Protein AF-0000000072971331 (afdb_homodimer)

Radius of gyration: 30.12 Å; Cα contacts (8 Å, |Δi|>4): 526; chains: 2; bounding box: 37×101×68 Å

Secondary structure (DSSP, 8-state):
--HHHHHHHHHHHHHHHHHHHHHHHHHHHHHHHHHHHHHHHHHHHHGGGGT---HHHHHHHHHHHHHHHHHHHHHHHHHHHHSPTT-HHHHGGGTHHHHHHHHHHHHHHHHHHHSSPPPHHHHHHHHT-TT-SS----HHHHHHHHHHHHHHHHHHHHHHHHTT--HHHHHHHHHHHHHHHHHHTS----HHHHHHHHHHHHHHHHHHHHHHHHHHTT-S--------/--HHHHHHHHHHHHHHHHHHHHHHHHHHHHHHHHHHHHHHHHHHHHGGGGT---HHHHHHHHHHHHHHHHHHHHHHHHHHHHSPTT-HHHHGGGTHHHHHHHHHHHHHHHHHHHSSPPPHHHHHHHHT-TT-SS----HHHHHHHHHHHHHHHHHHHHHHHHTT--HHHHHHHHHHHHHHHHHHTS----HHHHHHHHHHHHHHHHHHHHHHHHHHTT-S--------

pLDDT: mean 92.9, std 12.1, range [28.27, 98.94]

Solvent-accessible surface area (backbone atoms only — not comparable to full-atom values): 24102 Å² total; per-residue (Å²): 140,56,78,67,55,56,39,46,63,62,38,50,62,48,32,54,52,46,51,49,53,50,50,47,52,51,50,50,50,53,45,42,55,60,30,46,50,43,50,52,50,35,55,59,46,54,52,49,55,61,74,48,65,54,64,66,60,48,51,50,28,44,53,53,34,56,56,38,33,54,56,34,20,52,32,42,51,54,47,36,73,62,50,54,78,60,38,45,57,70,53,38,80,76,45,44,66,62,48,15,52,49,37,19,52,53,38,47,43,40,31,76,72,70,66,47,85,66,51,68,69,59,47,19,52,59,49,42,30,53,92,47,92,34,43,66,69,51,67,68,38,46,53,51,4,52,54,51,35,44,51,52,46,32,53,35,30,55,37,26,48,77,57,67,35,50,61,52,28,53,55,46,41,53,52,46,50,48,50,52,55,34,55,67,69,40,76,70,77,51,65,70,60,40,55,52,54,62,49,46,57,55,31,53,49,54,28,51,50,51,46,47,55,33,51,76,69,66,52,46,70,73,71,78,78,72,78,128,141,55,76,67,55,56,40,46,62,63,34,51,61,49,32,55,54,47,50,49,54,50,50,48,52,52,50,50,49,53,44,43,55,59,29,46,49,43,50,52,49,34,55,59,45,54,51,49,56,61,74,50,65,54,63,66,60,47,50,50,29,43,53,54,35,55,56,38,33,54,57,34,22,52,34,42,50,55,46,36,73,63,48,54,79,60,39,44,54,70,52,38,80,76,44,44,66,62,50,15,50,48,37,17,50,52,39,47,44,41,30,74,74,70,66,48,84,68,52,71,69,59,48,19,50,59,49,43,31,54,93,47,92,35,43,66,71,52,66,67,36,47,53,52,4,52,53,52,35,45,50,52,46,33,54,36,29,54,36,26,48,77,58,69,33,50,61,52,28,51,54,46,40,54,52,46,51,47,50,50,55,35,54,67,69,41,78,69,77,51,64,69,59,38,55,51,52,60,49,46,56,56,30,54,48,53,28,49,50,52,46,48,55,33,51,75,68,67,52,48,70,72,69,78,78,72,76,129

Sequence (456 aa):
MSSDNILENIFTPFQECINNEQDVREEIRNIMKDIEKPLREIVTTLQIIHRTHNGEEISAACFAARELFESVRAGYEKLDGVVPAGQYYRYNDHWRFATQRLCFLAALIIFLEKGFLVDKETTAQILGLHEKSRLHLDLEDYLMGLLNLATELSRFAVNSVTYGDYNRPLQISKFVAELNAGFRLLNLKNDSLRKRFDALKYDVKKIEEVVYDLSLRGLVPNRGEVVEMSSDNILENIFTPFQECINNEQDVREEIRNIMKDIEKPLREIVTTLQIIHRTHNGEEISAACFAARELFESVRAGYEKLDGVVPAGQYYRYNDHWRFATQRLCFLAALIIFLEKGFLVDKETTAQILGLHEKSRLHLDLEDYLMGLLNLATELSRFAVNSVTYGDYNRPLQISKFVAELNAGFRLLNLKNDSLRKRFDALKYDVKKIEEVVYDLSLRGLVPNRGEVVE

Nearest PDB structures (foldseek):
  3qb5-assembly1_A-2  TM=9.659E-01  e=1.608E-17  Homo sapiens
  4wyv-assembly1_A  TM=9.538E-01  e=4.362E-17  Homo sapiens
  3qb5-assembly1_B  TM=9.679E-01  e=1.356E-16  Homo sapiens
  3pja-assembly1_E  TM=9.447E-01  e=9.117E-16  Homo sapiens
  3pja-assembly1_L  TM=8.789E-01  e=1.418E-08  Homo sapiens

Foldseek 3Di:
DDPVVVVCVVCVVVVVVVVLVVVLLVVLLVLLVQLVVLLVVLVVLQCCLLVAPDLVSNLVSLVVNLVSLVSLLVSVLVNLVRADAPCCVVRVVSCLQVLLSQLLSVQLSCCSVPVAGDDQQVSCVSSNQPPGRHGHDDPLSNLSSVLVNLQVLLSSLQSCVVNLNLVSLVSSLVRLVVNLVVVVVDDDPDPVSVVSNVCSVVSNVSSVVSNVVCVVVVSRPPPDPPPD/DDPVVVVCVVCVVVVVVVVLVVVLLVVLLVLLVQLVVLLVVLVVLQCCLLVAPDLVSNLVSLVVNLVSLVSLLVSVLVNLVRADAPCCVVRVVSCLQVLLSQLLSVQLSCCSVPVAGDDQQVSCVSSNQPPGRHGHDDPLSNLSSVLVNLQVLLSSLQSCVVNLNLVSLVSSLVRLVVNLVVVVVDDDPDPVSVVSNVCSVVSNVSSVVSNVVCVVVVSRPPPDPPPD

Organism: Tribolium castaneum (NCBI:txid7070)

Structure (mmCIF, N/CA/C/O backbone):
data_AF-0000000072971331-model_v1
#
loop_
_entity.id
_entity.type
_entity.pdbx_description
1 polymer Translin
#
loop_
_atom_site.group_PDB
_atom_site.id
_atom_site.type_symbol
_atom_site.label_atom_id
_atom_site.label_alt_id
_atom_site.label_comp_id
_atom_site.label_asym_id
_atom_site.label_entity_id
_atom_site.label_seq_id
_atom_site.pdbx_PDB_ins_code
_atom_site.Cartn_x
_atom_site.Cartn_y
_atom_site.Cartn_z
_atom_site.occupancy
_atom_site.B_iso_or_equiv
_atom_site.auth_seq_id
_atom_site.auth_comp_id
_atom_site.auth_asym_id
_atom_site.auth_atom_id
_atom_site.pdbx_PDB_model_num
ATOM 1 N N . MET A 1 1 ? -17.609 -38.031 -11.289 1 38.56 1 MET A N 1
ATOM 2 C CA . MET A 1 1 ? -17.719 -37 -10.266 1 38.56 1 MET A CA 1
ATOM 3 C C . MET A 1 1 ? -16.922 -35.75 -10.648 1 38.56 1 MET A C 1
ATOM 5 O O . MET A 1 1 ? -15.688 -35.781 -10.633 1 38.56 1 MET A O 1
ATOM 9 N N . SER A 1 2 ? -17.266 -34.688 -11.539 1 47.62 2 SER A N 1
ATOM 10 C CA . SER A 1 2 ? -16.938 -33.906 -12.734 1 47.62 2 SER A CA 1
ATOM 11 C C . SER A 1 2 ? -16.016 -32.75 -12.391 1 47.62 2 SER A C 1
ATOM 13 O O . SER A 1 2 ? -16.031 -32.25 -11.266 1 47.62 2 SER A O 1
ATOM 15 N N . SER A 1 3 ? -14.797 -32.719 -13.07 1 54.72 3 SER A N 1
ATOM 16 C CA . SER A 1 3 ? -13.828 -31.625 -13 1 54.72 3 SER A CA 1
ATOM 17 C C . SER A 1 3 ? -14.5 -30.312 -12.617 1 54.72 3 SER A C 1
ATOM 19 O O . SER A 1 3 ? -13.93 -29.5 -11.875 1 54.72 3 SER A O 1
ATOM 21 N N . ASP A 1 4 ? -15.742 -30.188 -13.016 1 57.81 4 ASP A N 1
ATOM 22 C CA . ASP A 1 4 ? -16.531 -28.984 -12.789 1 57.81 4 ASP A CA 1
ATOM 23 C C . ASP A 1 4 ? -16.812 -28.781 -11.297 1 57.81 4 ASP A C 1
ATOM 25 O O . ASP A 1 4 ? -16.734 -27.656 -10.789 1 57.81 4 ASP A O 1
ATOM 29 N N . ASN A 1 5 ? -16.906 -29.938 -10.57 1 64.12 5 ASN A N 1
ATOM 30 C CA . ASN A 1 5 ? -17.312 -29.844 -9.172 1 64.12 5 ASN A CA 1
ATOM 31 C C . ASN A 1 5 ? -16.156 -29.453 -8.266 1 64.12 5 ASN A C 1
ATOM 33 O O . ASN A 1 5 ? -16.328 -28.688 -7.32 1 64.12 5 ASN A O 1
ATOM 37 N N . ILE A 1 6 ? -14.961 -29.859 -8.664 1 65.12 6 ILE A N 1
ATOM 38 C CA . ILE A 1 6 ? -13.812 -29.594 -7.801 1 65.12 6 ILE A CA 1
ATOM 39 C C . ILE A 1 6 ? -13.445 -28.109 -7.867 1 65.12 6 ILE A C 1
ATOM 41 O O . ILE A 1 6 ? -13.227 -27.469 -6.832 1 65.12 6 ILE A O 1
ATOM 45 N N . LEU A 1 7 ? -13.586 -27.594 -9.062 1 76 7 LEU A N 1
ATOM 46 C CA . LEU A 1 7 ? -13.203 -26.203 -9.242 1 76 7 LEU A CA 1
ATOM 47 C C . LEU A 1 7 ? -14.219 -25.266 -8.586 1 76 7 LEU A C 1
ATOM 49 O O . LEU A 1 7 ? -13.836 -24.266 -7.977 1 76 7 LEU A O 1
ATOM 53 N N . GLU A 1 8 ? -15.43 -25.828 -8.664 1 75.81 8 GLU A N 1
ATOM 54 C CA . GLU A 1 8 ? -16.453 -25.031 -7.996 1 75.81 8 GLU A CA 1
ATOM 55 C C . GLU A 1 8 ? -16.203 -24.984 -6.492 1 75.81 8 GLU A C 1
ATOM 57 O O . GLU A 1 8 ? -16.391 -23.938 -5.863 1 75.81 8 GLU A O 1
ATOM 62 N N . ASN A 1 9 ? -15.734 -26.094 -6.055 1 81.56 9 ASN A N 1
ATOM 63 C CA . ASN A 1 9 ? -15.5 -26.172 -4.617 1 81.56 9 ASN A CA 1
ATOM 64 C C . ASN A 1 9 ? -14.289 -25.344 -4.195 1 81.56 9 ASN A C 1
ATOM 66 O O . ASN A 1 9 ? -14.281 -24.781 -3.102 1 81.56 9 ASN A O 1
ATOM 70 N N . ILE A 1 10 ? -13.375 -25.156 -5.07 1 85.38 10 ILE A N 1
ATOM 71 C CA . ILE A 1 10 ? -12.156 -24.406 -4.773 1 85.38 10 ILE A CA 1
ATOM 72 C C . ILE A 1 10 ? -12.438 -22.906 -4.887 1 85.38 10 ILE A C 1
ATOM 74 O O . ILE A 1 10 ? -12.016 -22.125 -4.031 1 85.38 10 ILE A O 1
ATOM 78 N N . PHE A 1 11 ? -13.273 -22.547 -5.824 1 91.19 11 PHE A N 1
ATOM 79 C CA . PHE A 1 11 ? -13.391 -21.125 -6.145 1 91.19 11 PHE A CA 1
ATOM 80 C C . PHE A 1 11 ? -14.594 -20.5 -5.445 1 91.19 11 PHE A C 1
ATOM 82 O O . PHE A 1 11 ? -14.625 -19.297 -5.199 1 91.19 11 PHE A O 1
ATOM 89 N N . THR A 1 12 ? -15.539 -21.328 -5.094 1 88.38 12 THR A N 1
ATOM 90 C CA . THR A 1 12 ? -16.766 -20.797 -4.488 1 88.38 12 THR A CA 1
ATOM 91 C C . THR A 1 12 ? -16.438 -20.062 -3.191 1 88.38 12 THR A C 1
ATOM 93 O O . THR A 1 12 ? -16.891 -18.938 -2.992 1 88.38 12 THR A O 1
ATOM 96 N N . PRO A 1 13 ? -15.617 -20.625 -2.363 1 90.31 13 PRO A N 1
ATOM 97 C CA . PRO A 1 13 ? -15.258 -19.922 -1.137 1 90.31 13 PRO A CA 1
ATOM 98 C C . PRO A 1 13 ? -14.516 -18.609 -1.41 1 90.31 13 PRO A C 1
ATOM 100 O O . PRO A 1 13 ? -14.602 -17.672 -0.621 1 90.31 13 PRO A O 1
ATOM 103 N N . PHE A 1 14 ? -13.805 -18.562 -2.471 1 93.31 14 PHE A N 1
ATOM 104 C CA . PHE A 1 14 ? -13.047 -17.359 -2.809 1 93.31 14 PHE A CA 1
ATOM 105 C C . PHE A 1 14 ? -13.984 -16.219 -3.16 1 93.31 14 PHE A C 1
ATOM 107 O O . PHE A 1 14 ? -13.703 -15.055 -2.842 1 93.31 14 PHE A O 1
ATOM 114 N N . GLN A 1 15 ? -15.102 -16.594 -3.836 1 91.88 15 GLN A N 1
ATOM 115 C CA . GLN A 1 15 ? -16.062 -15.57 -4.211 1 91.88 15 GLN A CA 1
ATOM 116 C C . GLN A 1 15 ? -16.625 -14.859 -2.98 1 91.88 15 GLN A C 1
ATOM 118 O O . GLN A 1 15 ? -16.766 -13.633 -2.973 1 91.88 15 GLN A O 1
ATOM 123 N N . GLU A 1 16 ? -16.922 -15.664 -2.027 1 91.56 16 GLU A N 1
ATOM 124 C CA . GLU A 1 16 ? -17.438 -15.086 -0.791 1 91.56 16 GLU A CA 1
ATOM 125 C C . GLU A 1 16 ? -16.406 -14.156 -0.142 1 91.56 16 GLU A C 1
ATOM 127 O O . GLU A 1 16 ? -16.766 -13.078 0.334 1 91.56 16 GLU A O 1
ATOM 132 N N . CYS A 1 17 ? -15.203 -14.633 -0.133 1 92.75 17 CYS A N 1
ATOM 133 C CA . CYS A 1 17 ? -14.125 -13.836 0.433 1 92.75 17 CYS A CA 1
ATOM 134 C C . CYS A 1 17 ? -13.969 -12.516 -0.321 1 92.75 17 CYS A C 1
ATOM 136 O O . CYS A 1 17 ? -13.875 -11.453 0.292 1 92.75 17 CYS A O 1
ATOM 138 N N . ILE A 1 18 ? -14 -12.586 -1.573 1 93.25 18 ILE A N 1
ATOM 139 C CA . ILE A 1 18 ? -13.82 -11.43 -2.443 1 93.25 18 ILE A CA 1
ATOM 140 C C . ILE A 1 18 ? -14.992 -10.469 -2.273 1 93.25 18 ILE A C 1
ATOM 142 O O . ILE A 1 18 ? -14.789 -9.25 -2.164 1 93.25 18 ILE A O 1
ATOM 146 N N . ASN A 1 19 ? -16.172 -11.008 -2.258 1 93.06 19 ASN A N 1
ATOM 147 C CA . ASN A 1 19 ? -17.359 -10.18 -2.07 1 93.06 19 ASN A CA 1
ATOM 148 C C . ASN A 1 19 ? -17.328 -9.461 -0.725 1 93.06 19 ASN A C 1
ATOM 150 O O . ASN A 1 19 ? -17.688 -8.281 -0.64 1 93.06 19 ASN A O 1
ATOM 154 N N . ASN A 1 20 ? -16.938 -10.172 0.262 1 94 20 ASN A N 1
ATOM 155 C CA . ASN A 1 20 ? -16.844 -9.57 1.59 1 94 20 ASN A CA 1
ATOM 156 C C . ASN A 1 20 ? -15.852 -8.414 1.62 1 94 20 ASN A C 1
ATOM 158 O O . ASN A 1 20 ? -16.125 -7.363 2.201 1 94 20 ASN A O 1
ATOM 162 N N . GLU A 1 21 ? -14.719 -8.648 1.11 1 93.69 21 GLU A N 1
ATOM 163 C CA . GLU A 1 21 ? -13.719 -7.59 1.034 1 93.69 21 GLU A CA 1
ATOM 164 C C . GLU A 1 21 ? -14.258 -6.367 0.296 1 93.69 21 GLU A C 1
ATOM 166 O O . GLU A 1 21 ? -14.023 -5.23 0.71 1 93.69 21 GLU A O 1
ATOM 171 N N . GLN A 1 22 ? -14.977 -6.582 -0.77 1 93.56 22 GLN A N 1
ATOM 172 C CA . GLN A 1 22 ? -15.57 -5.5 -1.541 1 93.56 22 GLN A CA 1
ATOM 173 C C . GLN A 1 22 ? -16.609 -4.738 -0.712 1 93.56 22 GLN A C 1
ATOM 175 O O . GLN A 1 22 ? -16.703 -3.512 -0.801 1 93.56 22 GLN A O 1
ATOM 180 N N . ASP A 1 23 ? -17.328 -5.465 -0.02 1 96.44 23 ASP A N 1
ATOM 181 C CA . ASP A 1 23 ? -18.328 -4.832 0.837 1 96.44 23 ASP A CA 1
ATOM 182 C C . ASP A 1 23 ? -17.672 -3.932 1.877 1 96.44 23 ASP A C 1
ATOM 184 O O . ASP A 1 23 ? -18.141 -2.822 2.133 1 96.44 23 ASP A O 1
ATOM 188 N N . VAL A 1 24 ? -16.594 -4.434 2.449 1 97.44 24 VAL A N 1
ATOM 189 C CA . VAL A 1 24 ? -15.859 -3.65 3.434 1 97.44 24 VAL A CA 1
ATOM 190 C C . VAL A 1 24 ? -15.32 -2.379 2.785 1 97.44 24 VAL A C 1
ATOM 192 O O . VAL A 1 24 ? -15.469 -1.284 3.332 1 97.44 24 VAL A O 1
ATOM 195 N N . ARG A 1 25 ? -14.742 -2.484 1.64 1 97.19 25 ARG A N 1
ATOM 196 C CA . ARG A 1 25 ? -14.195 -1.333 0.928 1 97.19 25 ARG A CA 1
ATOM 197 C C . ARG A 1 25 ? -15.281 -0.311 0.623 1 97.19 25 ARG A C 1
ATOM 199 O O . ARG A 1 25 ? -15.062 0.895 0.752 1 97.19 25 ARG A O 1
ATOM 206 N N . GLU A 1 26 ? -16.422 -0.812 0.197 1 97.06 26 GLU A N 1
ATOM 207 C CA . GLU A 1 26 ? -17.547 0.074 -0.116 1 97.06 26 GLU A CA 1
ATOM 208 C C . GLU A 1 26 ? -18.031 0.813 1.128 1 97.06 26 GLU A C 1
ATOM 210 O O . GLU A 1 26 ? -18.312 2.012 1.073 1 97.06 26 GLU A O 1
ATOM 215 N N . GLU A 1 27 ? -18.078 0.076 2.125 1 98.44 27 GLU A N 1
ATOM 216 C CA . GLU A 1 27 ? -18.484 0.7 3.383 1 98.44 27 GLU A CA 1
ATOM 217 C C . GLU A 1 27 ? -17.484 1.757 3.822 1 98.44 27 GLU A C 1
ATOM 219 O O . GLU A 1 27 ? -17.859 2.848 4.25 1 98.44 27 GLU A O 1
ATOM 224 N N . ILE A 1 28 ? -16.219 1.458 3.736 1 98.69 28 ILE A N 1
ATOM 225 C CA . ILE A 1 28 ? -15.156 2.395 4.078 1 98.69 28 ILE A CA 1
ATOM 226 C C . ILE A 1 28 ? -15.266 3.648 3.215 1 98.69 28 ILE A C 1
ATOM 228 O O . ILE A 1 28 ? -15.195 4.77 3.721 1 98.69 28 ILE A O 1
ATOM 232 N N . ARG A 1 29 ? -15.492 3.451 1.98 1 98.12 29 ARG A N 1
ATOM 233 C CA . ARG A 1 29 ? -15.625 4.574 1.055 1 98.12 29 ARG A CA 1
ATOM 234 C C . ARG A 1 29 ? -16.766 5.488 1.461 1 98.12 29 ARG A C 1
ATOM 236 O O . ARG A 1 29 ? -16.641 6.715 1.431 1 98.12 29 ARG A O 1
ATOM 243 N N . ASN A 1 30 ? -17.844 4.879 1.777 1 98.44 30 ASN A N 1
ATOM 244 C CA . ASN A 1 30 ? -19.016 5.66 2.186 1 98.44 30 ASN A CA 1
ATOM 245 C C . ASN A 1 30 ? -18.734 6.461 3.453 1 98.44 30 ASN A C 1
ATOM 247 O O . ASN A 1 30 ? -19.109 7.633 3.545 1 98.44 30 ASN A O 1
ATOM 251 N N . ILE A 1 31 ? -18.078 5.836 4.363 1 98.81 31 ILE A N 1
ATOM 252 C CA . ILE A 1 31 ? -17.719 6.523 5.602 1 98.81 31 ILE A CA 1
ATOM 253 C C . ILE A 1 31 ? -16.781 7.684 5.297 1 98.81 31 ILE A C 1
ATOM 255 O O . ILE A 1 31 ? -16.938 8.781 5.836 1 98.81 31 ILE A O 1
ATOM 259 N N . MET A 1 32 ? -15.875 7.406 4.41 1 98.75 32 MET A N 1
ATOM 260 C CA . MET A 1 32 ? -14.898 8.438 4.074 1 98.75 32 MET A CA 1
ATOM 261 C C . MET A 1 32 ? -15.57 9.602 3.348 1 98.75 32 MET A C 1
ATOM 263 O O . MET A 1 32 ? -15.164 10.758 3.514 1 98.75 32 MET A O 1
ATOM 267 N N . LYS A 1 33 ? -16.547 9.344 2.576 1 98.12 33 LYS A N 1
ATOM 268 C CA . LYS A 1 33 ? -17.328 10.414 1.963 1 98.12 33 LYS A CA 1
ATOM 269 C C . LYS A 1 33 ? -17.922 11.336 3.023 1 98.12 33 LYS A C 1
ATOM 271 O O . LYS A 1 33 ? -17.906 12.562 2.873 1 98.12 33 LYS A O 1
ATOM 276 N N . ASP A 1 34 ? -18.375 10.719 4.02 1 98.25 34 ASP A N 1
ATOM 277 C CA . ASP A 1 34 ? -18.984 11.477 5.109 1 98.25 34 ASP A CA 1
ATOM 278 C C . ASP A 1 34 ? -17.938 12.273 5.883 1 98.25 34 ASP A C 1
ATOM 280 O O . ASP A 1 34 ? -18.219 13.367 6.375 1 98.25 34 ASP A O 1
ATOM 284 N N . ILE A 1 35 ? -16.75 11.75 6.047 1 98.69 35 ILE A N 1
ATOM 285 C CA . ILE A 1 35 ? -15.672 12.422 6.758 1 98.69 35 ILE A CA 1
ATOM 286 C C . ILE A 1 35 ? -15.148 13.586 5.918 1 98.69 35 ILE A C 1
ATOM 288 O O . ILE A 1 35 ? -14.773 14.625 6.457 1 98.69 35 ILE A O 1
ATOM 292 N N . GLU A 1 36 ? -15.227 13.43 4.648 1 98.56 36 GLU A N 1
ATOM 293 C CA . GLU A 1 36 ? -14.656 14.438 3.758 1 98.56 36 GLU A CA 1
ATOM 294 C C . GLU A 1 36 ? -15.539 15.68 3.699 1 98.56 36 GLU A C 1
ATOM 296 O O . GLU A 1 36 ? -15.078 16.766 3.334 1 98.56 36 GLU A O 1
ATOM 301 N N . LYS A 1 37 ? -16.781 15.555 4.066 1 98.44 37 LYS A N 1
ATOM 302 C CA . LYS A 1 37 ? -17.672 16.719 4.113 1 98.44 37 LYS A CA 1
ATOM 303 C C . LYS A 1 37 ? -17.188 17.734 5.141 1 98.44 37 LYS A C 1
ATOM 305 O O . LYS A 1 37 ? -16.844 18.859 4.793 1 98.44 37 LYS A O 1
ATOM 310 N N . PRO A 1 38 ? -17.109 17.281 6.441 1 98.69 38 PRO A N 1
ATOM 311 C CA . PRO A 1 38 ? -16.578 18.25 7.402 1 98.69 38 PRO A CA 1
ATOM 312 C C . PRO A 1 38 ? -15.148 18.672 7.078 1 98.69 38 PRO A C 1
ATOM 314 O O . PRO A 1 38 ? -14.758 19.812 7.352 1 98.69 38 PRO A O 1
ATOM 317 N N . LEU A 1 39 ? -14.32 17.797 6.527 1 98.81 39 LEU A N 1
ATOM 318 C CA . LEU A 1 39 ? -12.969 18.156 6.121 1 98.81 39 LEU A CA 1
ATOM 319 C C . LEU A 1 39 ? -12.984 19.344 5.172 1 98.81 39 LEU A C 1
ATOM 321 O O . LEU A 1 39 ? -12.273 20.328 5.398 1 98.81 39 LEU A O 1
ATOM 325 N N . ARG A 1 40 ? -13.82 19.297 4.133 1 98.44 40 ARG A N 1
ATOM 326 C CA . ARG A 1 40 ? -13.93 20.375 3.16 1 98.44 40 ARG A CA 1
ATOM 327 C C . ARG A 1 40 ? -14.422 21.672 3.82 1 98.44 40 ARG A C 1
ATOM 329 O O . ARG A 1 40 ? -13.938 22.75 3.506 1 98.44 40 ARG A O 1
ATOM 336 N N . GLU A 1 41 ? -15.312 21.5 4.664 1 98.69 41 GLU A N 1
ATOM 337 C CA . GLU A 1 41 ? -15.844 22.656 5.367 1 98.69 41 GLU A CA 1
ATOM 338 C C . GLU A 1 41 ? -14.781 23.312 6.238 1 98.69 41 GLU A C 1
ATOM 340 O O . GLU A 1 41 ? -14.719 24.547 6.336 1 98.69 41 GLU A O 1
ATOM 345 N N . ILE A 1 42 ? -13.984 22.484 6.918 1 98.81 42 ILE A N 1
ATOM 346 C CA . ILE A 1 42 ? -12.898 23.016 7.742 1 98.81 42 ILE A CA 1
ATOM 347 C C . ILE A 1 42 ? -11.93 23.812 6.867 1 98.81 42 ILE A C 1
ATOM 349 O O . ILE A 1 42 ? -11.531 24.922 7.219 1 98.81 42 ILE A O 1
ATOM 353 N N . VAL A 1 43 ? -11.586 23.234 5.742 1 98.5 43 VAL A N 1
ATOM 354 C CA . VAL A 1 43 ? -10.688 23.906 4.812 1 98.5 43 VAL A CA 1
ATOM 355 C C . VAL A 1 43 ? -11.258 25.281 4.43 1 98.5 43 VAL A C 1
ATOM 357 O O . VAL A 1 43 ? -10.562 26.297 4.504 1 98.5 43 VAL A O 1
ATOM 360 N N . THR A 1 44 ? -12.508 25.297 4.066 1 97.88 44 THR A N 1
ATOM 361 C CA . THR A 1 44 ? -13.18 26.516 3.615 1 97.88 44 THR A CA 1
ATOM 362 C C . THR A 1 44 ? -13.219 27.547 4.734 1 97.88 44 THR A C 1
ATOM 364 O O . THR A 1 44 ? -12.938 28.719 4.508 1 97.88 44 THR A O 1
A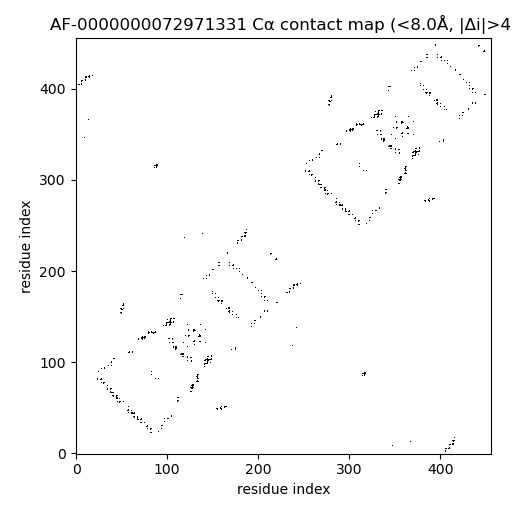TOM 367 N N . THR A 1 45 ? -13.531 27.094 5.91 1 98 45 THR A N 1
ATOM 368 C CA . THR A 1 45 ? -13.656 27.969 7.074 1 98 45 THR A CA 1
ATOM 369 C C . THR A 1 45 ? -12.32 28.641 7.391 1 98 45 THR A C 1
ATOM 371 O O . THR A 1 45 ? -12.273 29.828 7.68 1 98 45 THR A O 1
ATOM 374 N N . LEU A 1 46 ? -11.234 27.891 7.27 1 98.12 46 LEU A N 1
ATOM 375 C CA . LEU A 1 46 ? -9.922 28.406 7.68 1 98.12 46 LEU A CA 1
ATOM 376 C C . LEU A 1 46 ? -9.297 29.25 6.582 1 98.12 46 LEU A C 1
ATOM 378 O O . LEU A 1 46 ? -8.32 29.969 6.824 1 98.12 46 LEU A O 1
ATOM 382 N N . GLN A 1 47 ? -9.914 29.312 5.422 1 96.25 47 GLN A N 1
ATOM 383 C CA . GLN A 1 47 ? -9.383 30.109 4.328 1 96.25 47 GLN A CA 1
ATOM 384 C C . GLN A 1 47 ? -9.453 31.594 4.652 1 96.25 47 GLN A C 1
ATOM 386 O O . GLN A 1 47 ? -8.797 32.406 4.004 1 96.25 47 GLN A O 1
ATOM 391 N N . ILE A 1 48 ? -10.188 31.891 5.676 1 95.5 48 ILE A N 1
ATOM 392 C CA . ILE A 1 48 ? -10.398 33.281 6.078 1 95.5 48 ILE A CA 1
ATOM 393 C C . ILE A 1 48 ? -9.062 33.906 6.438 1 95.5 48 ILE A C 1
ATOM 395 O O . ILE A 1 48 ? -8.914 35.125 6.359 1 95.5 48 ILE A O 1
ATOM 399 N N . ILE A 1 49 ? -8.047 33.094 6.828 1 94.19 49 ILE A N 1
ATOM 400 C CA . ILE A 1 49 ? -6.766 33.625 7.277 1 94.19 49 ILE A CA 1
ATOM 401 C C . ILE A 1 49 ? -6.078 34.344 6.125 1 94.19 49 ILE A C 1
ATOM 403 O O . ILE A 1 49 ? -5.168 35.156 6.344 1 94.19 49 ILE A O 1
ATOM 407 N N . HIS A 1 50 ? -6.52 34.125 4.891 1 95.62 50 HIS A N 1
ATOM 408 C CA . HIS A 1 50 ? -5.898 34.719 3.719 1 95.62 50 HIS A CA 1
ATOM 409 C C . HIS A 1 50 ? -6.648 36 3.277 1 95.62 50 HIS A C 1
ATOM 411 O O . HIS A 1 50 ? -6.266 36.625 2.303 1 95.62 50 HIS A O 1
ATOM 417 N N . ARG A 1 51 ? -7.676 36.344 4 1 91.06 51 ARG A N 1
ATOM 418 C CA . ARG A 1 51 ? -8.523 37.438 3.527 1 91.06 51 ARG A CA 1
ATOM 419 C C . ARG A 1 51 ? -8.719 38.469 4.613 1 91.06 51 ARG A C 1
ATOM 421 O O . ARG A 1 51 ? -9.539 39.375 4.461 1 91.06 51 ARG A O 1
ATOM 428 N N . THR A 1 52 ? -8.148 38.25 5.738 1 87.06 52 THR A N 1
ATOM 429 C CA . THR A 1 52 ? -8.328 39.25 6.809 1 87.06 52 THR A CA 1
ATOM 430 C C . THR A 1 52 ? -7.191 39.156 7.82 1 87.06 52 THR A C 1
ATOM 432 O O . THR A 1 52 ? -6.508 38.125 7.898 1 87.06 52 THR A O 1
ATOM 435 N N . HIS A 1 53 ? -6.984 40.219 8.508 1 84.75 53 HIS A N 1
ATOM 436 C CA . HIS A 1 53 ? -6.051 40.219 9.625 1 84.75 53 HIS A CA 1
ATOM 437 C C . HIS A 1 53 ? -6.785 40.375 10.953 1 84.75 53 HIS A C 1
ATOM 439 O O . HIS A 1 53 ? -6.152 40.469 12.008 1 84.75 53 HIS A O 1
ATOM 445 N N . ASN A 1 54 ? -8.023 40.344 10.883 1 89.12 54 ASN A N 1
ATOM 446 C CA . ASN A 1 54 ? -8.844 40.5 12.086 1 89.12 54 ASN A CA 1
ATOM 447 C C . ASN A 1 54 ? -8.727 39.281 13 1 89.12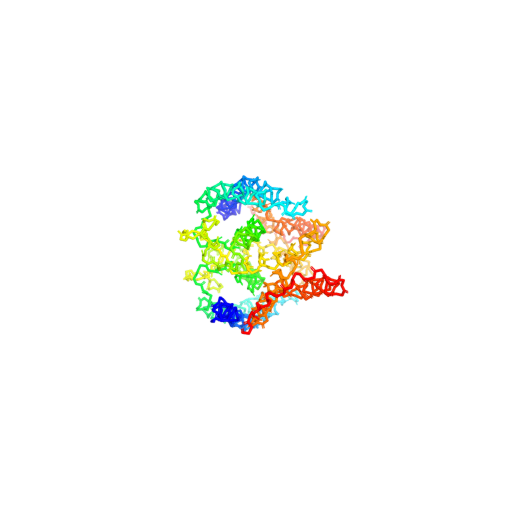 54 ASN A C 1
ATOM 449 O O . ASN A 1 54 ? -9.195 38.219 12.656 1 89.12 54 ASN A O 1
ATOM 453 N N . GLY A 1 55 ? -8.188 39.406 14.203 1 89.62 55 GLY A N 1
ATOM 454 C CA . GLY A 1 55 ? -7.953 38.344 15.148 1 89.62 55 GLY A CA 1
ATOM 455 C C . GLY A 1 55 ? -9.234 37.656 15.609 1 89.62 55 GLY A C 1
ATOM 456 O O . GLY A 1 55 ? -9.273 36.469 15.805 1 89.62 55 GLY A O 1
ATOM 457 N N . GLU A 1 56 ? -10.188 38.469 15.742 1 93.81 56 GLU A N 1
ATOM 458 C CA . GLU A 1 56 ? -11.469 37.938 16.203 1 93.81 56 GLU A CA 1
ATOM 459 C C . GLU A 1 56 ? -12.094 37.031 15.148 1 93.81 56 GLU A C 1
ATOM 461 O O . GLU A 1 56 ? -12.648 35.969 15.484 1 93.81 56 GLU A O 1
ATOM 466 N N . GLU A 1 57 ? -12 37.406 13.891 1 94.81 57 GLU A N 1
ATOM 467 C CA . GLU A 1 57 ? -12.539 36.594 12.812 1 94.81 57 GLU A CA 1
ATOM 468 C C . GLU A 1 57 ? -11.781 35.281 12.688 1 94.81 57 GLU A C 1
ATOM 470 O O . GLU A 1 57 ? -12.383 34.219 12.477 1 94.81 57 GLU A O 1
ATOM 475 N N . ILE A 1 58 ? -10.516 35.344 12.844 1 95.31 58 ILE A N 1
ATOM 476 C CA . ILE A 1 58 ? -9.68 34.156 12.766 1 95.31 58 ILE A CA 1
ATOM 477 C C . ILE A 1 58 ? -10 33.219 13.93 1 95.31 58 ILE A C 1
ATOM 479 O O . ILE A 1 58 ? -10.133 32.031 13.75 1 95.31 58 ILE A O 1
ATOM 483 N N . SER A 1 59 ? -10.164 33.781 15.086 1 96.56 59 SER A N 1
ATOM 484 C CA . SER A 1 59 ? -10.5 33 16.266 1 96.56 59 SER A CA 1
ATOM 485 C C . SER A 1 59 ? -11.859 32.312 16.109 1 96.56 59 SER A C 1
ATOM 487 O O . SER A 1 59 ? -12.023 31.156 16.484 1 96.56 59 SER A O 1
ATOM 489 N N . ALA A 1 60 ? -12.758 33.062 15.555 1 97.06 60 ALA A N 1
ATOM 490 C CA . ALA A 1 60 ? -14.078 32.5 15.312 1 97.06 60 ALA A CA 1
ATOM 491 C C . ALA A 1 60 ? -14.023 31.344 14.312 1 97.06 60 ALA A C 1
ATOM 493 O O . ALA A 1 60 ? -14.719 30.344 14.461 1 97.06 60 ALA A O 1
ATOM 494 N N . ALA A 1 61 ? -13.25 31.531 13.289 1 97.69 61 ALA A N 1
ATOM 495 C CA . ALA A 1 61 ? -13.07 30.484 12.289 1 97.69 61 ALA A CA 1
ATOM 496 C C . ALA A 1 61 ? -12.445 29.234 12.898 1 97.69 61 ALA A C 1
ATOM 498 O O . ALA A 1 61 ? -12.875 28.109 12.617 1 97.69 61 ALA A O 1
ATOM 499 N N . CYS A 1 62 ? -11.461 29.422 13.758 1 98.12 62 CYS A N 1
ATOM 500 C CA . CYS A 1 62 ? -10.828 28.312 14.438 1 98.12 62 CYS A CA 1
ATOM 501 C C . CYS A 1 62 ? -11.828 27.578 15.32 1 98.12 62 CYS A C 1
ATOM 503 O O . CYS A 1 62 ? -11.852 26.344 15.344 1 98.12 62 CYS A O 1
ATOM 505 N N . PHE A 1 63 ? -12.609 28.344 16 1 97.81 63 PHE A N 1
ATOM 506 C CA . PHE A 1 63 ? -13.625 27.75 16.875 1 97.81 63 PHE A CA 1
ATOM 507 C C . PHE A 1 63 ? -14.609 26.922 16.062 1 97.81 63 PHE A C 1
ATOM 509 O O . PHE A 1 63 ? -14.93 25.797 16.422 1 97.81 63 PHE A O 1
ATOM 516 N N . ALA A 1 64 ? -15.062 27.484 14.961 1 98.06 64 ALA A N 1
ATOM 517 C CA . ALA A 1 64 ? -15.992 26.781 14.086 1 98.06 64 ALA A CA 1
ATOM 518 C C . ALA A 1 64 ? -15.359 25.516 13.523 1 98.06 64 ALA A C 1
ATOM 520 O O . ALA A 1 64 ? -16.016 24.469 13.453 1 98.06 64 ALA A O 1
ATOM 521 N N . ALA A 1 65 ? -14.141 25.594 13.094 1 98.31 65 ALA A N 1
ATOM 522 C CA . ALA A 1 65 ? -13.414 24.453 12.555 1 98.31 65 ALA A CA 1
ATOM 523 C C . ALA A 1 65 ? -13.273 23.344 13.602 1 98.31 65 ALA A C 1
ATOM 525 O O . ALA A 1 65 ? -13.453 22.156 13.297 1 98.31 65 ALA A O 1
ATOM 526 N N . ARG A 1 66 ? -12.992 23.688 14.836 1 97.75 66 ARG A N 1
ATOM 527 C CA . ARG A 1 66 ? -12.844 22.719 15.922 1 97.75 66 ARG A CA 1
ATOM 528 C C . ARG A 1 66 ? -14.133 21.953 16.156 1 97.75 66 ARG A C 1
ATOM 530 O O . ARG A 1 66 ? -14.109 20.75 16.438 1 97.75 66 ARG A O 1
ATOM 537 N N . GLU A 1 67 ? -15.195 22.719 16.016 1 98.12 67 GLU A N 1
ATOM 538 C CA . GLU A 1 67 ? -16.484 22.062 16.172 1 98.12 67 GLU A CA 1
ATOM 539 C C . GLU A 1 67 ? -16.719 21 15.094 1 98.12 67 GLU A C 1
ATOM 541 O O . GLU A 1 67 ? -17.312 19.953 15.367 1 98.12 67 GLU A O 1
ATOM 546 N N . LEU A 1 68 ? -16.25 21.297 13.938 1 98.5 68 LEU A N 1
ATOM 547 C CA . LEU A 1 68 ? -16.438 20.375 12.82 1 98.5 68 LEU A CA 1
ATOM 548 C C . LEU A 1 68 ? -15.625 19.109 13.016 1 98.5 68 LEU A C 1
ATOM 550 O O . LEU A 1 68 ? -15.969 18.047 12.461 1 98.5 68 LEU A O 1
ATOM 554 N N . PHE A 1 69 ? -14.578 19.141 13.867 1 98.69 69 PHE A N 1
ATOM 555 C CA . PHE A 1 69 ? -13.766 17.969 14.141 1 98.69 69 PHE A CA 1
ATOM 556 C C . PHE A 1 69 ? -14.562 16.938 14.93 1 98.69 69 PHE A C 1
ATOM 558 O O . PHE A 1 69 ? -14.203 15.758 14.961 1 98.69 69 PHE A O 1
ATOM 565 N N . GLU A 1 70 ? -15.625 17.391 15.547 1 98.38 70 GLU A N 1
ATOM 566 C CA . GLU A 1 70 ? -16.5 16.438 16.219 1 98.38 70 GLU A CA 1
ATOM 567 C C . GLU A 1 70 ? -17.094 15.445 15.211 1 98.38 70 GLU A C 1
ATOM 569 O O . GLU A 1 70 ? -17.156 14.242 15.484 1 98.38 70 GLU A O 1
ATOM 574 N N . SER A 1 71 ? -17.5 16.016 14.102 1 98.38 71 SER A N 1
ATOM 575 C CA . SER A 1 71 ? -18.031 15.156 13.047 1 98.38 71 SER A CA 1
ATOM 576 C C . SER A 1 71 ? -16.953 14.242 12.477 1 98.38 71 SER A C 1
ATOM 578 O O . SER A 1 71 ? -17.234 13.086 12.133 1 98.38 71 SER A O 1
ATOM 580 N N . VAL A 1 72 ? -15.719 14.719 12.359 1 98.75 72 VAL A N 1
ATOM 581 C CA . VAL A 1 72 ? -14.594 13.93 11.875 1 98.75 72 VAL A CA 1
ATOM 582 C C . VAL A 1 72 ? -14.344 12.75 12.812 1 98.75 72 VAL A C 1
ATOM 584 O O . VAL A 1 72 ? -14.211 11.609 12.367 1 98.75 72 VAL A O 1
ATOM 587 N N . ARG A 1 73 ? -14.375 13.039 14.156 1 98.62 73 ARG A N 1
ATOM 588 C CA . ARG A 1 73 ? -14.141 12.008 15.156 1 98.62 73 ARG A CA 1
ATOM 589 C C . ARG A 1 73 ? -15.227 10.938 15.102 1 98.62 73 ARG A C 1
ATOM 591 O O . ARG A 1 73 ? -14.938 9.742 15.227 1 98.62 73 ARG A O 1
ATOM 598 N N . ALA A 1 74 ? -16.438 11.398 14.883 1 98.5 74 ALA A N 1
ATOM 599 C CA . ALA A 1 74 ? -17.547 10.445 14.75 1 98.5 74 ALA A CA 1
ATOM 600 C C . ALA A 1 74 ? -17.344 9.539 13.539 1 98.5 74 ALA A C 1
ATOM 602 O O . ALA A 1 74 ? -17.641 8.344 13.586 1 98.5 74 ALA A O 1
ATOM 603 N N . GLY A 1 75 ? -16.891 10.133 12.484 1 98.69 75 GLY A N 1
ATOM 604 C CA . GLY A 1 75 ? -16.609 9.359 11.281 1 98.69 75 GLY A CA 1
ATOM 605 C C . GLY A 1 75 ? -15.523 8.32 11.484 1 98.69 75 GLY A C 1
ATOM 606 O O . GLY A 1 75 ? -15.68 7.164 11.094 1 98.69 75 GLY A O 1
ATOM 607 N N . TYR A 1 76 ? -14.422 8.719 12.141 1 98.75 76 TYR A N 1
ATOM 608 C CA . TYR A 1 76 ? -13.32 7.793 12.359 1 98.75 76 TYR A CA 1
ATOM 609 C C . TYR A 1 76 ? -13.719 6.703 13.352 1 98.75 76 TYR A C 1
ATOM 611 O O . TYR A 1 76 ? -13.227 5.574 13.273 1 98.75 76 TYR A O 1
ATOM 619 N N . GLU A 1 77 ? -14.625 7.082 14.273 1 98.62 77 GLU A N 1
ATOM 620 C CA . GLU A 1 77 ? -15.156 6.059 15.164 1 98.62 77 GLU A CA 1
ATOM 621 C C . GLU A 1 77 ? -15.906 4.984 14.383 1 98.62 77 GLU A C 1
ATOM 623 O O . GLU A 1 77 ? -15.734 3.791 14.633 1 98.62 77 GLU A O 1
ATOM 628 N N . LYS A 1 78 ? -16.734 5.414 13.438 1 98.62 78 LYS A N 1
ATOM 629 C CA . LYS A 1 78 ? -17.438 4.48 12.562 1 98.62 78 LYS A CA 1
ATOM 630 C C . LYS A 1 78 ? -16.453 3.648 11.742 1 98.62 78 LYS A C 1
ATOM 632 O O . LYS A 1 78 ? -16.641 2.438 11.586 1 98.62 78 LYS A O 1
ATOM 637 N N . LEU A 1 79 ? -15.438 4.297 11.219 1 98.75 79 LEU A N 1
ATOM 638 C CA . LEU A 1 79 ? -14.43 3.627 10.406 1 98.75 79 LEU A CA 1
ATOM 639 C C . LEU A 1 79 ? -13.711 2.551 11.211 1 98.75 79 LEU A C 1
ATOM 641 O O . LEU A 1 79 ? -13.445 1.459 10.695 1 98.75 79 LEU A O 1
ATOM 645 N N . ASP A 1 80 ? -13.398 2.889 12.484 1 98.56 80 ASP A N 1
ATOM 646 C CA . ASP A 1 80 ? -12.719 1.954 13.375 1 98.56 80 ASP A CA 1
ATOM 647 C C . ASP A 1 80 ? -13.539 0.675 13.555 1 98.56 80 ASP A C 1
ATOM 649 O O . ASP A 1 80 ? -12.977 -0.404 13.75 1 98.56 80 ASP A O 1
ATOM 653 N N . GLY A 1 81 ? -14.844 0.756 13.445 1 98.12 81 GLY A N 1
ATOM 654 C CA . GLY A 1 81 ? -15.727 -0.386 13.625 1 98.12 81 GLY A CA 1
ATOM 655 C C . GLY A 1 81 ? -15.828 -1.257 12.383 1 98.12 81 GLY A C 1
ATOM 656 O O . GLY A 1 81 ? -16.266 -2.406 12.461 1 98.12 81 GLY A O 1
ATOM 657 N N . VAL A 1 82 ? -15.375 -0.757 11.32 1 98.25 82 VAL A N 1
ATOM 658 C CA . VAL A 1 82 ? -15.602 -1.436 10.047 1 98.25 82 VAL A CA 1
ATOM 659 C C . VAL A 1 82 ? -14.305 -2.08 9.57 1 98.25 82 VAL A C 1
ATOM 661 O O . VAL A 1 82 ? -14.32 -3.143 8.945 1 98.25 82 VAL A O 1
ATOM 664 N N . VAL A 1 83 ? -13.141 -1.469 9.906 1 97.69 83 VAL A N 1
ATOM 665 C CA . VAL A 1 83 ? -11.852 -1.975 9.453 1 97.69 83 VAL A CA 1
ATOM 666 C C . VAL A 1 83 ? -11.516 -3.27 10.188 1 97.69 83 VAL A C 1
ATOM 668 O O . VAL A 1 83 ? -11.516 -3.311 11.422 1 97.69 83 VAL A O 1
ATOM 671 N N . PRO A 1 84 ? -11.305 -4.305 9.477 1 95.81 84 PRO A N 1
ATOM 672 C CA . PRO A 1 84 ? -10.969 -5.57 10.133 1 95.81 84 PRO A CA 1
ATOM 673 C C . PRO A 1 84 ? -9.68 -5.488 10.938 1 95.81 84 PRO A C 1
ATOM 675 O O . PRO A 1 84 ? -8.758 -4.762 10.562 1 95.81 84 PRO A O 1
ATOM 678 N N . ALA A 1 85 ? -9.648 -6.301 11.992 1 93.62 85 ALA A N 1
ATOM 679 C CA . ALA A 1 85 ? -8.508 -6.293 12.898 1 93.62 85 ALA A CA 1
ATOM 680 C C . ALA A 1 85 ? -7.223 -6.672 12.164 1 93.62 85 ALA A C 1
ATOM 682 O O . ALA A 1 85 ? -7.191 -7.648 11.414 1 93.62 85 ALA A O 1
ATOM 683 N N . GLY A 1 86 ? -6.207 -5.863 12.398 1 91.62 86 GLY A N 1
ATOM 684 C CA . GLY A 1 86 ? -4.895 -6.164 11.844 1 91.62 86 GLY A CA 1
ATOM 685 C C . GLY A 1 86 ? -4.789 -5.863 10.359 1 91.62 86 GLY A C 1
ATOM 686 O O . GLY A 1 86 ? -3.828 -6.27 9.703 1 91.62 86 GLY A O 1
ATOM 687 N N . GLN A 1 87 ? -5.781 -5.195 9.836 1 94.56 87 GLN A N 1
ATOM 688 C CA . GLN A 1 87 ? -5.77 -4.969 8.391 1 94.56 87 GLN A CA 1
ATOM 689 C C . GLN A 1 87 ? -5.758 -3.479 8.07 1 94.56 87 GLN A C 1
ATOM 691 O O . GLN A 1 87 ? -6.23 -3.064 7.008 1 94.56 87 GLN A O 1
ATOM 696 N N . TYR A 1 88 ? -5.203 -2.684 9.016 1 97.12 88 TYR A N 1
ATOM 697 C CA . TYR A 1 88 ? -5.086 -1.241 8.836 1 97.12 88 TYR A CA 1
ATOM 698 C C . TYR A 1 88 ? -4.445 -0.91 7.496 1 97.12 88 TYR A C 1
ATOM 700 O O . TYR A 1 88 ? -5.027 -0.178 6.688 1 97.12 88 TYR A O 1
ATOM 708 N N . TYR A 1 89 ? -3.379 -1.543 7.184 1 96 89 TYR A N 1
ATOM 709 C CA . TYR A 1 89 ? -2.582 -1.146 6.027 1 96 89 TYR A CA 1
ATOM 710 C C . TYR A 1 89 ? -3.156 -1.729 4.742 1 96 89 TYR A C 1
ATOM 712 O O . TYR A 1 89 ? -2.785 -1.31 3.645 1 96 89 TYR A O 1
ATOM 720 N N . ARG A 1 90 ? -4.035 -2.605 4.965 1 95.19 90 ARG A N 1
ATOM 721 C CA . ARG A 1 90 ? -4.719 -3.156 3.799 1 95.19 90 ARG A CA 1
ATOM 722 C C . ARG A 1 90 ? -5.684 -2.139 3.197 1 95.19 90 ARG A C 1
ATOM 724 O O . ARG A 1 90 ? -5.895 -2.119 1.983 1 95.19 90 ARG A O 1
ATOM 731 N N . TYR A 1 91 ? -6.184 -1.26 4.039 1 97 91 TYR A N 1
ATOM 732 C CA . TYR A 1 91 ? -7.277 -0.405 3.592 1 97 91 TYR A CA 1
ATOM 733 C C . TYR A 1 91 ? -6.914 1.067 3.742 1 97 91 TYR A C 1
ATOM 735 O O . TYR A 1 91 ? -7.68 1.945 3.338 1 97 91 TYR A O 1
ATOM 743 N N . ASN A 1 92 ? -5.73 1.369 4.23 1 97.31 92 ASN A N 1
ATOM 744 C CA . ASN A 1 92 ? -5.438 2.727 4.676 1 97.31 92 ASN A CA 1
ATOM 745 C C . ASN A 1 92 ? -5.336 3.693 3.502 1 97.31 92 ASN A C 1
ATOM 747 O O . ASN A 1 92 ? -5.406 4.91 3.686 1 97.31 92 ASN A O 1
ATOM 751 N N . ASP A 1 93 ? -5.266 3.199 2.309 1 96 93 ASP A N 1
ATOM 752 C CA . ASP A 1 93 ? -5.277 4.055 1.126 1 96 93 ASP A CA 1
ATOM 753 C C . ASP A 1 93 ? -6.566 4.863 1.044 1 96 93 ASP A C 1
ATOM 755 O O . ASP A 1 93 ? -6.594 5.941 0.447 1 96 93 ASP A O 1
ATOM 759 N N . HIS A 1 94 ? -7.566 4.355 1.583 1 97.69 94 HIS A N 1
ATOM 760 C CA . HIS A 1 94 ? -8.875 4.992 1.493 1 97.69 94 HIS A CA 1
ATOM 761 C C . HIS A 1 94 ? -8.938 6.246 2.357 1 97.69 94 HIS A C 1
ATOM 763 O O . HIS A 1 94 ? -9.742 7.148 2.092 1 97.69 94 HIS A O 1
ATOM 769 N N . TRP A 1 95 ? -8.07 6.273 3.385 1 98.56 95 TRP A N 1
ATOM 770 C CA . TRP A 1 95 ? -8.242 7.418 4.273 1 98.56 95 TRP A CA 1
ATOM 771 C C . TRP A 1 95 ? -6.918 8.141 4.492 1 98.56 95 TRP A C 1
ATOM 773 O O . TRP A 1 95 ? -6.871 9.172 5.164 1 98.56 95 TRP A O 1
ATOM 783 N N . ARG A 1 96 ? -5.891 7.703 3.961 1 97.88 96 ARG A N 1
ATOM 784 C CA . ARG A 1 96 ? -4.559 8.242 4.219 1 97.88 96 ARG A CA 1
ATOM 785 C C . ARG A 1 96 ? -4.477 9.719 3.85 1 97.88 96 ARG A C 1
ATOM 787 O O . ARG A 1 96 ? -4.039 10.539 4.652 1 97.88 96 ARG A O 1
ATOM 794 N N . PHE A 1 97 ? -4.965 10.07 2.678 1 98 97 PHE A N 1
ATOM 795 C CA . PHE A 1 97 ? -4.852 11.445 2.201 1 98 97 PHE A CA 1
ATOM 796 C C . PHE A 1 97 ? -5.738 12.375 3.018 1 98 97 PHE A C 1
ATOM 798 O O . PHE A 1 97 ? -5.32 13.477 3.375 1 98 97 PHE A O 1
ATOM 805 N N . ALA A 1 98 ? -6.953 11.906 3.262 1 98.75 98 ALA A N 1
ATOM 806 C CA . ALA A 1 98 ? -7.844 12.695 4.102 1 98.75 98 ALA A CA 1
ATOM 807 C C . ALA A 1 98 ? -7.246 12.914 5.492 1 98.75 98 ALA A C 1
ATOM 809 O O . ALA A 1 98 ? -7.332 14.008 6.051 1 98.75 98 ALA A O 1
ATOM 810 N N . THR A 1 99 ? -6.617 11.875 6.047 1 98.88 99 THR A N 1
ATOM 811 C CA . THR A 1 99 ? -6.004 11.961 7.367 1 98.88 99 THR A CA 1
ATOM 812 C C . THR A 1 99 ? -4.852 12.953 7.371 1 98.88 99 THR A C 1
ATOM 814 O O . THR A 1 99 ? -4.707 13.742 8.305 1 98.88 99 THR A O 1
ATOM 817 N N . GLN A 1 100 ? -4.066 12.953 6.355 1 98.75 100 GLN A N 1
ATOM 818 C CA . GLN A 1 100 ? -2.977 13.914 6.219 1 98.75 100 GLN A CA 1
ATOM 819 C C . GLN A 1 100 ? -3.502 15.344 6.215 1 98.75 100 GLN A C 1
ATOM 821 O O . GLN A 1 100 ? -2.957 16.219 6.902 1 98.75 100 GLN A O 1
ATOM 826 N N . ARG A 1 101 ? -4.543 15.555 5.477 1 98.81 101 ARG A N 1
ATOM 827 C CA . ARG A 1 101 ? -5.145 16.875 5.402 1 98.81 101 ARG A CA 1
ATOM 828 C C . ARG A 1 101 ? -5.707 17.297 6.754 1 98.81 101 ARG A C 1
ATOM 830 O O . ARG A 1 101 ? -5.562 18.469 7.152 1 98.81 101 ARG A O 1
ATOM 837 N N . LEU A 1 102 ? -6.285 16.359 7.395 1 98.94 102 LEU A N 1
ATOM 838 C CA . LEU A 1 102 ? -6.848 16.656 8.703 1 98.94 102 LEU A CA 1
ATOM 839 C C . LEU A 1 102 ? -5.746 16.969 9.711 1 98.94 102 LEU A C 1
ATOM 841 O O . LEU A 1 102 ? -5.914 17.812 10.586 1 98.94 102 LEU A O 1
ATOM 845 N N . CYS A 1 103 ? -4.641 16.25 9.625 1 98.88 103 CYS A N 1
ATOM 846 C CA . CYS A 1 103 ? -3.48 16.578 10.453 1 98.88 103 CYS A CA 1
ATOM 847 C C . CYS A 1 103 ? -3.012 18 10.195 1 98.88 103 CYS A C 1
ATOM 849 O O . CYS A 1 103 ? -2.742 18.75 11.133 1 98.88 103 CYS A O 1
ATOM 851 N N . PHE A 1 104 ? -2.939 18.344 8.953 1 98.81 104 PHE A N 1
ATOM 852 C CA . PHE A 1 104 ? -2.592 19.703 8.531 1 98.81 104 PHE A CA 1
ATOM 853 C C . PHE A 1 104 ? -3.516 20.719 9.172 1 98.81 104 PHE A C 1
ATOM 855 O O . PHE A 1 104 ? -3.051 21.672 9.797 1 98.81 104 PHE A O 1
ATOM 862 N N . LEU A 1 105 ? -4.777 20.5 9.086 1 98.94 105 LEU A N 1
ATOM 863 C CA . LEU A 1 105 ? -5.777 21.453 9.562 1 98.94 105 LEU A CA 1
ATOM 864 C C . LEU A 1 105 ? -5.734 21.562 11.086 1 98.94 105 LEU A C 1
ATOM 866 O O . LEU A 1 105 ? -5.848 22.656 11.633 1 98.94 105 LEU A O 1
ATOM 870 N N . ALA A 1 106 ? -5.602 20.406 11.766 1 98.88 106 ALA A N 1
ATOM 871 C CA . ALA A 1 106 ? -5.457 20.422 13.219 1 98.88 106 ALA A CA 1
ATOM 872 C C . ALA A 1 106 ? -4.234 21.234 13.641 1 98.88 106 ALA A C 1
ATOM 874 O O . ALA A 1 106 ? -4.309 22.062 14.555 1 98.88 106 ALA A O 1
ATOM 875 N N . ALA A 1 107 ? -3.15 21 12.961 1 98.62 107 ALA A N 1
ATOM 876 C CA . ALA A 1 107 ? -1.914 21.703 13.266 1 98.62 107 ALA A CA 1
ATOM 877 C C . ALA A 1 107 ? -2.062 23.203 12.984 1 98.62 107 ALA A C 1
ATOM 879 O O . ALA A 1 107 ? -1.544 24.031 13.734 1 98.62 107 ALA A O 1
ATOM 880 N N . LEU A 1 108 ? -2.764 23.562 11.922 1 98.81 108 LEU A N 1
ATOM 881 C CA . LEU A 1 108 ? -3.002 24.953 11.578 1 98.81 108 LEU A CA 1
ATOM 882 C C . LEU A 1 108 ? -3.797 25.656 12.672 1 98.81 108 LEU A C 1
ATOM 884 O O . LEU A 1 108 ? -3.443 26.766 13.094 1 98.81 108 LEU A O 1
ATOM 888 N N . ILE A 1 109 ? -4.793 25.016 13.148 1 98.69 109 ILE A N 1
ATOM 889 C CA . ILE A 1 109 ? -5.633 25.578 14.188 1 98.69 109 ILE A CA 1
ATOM 890 C C . ILE A 1 109 ? -4.801 25.844 15.445 1 98.69 109 ILE A C 1
ATOM 892 O O . ILE A 1 109 ? -4.863 26.922 16.031 1 98.69 109 ILE A O 1
ATOM 896 N N . ILE A 1 110 ? -4.004 24.906 15.828 1 98.06 110 ILE A N 1
ATOM 897 C CA . ILE A 1 110 ? -3.193 25.047 17.031 1 98.06 110 ILE A CA 1
ATOM 898 C C . ILE A 1 110 ? -2.166 26.156 16.844 1 98.06 110 ILE A C 1
ATOM 900 O O . ILE A 1 110 ? -1.912 26.938 17.766 1 98.06 110 ILE A O 1
ATOM 904 N N . PHE A 1 111 ? -1.606 26.25 15.711 1 97.75 111 PHE A N 1
ATOM 905 C CA . PHE A 1 111 ? -0.668 27.328 15.422 1 97.75 111 PHE A CA 1
ATOM 906 C C . PHE A 1 111 ? -1.349 28.688 15.547 1 97.75 111 PHE A C 1
ATOM 908 O O . PHE A 1 111 ? -0.806 29.609 16.156 1 97.75 111 PHE A O 1
ATOM 915 N N . LEU A 1 112 ? -2.52 28.797 14.961 1 97.19 112 LEU A N 1
ATOM 916 C CA . LEU A 1 112 ? -3.234 30.062 14.945 1 97.19 112 LEU A CA 1
ATOM 917 C C . LEU A 1 112 ? -3.652 30.484 16.359 1 97.19 112 LEU A C 1
ATOM 919 O O . LEU A 1 112 ? -3.641 31.656 16.688 1 97.19 112 LEU A O 1
ATOM 923 N N . GLU A 1 113 ? -3.924 29.5 17.094 1 95.94 113 GLU A N 1
ATOM 924 C CA . GLU A 1 113 ? -4.457 29.797 18.422 1 95.94 113 GLU A CA 1
ATOM 925 C C . GLU A 1 113 ? -3.34 29.922 19.453 1 95.94 113 GLU A C 1
ATOM 927 O O . GLU A 1 113 ? -3.402 30.766 20.344 1 95.94 113 GLU A O 1
ATOM 932 N N . LYS A 1 114 ? -2.312 29.047 19.344 1 94.56 114 LYS A N 1
ATOM 933 C CA . LYS A 1 114 ? -1.345 28.938 20.422 1 94.56 114 LYS A CA 1
ATOM 934 C C . LYS A 1 114 ? 0.067 29.25 19.938 1 94.56 114 LYS A C 1
ATOM 936 O O . LYS A 1 114 ? 0.961 29.516 20.75 1 94.56 114 LYS A O 1
ATOM 941 N N . GLY A 1 115 ? 0.28 29.125 18.703 1 94.06 115 GLY A N 1
ATOM 942 C CA . GLY A 1 115 ? 1.552 29.531 18.125 1 94.06 115 GLY A CA 1
ATOM 943 C C . GLY A 1 115 ? 2.619 28.469 18.219 1 94.06 115 GLY A C 1
ATOM 944 O O . GLY A 1 115 ? 3.805 28.734 18.016 1 94.06 115 GLY A O 1
ATOM 945 N N . PHE A 1 116 ? 2.232 27.219 18.609 1 92.38 116 PHE A N 1
ATOM 946 C CA . PHE A 1 116 ? 3.254 26.172 18.703 1 92.38 116 PHE A CA 1
ATOM 947 C C . PHE A 1 116 ? 2.873 24.953 17.875 1 92.38 116 PHE A C 1
ATOM 949 O O . PHE A 1 116 ? 1.773 24.906 17.328 1 92.38 116 PHE A O 1
ATOM 956 N N . LEU A 1 117 ? 3.793 24.094 17.766 1 95.56 117 LEU A N 1
ATOM 957 C CA . LEU A 1 117 ? 3.621 22.859 16.984 1 95.56 117 LEU A CA 1
ATOM 958 C C . LEU A 1 117 ? 2.883 21.812 17.812 1 95.56 117 LEU A C 1
ATOM 960 O O . LEU A 1 117 ? 3.295 21.484 18.922 1 95.56 117 LEU A O 1
ATOM 964 N N . VAL A 1 118 ? 1.831 21.312 17.281 1 96 118 VAL A N 1
ATOM 965 C CA . VAL A 1 118 ? 1.086 20.25 17.953 1 96 118 VAL A CA 1
ATOM 966 C C . VAL A 1 118 ? 1.798 18.922 17.75 1 96 118 VAL A C 1
ATOM 968 O O . VAL A 1 118 ? 2.295 18.625 16.656 1 96 118 VAL A O 1
ATOM 971 N N . ASP A 1 119 ? 1.871 18.141 18.797 1 95.12 119 ASP A N 1
ATOM 972 C CA . ASP A 1 119 ? 2.547 16.844 18.672 1 95.12 119 ASP A CA 1
ATOM 973 C C . ASP A 1 119 ? 1.607 15.789 18.109 1 95.12 119 ASP A C 1
ATOM 975 O O . ASP A 1 119 ? 0.412 16.031 17.938 1 95.12 119 ASP A O 1
ATOM 979 N N . LYS A 1 120 ? 2.123 14.656 17.781 1 96.94 120 LYS A N 1
ATOM 980 C CA . LYS A 1 120 ? 1.384 13.594 17.109 1 96.94 120 LYS A CA 1
ATOM 981 C C . LYS A 1 120 ? 0.264 13.055 18 1 96.94 120 LYS A C 1
ATOM 983 O O . LYS A 1 120 ? -0.839 12.789 17.531 1 96.94 120 LYS A O 1
ATOM 988 N N . GLU A 1 121 ? 0.511 12.906 19.266 1 96.44 121 GLU A N 1
ATOM 989 C CA . GLU A 1 121 ? -0.472 12.359 20.203 1 96.44 121 GLU A CA 1
ATOM 990 C C . GLU A 1 121 ? -1.693 13.273 20.312 1 96.44 121 GLU A C 1
ATOM 992 O O . GLU A 1 121 ? -2.832 12.805 20.234 1 96.44 121 GLU A O 1
ATOM 997 N N . THR A 1 122 ? -1.435 14.539 20.453 1 97.5 122 THR A N 1
ATOM 998 C CA . THR A 1 122 ? -2.521 15.508 20.531 1 97.5 122 THR A CA 1
ATOM 999 C C . THR A 1 122 ? -3.289 15.57 19.219 1 97.5 122 THR A C 1
ATOM 1001 O O . THR A 1 122 ? -4.516 15.68 19.219 1 97.5 122 THR A O 1
ATOM 1004 N N . THR A 1 123 ? -2.562 15.531 18.109 1 98.44 123 THR A N 1
ATOM 1005 C CA . THR A 1 123 ? -3.209 15.508 16.812 1 98.44 123 THR A CA 1
ATOM 1006 C C . THR A 1 123 ? -4.145 14.305 16.688 1 98.44 123 THR A C 1
ATOM 1008 O O . THR A 1 123 ? -5.281 14.445 16.234 1 98.44 123 THR A O 1
ATOM 1011 N N . ALA A 1 124 ? -3.656 13.164 17.188 1 98.62 124 ALA A N 1
ATOM 1012 C CA . ALA A 1 124 ? -4.48 11.961 17.172 1 98.62 124 ALA A CA 1
ATOM 1013 C C . ALA A 1 124 ? -5.754 12.148 17.984 1 98.62 124 ALA A C 1
ATOM 1015 O O . ALA A 1 124 ? -6.82 11.664 17.609 1 98.62 124 ALA A O 1
ATOM 1016 N N . GLN A 1 125 ? -5.625 12.867 19.047 1 98.38 125 GLN A N 1
ATOM 1017 C CA . GLN A 1 125 ? -6.785 13.148 19.891 1 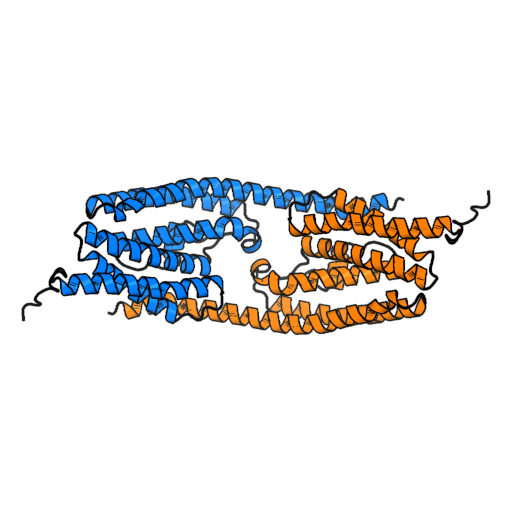98.38 125 GLN A CA 1
ATOM 1018 C C . GLN A 1 125 ? -7.773 14.062 19.172 1 98.38 125 GLN A C 1
ATOM 1020 O O . GLN A 1 125 ? -8.984 13.844 19.234 1 98.38 125 GLN A O 1
ATOM 1025 N N . ILE A 1 126 ? -7.242 15.016 18.5 1 98.62 126 ILE A N 1
ATOM 1026 C CA . ILE A 1 126 ? -8.094 15.961 17.781 1 98.62 126 ILE A CA 1
ATOM 1027 C C . ILE A 1 126 ? -8.859 15.234 16.688 1 98.62 126 ILE A C 1
ATOM 1029 O O . ILE A 1 126 ? -10.047 15.492 16.469 1 98.62 126 ILE A O 1
ATOM 1033 N N . LEU A 1 127 ? -8.242 14.336 16.062 1 98.69 127 LEU A N 1
ATOM 1034 C CA . LEU A 1 127 ? -8.852 13.609 14.945 1 98.69 127 LEU A CA 1
ATOM 1035 C C . LEU A 1 127 ? -9.719 12.469 15.445 1 98.69 127 LEU A C 1
ATOM 1037 O O . LEU A 1 127 ? -10.555 11.945 14.711 1 98.69 127 LEU A O 1
ATOM 1041 N N . GLY A 1 128 ? -9.492 12.031 16.688 1 98.19 128 GLY A N 1
ATOM 1042 C CA . GLY A 1 128 ? -10.195 10.883 17.234 1 98.19 128 GLY A CA 1
ATOM 1043 C C . GLY A 1 128 ? -9.57 9.555 16.859 1 98.19 128 GLY A C 1
ATOM 1044 O O . GLY A 1 128 ? -10.266 8.562 16.672 1 98.19 128 GLY A O 1
ATOM 1045 N N . LEU A 1 129 ? -8.305 9.586 16.672 1 98.44 129 LEU A N 1
ATOM 1046 C CA . LEU A 1 129 ? -7.609 8.367 16.25 1 98.44 129 LEU A CA 1
ATOM 1047 C C . LEU A 1 129 ? -6.797 7.781 17.406 1 98.44 129 LEU A C 1
ATOM 1049 O O . LEU A 1 129 ? -6.102 6.777 17.234 1 98.44 129 LEU A O 1
ATOM 1053 N N . HIS A 1 130 ? -6.938 8.477 18.594 1 96.44 130 HIS A N 1
ATOM 1054 C CA . HIS A 1 130 ? -6.234 7.965 19.766 1 96.44 130 HIS A CA 1
ATOM 1055 C C . HIS A 1 130 ? -6.977 6.777 20.375 1 96.44 130 HIS A C 1
ATOM 1057 O O . HIS A 1 130 ? -8.211 6.754 20.391 1 96.44 130 HIS A O 1
ATOM 1063 N N . GLU A 1 131 ? -6.242 5.758 20.75 1 93.69 131 GLU A N 1
ATOM 1064 C CA . GLU A 1 131 ? -6.773 4.621 21.5 1 93.69 131 GLU A CA 1
ATOM 1065 C C . GLU A 1 131 ? -7.836 3.879 20.703 1 93.69 131 GLU A C 1
ATOM 1067 O O . GLU A 1 131 ? -8.898 3.549 21.234 1 93.69 131 GLU A O 1
ATOM 1072 N N . LYS A 1 132 ? -7.75 3.764 19.438 1 96.06 132 LYS A N 1
ATOM 1073 C CA . LYS A 1 132 ? -8.633 2.963 18.594 1 96.06 132 LYS A CA 1
ATOM 1074 C C . LYS A 1 132 ? -8.125 1.528 18.484 1 96.06 132 LYS A C 1
ATOM 1076 O O . LYS A 1 132 ? -6.941 1.263 18.703 1 96.06 132 LYS A O 1
ATOM 1081 N N . SER A 1 133 ? -9 0.639 18.266 1 96.06 133 SER A N 1
ATOM 1082 C CA . SER A 1 133 ? -8.656 -0.778 18.203 1 96.06 133 SER A CA 1
ATOM 1083 C C . SER A 1 133 ? -8.102 -1.151 16.844 1 96.06 133 SER A C 1
ATOM 1085 O O . SER A 1 133 ? -7.207 -1.992 16.734 1 96.06 133 SER A O 1
ATOM 1087 N N . ARG A 1 134 ? -8.68 -0.466 15.828 1 96.31 134 ARG A N 1
ATOM 1088 C CA . ARG A 1 134 ? -8.32 -0.885 14.477 1 96.31 134 ARG A CA 1
ATOM 1089 C C . ARG A 1 134 ? -7.578 0.223 13.734 1 96.31 134 ARG A C 1
ATOM 1091 O O . ARG A 1 134 ? -6.859 -0.042 12.773 1 96.31 134 ARG A O 1
ATOM 1098 N N . LEU A 1 135 ? -7.695 1.412 14.219 1 97.88 135 LEU A N 1
ATOM 1099 C CA . LEU A 1 135 ? -7.09 2.561 13.547 1 97.88 135 LEU A CA 1
ATOM 1100 C C . LEU A 1 135 ? -6.027 3.205 14.43 1 97.88 135 LEU A C 1
ATOM 1102 O O . LEU A 1 135 ? -6.039 3.029 15.648 1 97.88 135 LEU A O 1
ATOM 1106 N N . HIS A 1 136 ? -5.109 3.844 13.828 1 97.38 136 HIS A N 1
ATOM 1107 C CA . HIS A 1 136 ? -4.141 4.691 14.508 1 97.38 136 HIS A CA 1
ATOM 1108 C C . HIS A 1 136 ? -3.658 5.82 13.609 1 97.38 136 HIS A C 1
ATOM 1110 O O . HIS A 1 136 ? -3.883 5.789 12.391 1 97.38 136 HIS A O 1
ATOM 1116 N N . LEU A 1 137 ? -3.125 6.812 14.188 1 98.31 137 LEU A N 1
ATOM 1117 C CA . LEU A 1 137 ? -2.5 7.855 13.383 1 98.31 137 LEU A CA 1
ATOM 1118 C C . LEU A 1 137 ? -1.08 7.461 12.992 1 98.31 137 LEU A C 1
ATOM 1120 O O . LEU A 1 137 ? -0.195 7.379 13.844 1 98.31 137 LEU A O 1
ATOM 1124 N N . ASP A 1 138 ? -0.902 7.27 11.758 1 96.44 138 ASP A N 1
ATOM 1125 C CA . ASP A 1 138 ? 0.403 6.898 11.219 1 96.44 138 ASP A CA 1
ATOM 1126 C C . ASP A 1 138 ? 1.371 8.078 11.266 1 96.44 138 ASP A C 1
ATOM 1128 O O . ASP A 1 138 ? 0.987 9.219 10.984 1 96.44 138 ASP A O 1
ATOM 1132 N N . LEU A 1 139 ? 2.602 7.816 11.617 1 96.19 139 LEU A N 1
ATOM 1133 C CA . LEU A 1 139 ? 3.615 8.859 11.719 1 96.19 139 LEU A CA 1
ATOM 1134 C C . LEU A 1 139 ? 3.795 9.578 10.391 1 96.19 139 LEU A C 1
ATOM 1136 O O . LEU A 1 139 ? 3.914 10.805 10.352 1 96.19 139 LEU A O 1
ATOM 1140 N N . GLU A 1 140 ? 3.818 8.844 9.336 1 96.25 140 GLU A N 1
ATOM 1141 C CA . GLU A 1 140 ? 4.004 9.43 8.016 1 96.25 140 GLU A CA 1
ATOM 1142 C C . GLU A 1 140 ? 2.881 10.406 7.688 1 96.25 140 GLU A C 1
ATOM 1144 O O . GLU A 1 140 ? 3.127 11.469 7.109 1 96.25 140 GLU A O 1
ATOM 1149 N N . ASP A 1 141 ? 1.656 10.047 8.055 1 97.81 141 ASP A N 1
ATOM 1150 C CA . ASP A 1 141 ? 0.517 10.922 7.789 1 97.81 141 ASP A CA 1
ATOM 1151 C C . ASP A 1 141 ? 0.62 12.219 8.586 1 97.81 141 ASP A C 1
ATOM 1153 O O . ASP A 1 141 ? 0.33 13.297 8.062 1 97.81 141 ASP A O 1
ATOM 1157 N N . TYR A 1 142 ? 1.012 12.062 9.836 1 98.38 142 TYR A N 1
ATOM 1158 C CA . TYR A 1 142 ? 1.243 13.234 10.672 1 98.38 142 TYR A CA 1
ATOM 1159 C C . TYR A 1 142 ? 2.312 14.133 10.07 1 98.38 142 TYR A C 1
ATOM 1161 O O . TYR A 1 142 ? 2.109 15.344 9.938 1 98.38 142 TYR A O 1
ATOM 1169 N N . LEU A 1 143 ? 3.43 13.562 9.672 1 97.94 143 LEU A N 1
ATOM 1170 C CA . LEU A 1 143 ? 4.543 14.328 9.117 1 97.94 143 LEU A CA 1
ATOM 1171 C C . LEU A 1 143 ? 4.145 14.992 7.809 1 97.94 143 LEU A C 1
ATOM 1173 O O . LEU A 1 143 ? 4.5 16.141 7.559 1 97.94 143 LEU A O 1
ATOM 1177 N N . MET A 1 144 ? 3.398 14.289 6.996 1 98.44 144 MET A N 1
ATOM 1178 C CA . MET A 1 144 ? 2.9 14.867 5.754 1 98.44 144 MET A CA 1
ATOM 1179 C C . MET A 1 144 ? 2.006 16.062 6.027 1 98.44 144 MET A C 1
ATOM 1181 O O . MET A 1 144 ? 2.086 17.078 5.332 1 98.44 144 MET A O 1
ATOM 1185 N N . GLY A 1 145 ? 1.181 15.891 7.031 1 98.62 145 GLY A N 1
ATOM 1186 C CA . GLY A 1 145 ? 0.343 17.016 7.434 1 98.62 145 GLY A CA 1
ATOM 1187 C C . GLY A 1 145 ? 1.139 18.25 7.812 1 98.62 145 GLY A C 1
ATOM 1188 O O . GLY A 1 145 ? 0.78 19.359 7.434 1 98.62 145 GLY A O 1
ATOM 1189 N N . LEU A 1 146 ? 2.217 18.062 8.5 1 98.31 146 LEU A N 1
ATOM 1190 C CA . LEU A 1 146 ? 3.057 19.172 8.938 1 98.31 146 LEU A CA 1
ATOM 1191 C C . LEU A 1 146 ? 3.711 19.859 7.738 1 98.31 146 LEU A C 1
ATOM 1193 O O . LEU A 1 146 ? 3.871 21.078 7.73 1 98.31 146 LEU A O 1
ATOM 1197 N N . LEU A 1 147 ? 4.113 19.078 6.797 1 98.38 147 LEU A N 1
ATOM 1198 C CA . LEU A 1 147 ? 4.719 19.656 5.598 1 98.38 147 LEU A CA 1
ATOM 1199 C C . LEU A 1 147 ? 3.691 20.469 4.809 1 98.38 147 LEU A C 1
ATOM 1201 O O . LEU A 1 147 ? 4.012 21.531 4.27 1 98.38 147 LEU A O 1
ATOM 1205 N N . ASN A 1 148 ? 2.479 19.953 4.758 1 98.44 148 ASN A N 1
ATOM 1206 C CA . ASN A 1 148 ? 1.394 20.719 4.148 1 98.44 148 ASN A CA 1
ATOM 1207 C C . ASN A 1 148 ? 1.153 22.031 4.883 1 98.44 148 ASN A C 1
ATOM 1209 O O . ASN A 1 148 ? 0.869 23.062 4.258 1 98.44 148 ASN A O 1
ATOM 1213 N N . LEU A 1 149 ? 1.255 21.969 6.164 1 98.56 149 LEU A N 1
ATOM 1214 C CA . LEU A 1 149 ? 1.107 23.172 6.98 1 98.56 149 LEU A CA 1
ATOM 1215 C C . LEU A 1 149 ? 2.131 24.234 6.582 1 98.56 149 LEU A C 1
ATOM 1217 O O . LEU A 1 149 ? 1.79 25.406 6.434 1 98.56 149 LEU A O 1
ATOM 1221 N N . ALA A 1 150 ? 3.363 23.781 6.453 1 98.19 150 ALA A N 1
ATOM 1222 C CA . ALA A 1 150 ? 4.426 24.719 6.082 1 98.19 150 ALA A CA 1
ATOM 1223 C C . ALA A 1 150 ? 4.09 25.438 4.777 1 98.19 150 ALA A C 1
ATOM 1225 O O . ALA A 1 150 ? 4.273 26.656 4.668 1 98.19 150 ALA A O 1
ATOM 1226 N N . THR A 1 151 ? 3.588 24.734 3.836 1 98.25 151 THR A N 1
ATOM 1227 C CA . THR A 1 151 ? 3.217 25.312 2.547 1 98.25 151 THR A CA 1
ATOM 1228 C C . THR A 1 151 ? 2.09 26.328 2.711 1 98.25 151 THR A C 1
ATOM 1230 O O . THR A 1 151 ? 2.145 27.422 2.143 1 98.25 151 THR A O 1
ATOM 1233 N N . GLU A 1 152 ? 1.106 26.016 3.49 1 98.44 152 GLU A N 1
ATOM 1234 C CA . GLU A 1 152 ? -0.005 26.922 3.752 1 98.44 152 GLU A CA 1
ATOM 1235 C C . GLU A 1 152 ? 0.472 28.188 4.461 1 98.44 152 GLU A C 1
ATOM 1237 O O . GLU A 1 152 ? 0.015 29.281 4.152 1 98.44 152 GLU A O 1
ATOM 1242 N N . LEU A 1 153 ? 1.374 27.984 5.391 1 98.31 153 LEU A N 1
ATOM 1243 C CA . LEU A 1 153 ? 1.879 29.125 6.156 1 98.31 153 LEU A CA 1
ATOM 1244 C C . LEU A 1 153 ? 2.717 30.047 5.277 1 98.31 153 LEU A C 1
ATOM 1246 O O . LEU A 1 153 ? 2.75 31.25 5.496 1 98.31 153 LEU A O 1
ATOM 1250 N N . SER A 1 154 ? 3.395 29.469 4.332 1 98.25 154 SER A N 1
ATOM 1251 C CA . SER A 1 154 ? 4.133 30.297 3.385 1 98.25 154 SER A CA 1
ATOM 1252 C C . SER A 1 154 ? 3.197 31.234 2.621 1 98.25 154 SER A C 1
ATOM 1254 O O . SER A 1 154 ? 3.514 32.406 2.414 1 98.25 154 SER A O 1
ATOM 1256 N N . ARG A 1 155 ? 2.086 30.703 2.209 1 97.81 155 ARG A N 1
ATOM 1257 C CA . ARG A 1 155 ? 1.059 31.516 1.574 1 97.81 155 ARG A CA 1
ATOM 1258 C C . ARG A 1 155 ? 0.503 32.562 2.549 1 97.81 155 ARG A C 1
ATOM 1260 O O . ARG A 1 155 ? 0.324 33.719 2.189 1 97.81 155 ARG A O 1
ATOM 1267 N N . PHE A 1 156 ? 0.261 32.125 3.756 1 97.94 156 PHE A N 1
ATOM 1268 C CA . PHE A 1 156 ? -0.298 33 4.793 1 97.94 156 PHE A CA 1
ATOM 1269 C C . PHE A 1 156 ? 0.645 34.156 5.105 1 97.94 156 PHE A C 1
ATOM 1271 O O . PHE A 1 156 ? 0.201 35.281 5.32 1 97.94 156 PHE A O 1
ATOM 1278 N N . ALA A 1 157 ? 1.923 33.875 5.121 1 97.25 157 ALA A N 1
ATOM 1279 C CA . ALA A 1 157 ? 2.92 34.906 5.387 1 97.25 157 ALA A CA 1
ATOM 1280 C C . ALA A 1 157 ? 2.816 36.031 4.371 1 97.25 157 ALA A C 1
ATOM 1282 O O . ALA A 1 157 ? 2.832 37.219 4.738 1 97.25 157 ALA A O 1
ATOM 1283 N N . VAL A 1 158 ? 2.645 35.719 3.141 1 96.69 158 VAL A N 1
ATOM 1284 C CA . VAL A 1 158 ? 2.549 36.719 2.068 1 96.69 158 VAL A CA 1
ATOM 1285 C C . VAL A 1 158 ? 1.248 37.5 2.205 1 96.69 158 VAL A C 1
ATOM 1287 O O . VAL A 1 158 ? 1.254 38.719 2.174 1 96.69 158 VAL A O 1
ATOM 1290 N N . ASN A 1 159 ? 0.202 36.812 2.391 1 96.19 159 ASN A N 1
ATOM 1291 C CA . ASN A 1 159 ? -1.112 37.438 2.432 1 96.19 159 ASN A CA 1
ATOM 1292 C C . ASN A 1 159 ? -1.277 38.312 3.674 1 96.19 159 ASN A C 1
ATOM 1294 O O . ASN A 1 159 ? -1.994 39.312 3.645 1 96.19 159 ASN A O 1
ATOM 1298 N N . SER A 1 160 ? -0.654 37.906 4.762 1 95.12 160 SER A N 1
ATOM 1299 C CA . SER A 1 160 ? -0.746 38.688 5.984 1 95.12 160 SER A CA 1
ATOM 1300 C C . SER A 1 160 ? -0.174 40.094 5.785 1 95.12 160 SER A C 1
ATOM 1302 O O . SER A 1 160 ? -0.703 41.062 6.32 1 95.12 160 SER A O 1
ATOM 1304 N N . VAL A 1 161 ? 0.891 40.25 4.988 1 93.5 161 VAL A N 1
ATOM 1305 C CA . VAL A 1 161 ? 1.484 41.531 4.688 1 93.5 161 VAL A CA 1
ATOM 1306 C C . VAL A 1 161 ? 0.499 42.375 3.889 1 93.5 161 VAL A C 1
ATOM 1308 O O . VAL A 1 161 ? 0.333 43.594 4.16 1 93.5 161 VAL A O 1
ATOM 1311 N N . THR A 1 162 ? -0.121 41.719 2.953 1 92.12 162 THR A N 1
ATOM 1312 C CA . THR A 1 162 ? -1.095 42.375 2.107 1 92.12 162 THR A CA 1
ATOM 1313 C C . THR A 1 162 ? -2.213 43 2.949 1 92.12 162 THR A C 1
ATOM 1315 O O . THR A 1 162 ? -2.748 44.062 2.607 1 92.12 162 THR A O 1
ATOM 1318 N N . TYR A 1 163 ? -2.523 42.469 4.078 1 91.19 163 TYR A N 1
ATOM 1319 C CA . TYR A 1 163 ? -3.631 42.906 4.91 1 91.19 163 TYR A CA 1
ATOM 1320 C C . TYR A 1 163 ? -3.121 43.688 6.117 1 91.19 163 TYR A C 1
ATOM 1322 O O . TYR A 1 163 ? -3.877 43.969 7.051 1 91.19 163 TYR A O 1
ATOM 1330 N N . GLY A 1 164 ? -1.741 43.906 6.195 1 89.19 164 GLY A N 1
ATOM 1331 C CA . GLY A 1 164 ? -1.183 44.875 7.148 1 89.19 164 GLY A CA 1
ATOM 1332 C C . GLY A 1 164 ? -0.712 44.219 8.438 1 89.19 164 GLY A C 1
ATOM 1333 O O . GLY A 1 164 ? -0.42 44.906 9.414 1 89.19 164 GLY A O 1
ATOM 1334 N N . ASP A 1 165 ? -0.809 42.906 8.539 1 92 165 ASP A N 1
ATOM 1335 C CA . ASP A 1 165 ? -0.259 42.219 9.688 1 92 165 ASP A CA 1
ATOM 1336 C C . ASP A 1 165 ? 1.216 41.875 9.477 1 92 165 ASP A C 1
ATOM 1338 O O . ASP A 1 165 ? 1.547 40.812 8.938 1 92 165 ASP A O 1
ATOM 1342 N N . TYR A 1 166 ? 2.014 42.625 10.047 1 92.88 166 TYR A N 1
ATOM 1343 C CA . TYR A 1 166 ? 3.438 42.5 9.766 1 92.88 166 TYR A CA 1
ATOM 1344 C C . TYR A 1 166 ? 4.121 41.625 10.805 1 92.88 166 TYR A C 1
ATOM 1346 O O . TYR A 1 166 ? 5.266 41.188 10.609 1 92.88 166 TYR A O 1
ATOM 1354 N N . ASN A 1 167 ? 3.465 41.312 11.883 1 92.75 167 ASN A N 1
ATOM 1355 C CA . ASN A 1 167 ? 4.02 40.438 12.914 1 92.75 167 ASN A CA 1
ATOM 1356 C C . ASN A 1 167 ? 3.898 38.969 12.516 1 92.75 167 ASN A C 1
ATOM 1358 O O . ASN A 1 167 ? 4.75 38.156 12.875 1 92.75 167 ASN A O 1
ATOM 1362 N N . ARG A 1 168 ? 2.889 38.656 11.711 1 94.38 168 ARG A N 1
ATOM 1363 C CA . ARG A 1 168 ? 2.57 37.281 11.375 1 94.38 168 ARG A CA 1
ATOM 1364 C C . ARG A 1 168 ? 3.697 36.625 10.57 1 94.38 168 ARG A C 1
ATOM 1366 O O . ARG A 1 168 ? 4.121 35.5 10.867 1 94.38 168 ARG A O 1
ATOM 1373 N N . PRO A 1 169 ? 4.18 37.281 9.586 1 96.5 169 PRO A N 1
ATOM 1374 C CA . PRO A 1 169 ? 5.285 36.688 8.836 1 96.5 169 PRO A CA 1
ATOM 1375 C C . PRO A 1 169 ? 6.48 36.344 9.719 1 96.5 169 PRO A C 1
ATOM 1377 O O . PRO A 1 169 ? 7.148 35.344 9.492 1 96.5 169 PRO A O 1
ATOM 1380 N N . LEU A 1 170 ? 6.707 37.125 10.742 1 95.75 170 LEU A N 1
ATOM 1381 C CA . LEU A 1 170 ? 7.809 36.844 11.656 1 95.75 170 LEU A CA 1
ATOM 1382 C C . LEU A 1 170 ? 7.535 35.594 12.477 1 95.75 170 LEU A C 1
ATOM 1384 O O . LEU A 1 170 ? 8.422 34.75 12.648 1 95.75 170 LEU A O 1
ATOM 1388 N N . GLN A 1 171 ? 6.344 35.562 12.977 1 95.69 171 GLN A N 1
ATOM 1389 C CA . GLN A 1 171 ? 5.926 34.406 13.734 1 95.69 171 GLN A CA 1
ATOM 1390 C C . GLN A 1 171 ? 6.016 33.125 12.883 1 95.69 171 GLN A C 1
ATOM 1392 O O . GLN A 1 171 ? 6.523 32.094 13.336 1 95.69 171 GLN A O 1
ATOM 1397 N N . ILE A 1 172 ? 5.543 33.25 11.664 1 98.06 172 ILE A N 1
ATOM 1398 C CA . ILE A 1 172 ? 5.531 32.125 10.742 1 98.06 172 ILE A CA 1
ATOM 1399 C C . ILE A 1 172 ? 6.961 31.703 10.414 1 98.06 172 ILE A C 1
ATOM 1401 O O . ILE A 1 172 ? 7.277 30.516 10.367 1 98.06 172 ILE A O 1
ATOM 1405 N N . SER A 1 173 ? 7.777 32.688 10.172 1 97.38 173 SER A N 1
ATOM 1406 C CA . SER A 1 173 ? 9.172 32.406 9.852 1 97.38 173 SER A CA 1
ATOM 1407 C C . SER A 1 173 ? 9.852 31.594 10.953 1 97.38 173 SER A C 1
ATOM 1409 O O . SER A 1 173 ? 10.523 30.594 10.68 1 97.38 173 SER A O 1
ATOM 1411 N N . LYS A 1 174 ? 9.625 32.031 12.18 1 95.56 174 LYS A N 1
ATOM 1412 C CA . LYS A 1 174 ? 10.203 31.312 13.32 1 95.56 174 LYS A CA 1
ATOM 1413 C C . LYS A 1 174 ? 9.664 29.891 13.406 1 95.56 174 LYS A C 1
ATOM 1415 O O . LYS A 1 174 ? 10.43 28.938 13.562 1 95.56 174 LYS A O 1
ATOM 1420 N N . PHE A 1 175 ? 8.438 29.75 13.32 1 96.5 175 PHE A N 1
ATOM 1421 C CA . PHE A 1 175 ? 7.758 28.453 13.43 1 96.5 175 PHE A CA 1
ATOM 1422 C C . PHE A 1 175 ? 8.234 27.5 12.344 1 96.5 175 PHE A C 1
ATOM 1424 O O . PHE A 1 175 ? 8.578 26.344 12.633 1 96.5 175 PHE A O 1
ATOM 1431 N N . VAL A 1 176 ? 8.258 27.953 11.086 1 97.44 176 VAL A N 1
ATOM 1432 C CA . VAL A 1 176 ? 8.594 27.094 9.953 1 97.44 176 VAL A CA 1
ATOM 1433 C C . VAL A 1 176 ? 10.078 26.75 9.992 1 97.44 176 VAL A C 1
ATOM 1435 O O . VAL A 1 176 ? 10.477 25.641 9.609 1 97.44 176 VAL A O 1
ATOM 1438 N N . ALA A 1 177 ? 10.852 27.688 10.492 1 95 177 ALA A N 1
ATOM 1439 C CA . ALA A 1 177 ? 12.273 27.391 10.688 1 95 177 ALA A CA 1
ATOM 1440 C C . ALA A 1 177 ? 12.461 26.25 11.68 1 95 177 ALA A C 1
ATOM 1442 O O . ALA A 1 177 ? 13.32 25.375 11.477 1 95 177 ALA A O 1
ATOM 1443 N N . GLU A 1 178 ? 11.68 26.297 12.695 1 93.56 178 GLU A N 1
ATOM 1444 C CA . GLU A 1 178 ? 11.719 25.203 13.672 1 93.56 178 GLU A CA 1
ATOM 1445 C C . GLU A 1 178 ? 11.273 23.891 13.055 1 93.56 178 GLU A C 1
ATOM 1447 O O . GLU A 1 178 ? 11.883 22.844 13.297 1 93.56 178 GLU A O 1
ATOM 1452 N N . LEU A 1 179 ? 10.25 23.922 12.266 1 95.25 179 LEU A N 1
ATOM 1453 C CA . LEU A 1 179 ? 9.781 22.734 11.562 1 95.25 179 LEU A CA 1
ATOM 1454 C C . LEU A 1 179 ? 10.891 22.156 10.672 1 95.25 179 LEU A C 1
ATOM 1456 O O . LEU A 1 179 ? 11.125 20.953 10.672 1 95.25 179 LEU A O 1
ATOM 1460 N N . ASN A 1 180 ? 11.484 23.094 9.977 1 95.56 180 ASN A N 1
ATOM 1461 C CA . ASN A 1 180 ? 12.57 22.688 9.086 1 95.56 180 ASN A CA 1
ATOM 1462 C C . ASN A 1 180 ? 13.703 22.016 9.859 1 95.56 180 ASN A C 1
ATOM 1464 O O . ASN A 1 180 ? 14.234 21 9.43 1 95.56 180 ASN A O 1
ATOM 1468 N N . ALA A 1 181 ? 14.047 22.609 11 1 93.81 181 ALA A N 1
ATOM 1469 C CA . ALA A 1 181 ? 15.086 22.031 11.844 1 93.81 181 ALA A CA 1
ATOM 1470 C C . ALA A 1 181 ? 14.688 20.641 12.32 1 93.81 181 ALA A C 1
ATOM 1472 O O . ALA A 1 181 ? 15.516 19.719 12.328 1 93.81 181 ALA A O 1
ATOM 1473 N N . GLY A 1 182 ? 13.461 20.453 12.695 1 94.19 182 GLY A N 1
ATOM 1474 C CA . GLY A 1 182 ? 12.961 19.156 13.125 1 94.19 182 GLY A CA 1
ATOM 1475 C C . GLY A 1 182 ? 13.047 18.094 12.039 1 94.19 182 GLY A C 1
ATOM 1476 O O . GLY A 1 182 ? 13.539 17 12.281 1 94.19 182 GLY A O 1
ATOM 1477 N N . PHE A 1 183 ? 12.617 18.438 10.859 1 95.62 183 PHE A N 1
ATOM 1478 C CA . PHE A 1 183 ? 12.617 17.484 9.75 1 95.62 183 PHE A CA 1
ATOM 1479 C C . PHE A 1 183 ? 14.039 17.141 9.344 1 95.62 183 PHE A C 1
ATOM 1481 O O . PHE A 1 183 ? 14.297 16.016 8.883 1 95.62 183 PHE A O 1
ATOM 1488 N N . ARG A 1 184 ? 14.93 18.016 9.516 1 92.62 184 ARG A N 1
ATOM 1489 C CA . ARG A 1 184 ? 16.328 17.781 9.164 1 92.62 184 ARG A CA 1
ATOM 1490 C C . ARG A 1 184 ? 16.938 16.688 10.055 1 92.62 184 ARG A C 1
ATOM 1492 O O . ARG A 1 184 ? 17.922 16.062 9.68 1 92.62 184 ARG A O 1
ATOM 1499 N N . LEU A 1 185 ? 16.375 16.547 11.242 1 92.06 185 LEU A N 1
ATOM 1500 C CA . LEU A 1 185 ? 16.859 15.539 12.172 1 92.06 185 LEU A CA 1
ATOM 1501 C C . LEU A 1 185 ? 16.422 14.148 11.727 1 92.06 185 LEU A C 1
ATOM 1503 O O . LEU A 1 185 ? 16.953 13.141 12.219 1 92.06 185 LEU A O 1
ATOM 1507 N N . LEU A 1 186 ? 15.5 14.102 10.836 1 93.75 186 LEU A N 1
ATOM 1508 C CA . LEU A 1 186 ? 14.906 12.828 10.438 1 93.75 186 LEU A CA 1
ATOM 1509 C C . LEU A 1 186 ? 15.609 12.258 9.211 1 93.75 186 LEU A C 1
ATOM 1511 O O . LEU A 1 186 ? 15.984 13.008 8.305 1 93.75 186 LEU A O 1
ATOM 1515 N N . ASN A 1 187 ? 15.891 11.023 9.242 1 91.12 187 ASN A N 1
ATOM 1516 C CA . ASN A 1 187 ? 16.375 10.32 8.062 1 91.12 187 ASN A CA 1
ATOM 1517 C C . ASN A 1 187 ? 15.234 9.711 7.258 1 91.12 187 ASN A C 1
ATOM 1519 O O . ASN A 1 187 ? 14.945 8.523 7.387 1 91.12 187 ASN A O 1
ATOM 1523 N N . LEU A 1 188 ? 14.711 10.539 6.387 1 91.56 188 LEU A N 1
ATOM 1524 C CA . LEU A 1 188 ? 13.508 10.133 5.664 1 91.56 188 LEU A CA 1
ATOM 1525 C C . LEU A 1 188 ? 13.859 9.219 4.492 1 91.56 188 LEU A C 1
ATOM 1527 O O . LEU A 1 188 ? 14.547 9.641 3.557 1 91.56 188 LEU A O 1
ATOM 1531 N N . LYS A 1 189 ? 13.383 8.055 4.562 1 87.44 189 LYS A N 1
ATOM 1532 C CA . LYS A 1 189 ? 13.625 7.09 3.492 1 87.44 189 LYS A CA 1
ATOM 1533 C C . LYS A 1 189 ? 12.391 6.934 2.602 1 87.44 189 LYS A C 1
ATOM 1535 O O . LYS A 1 189 ? 12.484 6.391 1.499 1 87.44 189 LYS A O 1
ATOM 1540 N N . ASN A 1 190 ? 11.289 7.359 3.102 1 88.88 190 ASN A N 1
ATOM 1541 C CA . ASN A 1 190 ? 10.055 7.355 2.32 1 88.88 190 ASN A CA 1
ATOM 1542 C C . ASN A 1 190 ? 10.109 8.367 1.184 1 88.88 190 ASN A C 1
ATOM 1544 O O . ASN A 1 190 ? 10.25 9.57 1.424 1 88.88 190 ASN A O 1
ATOM 1548 N N . ASP A 1 191 ? 9.961 7.922 0.017 1 89.62 191 ASP A N 1
ATOM 1549 C CA . ASP A 1 191 ? 10.148 8.75 -1.167 1 89.62 191 ASP A CA 1
ATOM 1550 C C . ASP A 1 191 ? 9.172 9.922 -1.182 1 89.62 191 ASP A C 1
ATOM 1552 O O . ASP A 1 191 ? 9.547 11.055 -1.48 1 89.62 191 ASP A O 1
ATOM 1556 N N . SER A 1 192 ? 7.988 9.609 -0.821 1 93.88 192 SER A N 1
ATOM 1557 C CA . SER A 1 192 ? 6.969 10.656 -0.853 1 93.88 192 SER A CA 1
ATOM 1558 C C . SER A 1 192 ? 7.258 11.742 0.177 1 93.88 192 SER A C 1
ATOM 1560 O O . SER A 1 192 ? 7.227 12.93 -0.142 1 93.88 192 SER A O 1
ATOM 1562 N N . LEU A 1 193 ? 7.633 11.359 1.36 1 95.06 193 LEU A N 1
ATOM 1563 C CA . LEU A 1 193 ? 7.961 12.305 2.424 1 95.06 193 LEU A CA 1
ATOM 1564 C C . LEU A 1 193 ? 9.219 13.102 2.078 1 95.06 193 LEU A C 1
ATOM 1566 O O . LEU A 1 193 ? 9.273 14.305 2.314 1 95.06 193 LEU A O 1
ATOM 1570 N N . ARG A 1 194 ? 10.18 12.383 1.538 1 94.5 194 ARG A N 1
ATOM 1571 C CA . ARG A 1 194 ? 11.43 13.039 1.179 1 94.5 194 ARG A CA 1
ATOM 1572 C C . ARG A 1 194 ? 11.203 14.125 0.128 1 94.5 194 ARG A C 1
ATOM 1574 O O . ARG A 1 194 ? 11.719 15.234 0.254 1 94.5 194 ARG A O 1
ATOM 1581 N N . LYS A 1 195 ? 10.43 13.805 -0.821 1 96.12 195 LYS A N 1
ATOM 1582 C CA . LYS A 1 195 ? 10.125 14.766 -1.883 1 96.12 195 LYS A CA 1
ATOM 1583 C C . LYS A 1 195 ? 9.43 16 -1.324 1 96.12 195 LYS A C 1
ATOM 1585 O O . LYS A 1 195 ? 9.773 17.125 -1.687 1 96.12 195 LYS A O 1
ATOM 1590 N N . ARG A 1 196 ? 8.531 15.781 -0.459 1 96.56 196 ARG A N 1
ATOM 1591 C CA . ARG A 1 196 ? 7.812 16.906 0.14 1 96.56 196 ARG A CA 1
ATOM 1592 C C . ARG A 1 196 ? 8.727 17.719 1.053 1 96.56 196 ARG A C 1
ATOM 1594 O O . ARG A 1 196 ? 8.633 18.938 1.098 1 96.56 196 ARG A O 1
ATOM 1601 N N . PHE A 1 197 ? 9.547 17.016 1.75 1 97.06 197 PHE A N 1
ATOM 1602 C CA . PHE A 1 197 ? 10.5 17.703 2.607 1 97.06 197 PHE A CA 1
ATOM 1603 C C . PHE A 1 197 ? 11.43 18.594 1.78 1 97.06 197 PHE A C 1
ATOM 1605 O O . PHE A 1 197 ? 11.742 19.719 2.18 1 97.06 197 PHE A O 1
ATOM 1612 N N . ASP A 1 198 ? 11.789 18.141 0.661 1 95.19 198 ASP A N 1
ATOM 1613 C CA . ASP A 1 198 ? 12.633 18.922 -0.236 1 95.19 198 ASP A CA 1
ATOM 1614 C C . ASP A 1 198 ? 11.938 20.203 -0.663 1 95.19 198 ASP A C 1
ATOM 1616 O O . ASP A 1 198 ? 12.594 21.234 -0.872 1 95.19 198 ASP A O 1
ATOM 1620 N N . ALA A 1 199 ? 10.688 20.141 -0.727 1 96.25 199 ALA A N 1
ATOM 1621 C CA . ALA A 1 199 ? 9.922 21.328 -1.118 1 96.25 199 ALA A CA 1
ATOM 1622 C C . ALA A 1 199 ? 9.844 22.328 0.027 1 96.25 199 ALA A C 1
ATOM 1624 O O . ALA A 1 199 ? 9.586 23.516 -0.197 1 96.25 199 ALA A O 1
ATOM 1625 N N . LEU A 1 200 ? 10.016 21.844 1.258 1 97.44 200 LEU A N 1
ATOM 1626 C CA . LEU A 1 200 ? 9.938 22.703 2.436 1 97.44 200 LEU A CA 1
ATOM 1627 C C . LEU A 1 200 ? 10.961 23.828 2.354 1 97.44 200 LEU A C 1
ATOM 1629 O O . LEU A 1 200 ? 10.703 24.938 2.816 1 97.44 200 LEU A O 1
ATOM 1633 N N . LYS A 1 201 ? 12.078 23.578 1.714 1 95.62 201 LYS A N 1
ATOM 1634 C CA . LYS A 1 201 ? 13.125 24.578 1.58 1 95.62 201 LYS A CA 1
ATOM 1635 C C . LYS A 1 201 ? 12.625 25.797 0.799 1 95.62 201 LYS A C 1
ATOM 1637 O O . LYS A 1 201 ? 13 26.938 1.099 1 95.62 201 LYS A O 1
ATOM 1642 N N . TYR A 1 202 ? 11.781 25.516 -0.15 1 96.75 202 TYR A N 1
ATOM 1643 C CA . TYR A 1 202 ? 11.234 26.609 -0.948 1 96.75 202 TYR A CA 1
ATOM 1644 C C . TYR A 1 202 ? 10.234 27.422 -0.139 1 96.75 202 TYR A C 1
ATOM 1646 O O . TYR A 1 202 ? 10.18 28.656 -0.268 1 96.75 202 TYR A O 1
ATOM 1654 N N . ASP A 1 203 ? 9.492 26.781 0.677 1 97.69 203 ASP A N 1
ATOM 1655 C CA . ASP A 1 203 ? 8.578 27.484 1.571 1 97.69 203 ASP A CA 1
ATOM 1656 C C . ASP A 1 203 ? 9.336 28.375 2.543 1 97.69 203 ASP A C 1
ATOM 1658 O O . ASP A 1 203 ? 8.977 29.531 2.736 1 97.69 203 ASP A O 1
ATOM 1662 N N . VAL A 1 204 ? 10.398 27.844 3.131 1 97.62 204 VAL A N 1
ATOM 1663 C CA . VAL A 1 204 ? 11.227 28.609 4.062 1 97.62 204 VAL A CA 1
ATOM 1664 C C . VAL A 1 204 ? 11.797 29.844 3.365 1 97.62 204 VAL A C 1
ATOM 1666 O O . VAL A 1 204 ? 11.734 30.938 3.902 1 97.62 204 VAL A O 1
ATOM 1669 N N . LYS A 1 205 ? 12.266 29.625 2.215 1 97.62 205 LYS A N 1
ATOM 1670 C CA . LYS A 1 205 ? 12.859 30.719 1.447 1 97.62 205 LYS A CA 1
ATOM 1671 C C . LYS A 1 205 ? 11.828 31.812 1.154 1 97.62 205 LYS A C 1
ATOM 1673 O O . LYS A 1 205 ? 12.109 33 1.304 1 97.62 205 LYS A O 1
ATOM 1678 N N . LYS A 1 206 ? 10.719 31.422 0.754 1 97.81 206 LYS A N 1
ATOM 1679 C CA . LYS A 1 206 ? 9.641 32.344 0.446 1 97.81 206 LYS A CA 1
ATOM 1680 C C . LYS A 1 206 ? 9.289 33.219 1.664 1 97.81 206 LYS A C 1
ATOM 1682 O O . LYS A 1 206 ? 9.125 34.438 1.556 1 97.81 206 LYS A O 1
ATOM 1687 N N . ILE A 1 207 ? 9.164 32.625 2.775 1 98.25 207 ILE A N 1
ATOM 1688 C CA . ILE A 1 207 ? 8.812 33.312 4.012 1 98.25 207 ILE A CA 1
ATOM 1689 C C . ILE A 1 207 ? 9.938 34.281 4.398 1 98.25 207 ILE A C 1
ATOM 1691 O O . ILE A 1 207 ? 9.672 35.406 4.809 1 98.25 207 ILE A O 1
ATOM 1695 N N . GLU A 1 208 ? 11.164 33.812 4.258 1 97.5 208 GLU A N 1
ATOM 1696 C CA . GLU A 1 208 ? 12.32 34.656 4.578 1 97.5 208 GLU A CA 1
ATOM 1697 C C . GLU A 1 208 ? 12.367 35.906 3.682 1 97.5 208 GLU A C 1
ATOM 1699 O O . GLU A 1 208 ? 12.734 36.969 4.133 1 97.5 208 GLU A O 1
ATOM 1704 N N . GLU A 1 209 ? 12.031 35.688 2.467 1 97.81 209 GLU A N 1
ATOM 1705 C CA . GLU A 1 209 ? 11.984 36.812 1.54 1 97.81 209 GLU A CA 1
ATOM 1706 C C . GLU A 1 209 ? 10.93 37.844 1.966 1 97.81 209 GLU A C 1
ATOM 1708 O O . GLU A 1 209 ? 11.156 39.062 1.865 1 97.81 209 GLU A O 1
ATOM 1713 N N . VAL A 1 210 ? 9.812 37.406 2.373 1 97.38 210 VAL A N 1
ATOM 1714 C CA . VAL A 1 210 ? 8.75 38.281 2.854 1 97.38 210 VAL A CA 1
ATOM 1715 C C . VAL A 1 210 ? 9.242 39.094 4.055 1 97.38 210 VAL A C 1
ATOM 1717 O O . VAL A 1 210 ? 9.062 40.312 4.117 1 97.38 210 VAL A O 1
ATOM 1720 N N . VAL A 1 211 ? 9.875 38.406 5.016 1 96.88 211 VAL A N 1
ATOM 1721 C CA . VAL A 1 211 ? 10.391 39.062 6.219 1 96.88 211 VAL A CA 1
ATOM 1722 C C . VAL A 1 211 ? 11.469 40.062 5.84 1 96.88 211 VAL A C 1
ATOM 1724 O O . VAL A 1 211 ? 11.531 41.156 6.398 1 96.88 211 VAL A O 1
ATOM 1727 N N . TYR A 1 212 ? 12.289 39.688 4.871 1 96.5 212 TYR A N 1
ATOM 1728 C CA . TYR A 1 212 ? 13.336 40.562 4.379 1 96.5 212 TYR A CA 1
ATOM 1729 C C . TYR A 1 212 ? 12.742 41.844 3.814 1 96.5 212 TYR A C 1
ATOM 1731 O O . TYR A 1 212 ? 13.188 42.938 4.156 1 96.5 212 TYR A O 1
ATOM 1739 N N . ASP A 1 213 ? 11.766 41.719 3.002 1 95.56 213 ASP A N 1
ATOM 1740 C CA . ASP A 1 213 ? 11.109 42.875 2.389 1 95.56 213 ASP A CA 1
ATOM 1741 C C . ASP A 1 213 ? 10.508 43.781 3.451 1 95.56 213 ASP A C 1
ATOM 1743 O O . ASP A 1 213 ? 10.578 45 3.334 1 95.56 213 ASP A O 1
ATOM 1747 N N . LEU A 1 214 ? 9.93 43.188 4.48 1 95.12 214 LEU A N 1
ATOM 1748 C CA . LEU A 1 214 ? 9.352 43.969 5.582 1 95.12 214 LEU A CA 1
ATOM 1749 C C . LEU A 1 214 ? 10.43 44.75 6.332 1 95.12 214 LEU A C 1
ATOM 1751 O O . LEU A 1 214 ? 10.227 45.906 6.711 1 95.12 214 LEU A O 1
ATOM 1755 N N . SER A 1 215 ? 11.539 44.094 6.496 1 92.94 215 SER A N 1
ATOM 1756 C CA . SER A 1 215 ? 12.648 44.688 7.215 1 92.94 215 SER A CA 1
ATOM 1757 C C . SER A 1 215 ? 13.227 45.875 6.445 1 92.94 215 SER A C 1
ATOM 1759 O O . SER A 1 215 ? 13.562 46.906 7.035 1 92.94 215 SER A O 1
ATOM 1761 N N . LEU A 1 216 ? 13.305 45.719 5.184 1 93.12 216 LEU A N 1
ATOM 1762 C CA . LEU A 1 216 ? 13.844 46.75 4.324 1 93.12 216 LEU A CA 1
ATOM 1763 C C . LEU A 1 216 ? 12.938 48 4.34 1 93.12 216 LEU A C 1
ATOM 1765 O O . LEU A 1 216 ? 13.414 49.125 4.184 1 93.12 216 LEU A O 1
ATOM 1769 N N . ARG A 1 217 ? 11.711 47.781 4.57 1 91.94 217 ARG A N 1
ATOM 1770 C CA . ARG A 1 217 ? 10.727 48.844 4.5 1 91.94 217 ARG A CA 1
ATOM 1771 C C . ARG A 1 217 ? 10.438 49.406 5.887 1 91.94 217 ARG A C 1
ATOM 1773 O O . ARG A 1 217 ? 9.602 50.312 6.035 1 91.94 217 ARG A O 1
ATOM 1780 N N . GLY A 1 218 ? 11.094 48.906 6.934 1 87.94 218 GLY A N 1
ATOM 1781 C CA . GLY A 1 218 ? 10.914 49.375 8.305 1 87.94 218 GLY A CA 1
ATOM 1782 C C . GLY A 1 218 ? 9.562 49 8.883 1 87.94 218 GLY A C 1
ATOM 1783 O O . GLY A 1 218 ? 9.031 49.719 9.734 1 87.94 218 GLY A O 1
ATOM 1784 N N . LEU A 1 219 ? 8.945 48.031 8.336 1 86.5 219 LEU A N 1
ATOM 1785 C CA . LEU A 1 219 ? 7.598 47.625 8.734 1 86.5 219 LEU A CA 1
ATOM 1786 C C . LEU A 1 219 ? 7.645 46.531 9.781 1 86.5 219 LEU A C 1
ATOM 1788 O O . LEU A 1 219 ? 6.605 46.094 10.289 1 86.5 219 LEU A O 1
ATOM 1792 N N . VAL A 1 220 ? 8.891 46.125 10.07 1 83.06 220 VAL A N 1
ATOM 1793 C CA . VAL A 1 220 ? 9.016 45.094 11.102 1 83.06 220 VAL A CA 1
ATOM 1794 C C . VAL A 1 220 ? 8.773 45.719 12.477 1 83.06 220 VAL A C 1
ATOM 1796 O O . VAL A 1 220 ? 9.406 46.719 12.844 1 83.06 220 VAL A O 1
ATOM 1799 N N . PRO A 1 221 ? 7.617 45.438 13.031 1 72.56 221 PRO A N 1
ATOM 1800 C CA . PRO A 1 221 ? 7.348 46.031 14.352 1 72.56 221 PRO A CA 1
ATOM 1801 C C . PRO A 1 221 ? 8.531 45.875 15.312 1 72.56 221 PRO A C 1
ATOM 1803 O O . PRO A 1 221 ? 9.305 44.938 15.203 1 72.56 221 PRO A O 1
ATOM 1806 N N . ASN A 1 222 ? 9.109 47.062 15.734 1 57.03 222 ASN A N 1
ATOM 1807 C CA . ASN A 1 222 ? 10.242 47.156 16.641 1 57.03 222 ASN A CA 1
ATOM 1808 C C . ASN A 1 222 ? 10.25 46 17.641 1 57.03 222 ASN A C 1
ATOM 1810 O O . ASN A 1 222 ? 9.203 45.625 18.156 1 57.03 222 ASN A O 1
ATOM 1814 N N . ARG A 1 223 ? 11.172 45 17.453 1 53.28 223 ARG A N 1
ATOM 1815 C CA . ARG A 1 223 ? 11.398 44.188 18.641 1 53.28 223 ARG A CA 1
ATOM 1816 C C . ARG A 1 223 ? 11.227 45.031 19.906 1 53.28 223 ARG A C 1
ATOM 1818 O O . ARG A 1 223 ? 11.578 46.219 19.938 1 53.28 223 ARG A O 1
ATOM 1825 N N . GLY A 1 224 ? 10.438 45.062 20.859 1 40.31 224 GLY A N 1
ATOM 1826 C CA . GLY A 1 224 ? 10.586 45.781 22.125 1 40.31 224 GLY A CA 1
ATOM 1827 C C . GLY A 1 224 ? 12.008 46.25 22.375 1 40.31 224 GLY A C 1
ATOM 1828 O O . GLY A 1 224 ? 12.969 45.594 21.984 1 40.31 224 GLY A O 1
ATOM 1829 N N . GLU A 1 225 ? 12.242 47.719 22.5 1 38.47 225 GLU A N 1
ATOM 1830 C CA . GLU A 1 225 ? 13.047 48.438 23.484 1 38.47 225 GLU A CA 1
ATOM 1831 C C . GLU A 1 225 ? 13.188 47.625 24.766 1 38.47 225 GLU A C 1
ATOM 1833 O O . GLU A 1 225 ? 12.219 47.469 25.531 1 38.47 225 GLU A O 1
ATOM 1838 N N . VAL A 1 226 ? 13.664 46.5 24.922 1 39.53 226 VAL A N 1
ATOM 1839 C CA . VAL A 1 226 ? 14.172 46.25 26.281 1 39.53 226 VAL A CA 1
ATOM 1840 C C . VAL A 1 226 ? 14.727 47.531 26.859 1 39.53 226 VAL A C 1
ATOM 1842 O O . VAL A 1 226 ? 15.562 48.188 26.234 1 39.53 226 VAL A O 1
ATOM 1845 N N . VAL A 1 227 ? 13.914 48.469 27.609 1 35.44 227 VAL A N 1
ATOM 1846 C CA . VAL A 1 227 ? 14.469 49.375 28.609 1 35.44 227 VAL A CA 1
ATOM 1847 C C . VAL A 1 227 ? 15.812 48.812 29.109 1 35.44 227 VAL A C 1
ATOM 1849 O O . VAL A 1 227 ? 15.891 47.688 29.594 1 35.44 227 VAL A O 1
ATOM 1852 N N . GLU A 1 228 ? 17.016 49.375 28.75 1 28.39 228 GLU A N 1
ATOM 1853 C CA . GLU A 1 228 ? 18.156 49.219 29.656 1 28.39 228 GLU A CA 1
ATOM 1854 C C . GLU A 1 228 ? 17.719 49.406 31.109 1 28.39 228 GLU A C 1
ATOM 1856 O O . GLU A 1 228 ? 16.984 50.312 31.438 1 28.39 228 GLU A O 1
ATOM 1861 N N . MET B 1 1 ? 14.266 28.828 27.844 1 38.59 1 MET B N 1
ATOM 1862 C CA . MET B 1 1 ? 14.141 27.391 27.719 1 38.59 1 MET B CA 1
ATOM 1863 C C . MET B 1 1 ? 13.688 26.984 26.328 1 38.59 1 MET B C 1
ATOM 1865 O O . MET B 1 1 ? 12.523 27.172 25.969 1 38.59 1 MET B O 1
ATOM 1869 N N . SER B 1 2 ? 14.414 26.906 25.078 1 47.41 2 SER B N 1
ATOM 1870 C CA . SER B 1 2 ? 14.602 27.359 23.703 1 47.41 2 SER B CA 1
ATOM 1871 C C . SER B 1 2 ? 13.812 26.516 22.719 1 47.41 2 SER B C 1
ATOM 1873 O O . SER B 1 2 ? 13.562 25.328 22.969 1 47.41 2 SER B O 1
ATOM 1875 N N . SER B 1 3 ? 12.898 27.188 21.953 1 54.25 3 SER B N 1
ATOM 1876 C CA . SER B 1 3 ? 12.125 26.594 20.859 1 54.25 3 SER B CA 1
ATOM 1877 C C . SER B 1 3 ? 12.82 25.375 20.266 1 54.25 3 SER B C 1
ATOM 1879 O O . SER B 1 3 ? 12.172 24.422 19.859 1 54.25 3 SER B O 1
ATOM 1881 N N . ASP B 1 4 ? 14.133 25.438 20.328 1 57.56 4 ASP B N 1
ATOM 1882 C CA . ASP B 1 4 ? 14.977 24.375 19.781 1 57.56 4 ASP B CA 1
ATOM 1883 C C . ASP B 1 4 ? 14.797 23.062 20.547 1 57.56 4 ASP B C 1
ATOM 1885 O O . ASP B 1 4 ? 14.742 22 19.953 1 57.56 4 ASP B O 1
ATOM 1889 N N . ASN B 1 5 ? 14.469 23.219 21.875 1 64.44 5 ASN B N 1
ATOM 1890 C CA . ASN B 1 5 ? 14.43 22.047 22.719 1 64.44 5 ASN B CA 1
ATOM 1891 C C . ASN B 1 5 ? 13.117 21.281 22.578 1 64.44 5 ASN B C 1
ATOM 1893 O O . ASN B 1 5 ? 13.102 20.047 22.578 1 64.44 5 ASN B O 1
ATOM 1897 N N . ILE B 1 6 ? 12.07 22.016 22.281 1 65.56 6 ILE B N 1
ATOM 1898 C CA . ILE B 1 6 ? 10.758 21.375 22.219 1 65.56 6 ILE B CA 1
ATOM 1899 C C . ILE B 1 6 ? 10.641 20.562 20.938 1 65.56 6 ILE B C 1
ATOM 1901 O O . ILE B 1 6 ? 10.211 19.406 20.969 1 65.56 6 ILE B O 1
ATOM 1905 N N . LEU B 1 7 ? 11.211 21.141 19.906 1 76.25 7 LEU B N 1
ATOM 1906 C CA . LEU B 1 7 ? 11.109 20.453 18.625 1 76.25 7 LEU B CA 1
ATOM 1907 C C . LEU B 1 7 ? 11.992 19.219 18.594 1 76.25 7 LEU B C 1
ATOM 1909 O O . LEU B 1 7 ? 11.594 18.188 18.047 1 76.25 7 LEU B O 1
ATOM 1913 N N . GLU B 1 8 ? 13.078 19.453 19.328 1 75.88 8 GLU B N 1
ATOM 1914 C CA . GLU B 1 8 ? 13.945 18.281 19.406 1 75.88 8 GLU B CA 1
ATOM 1915 C C . GLU B 1 8 ? 13.266 17.125 20.156 1 75.88 8 GLU B C 1
ATOM 1917 O O . GLU B 1 8 ? 13.398 15.969 19.766 1 75.88 8 GLU B O 1
ATOM 1922 N N . ASN B 1 9 ? 12.516 17.562 21.094 1 82 9 ASN B N 1
ATOM 1923 C CA . ASN B 1 9 ? 11.836 16.547 21.891 1 82 9 ASN B CA 1
ATOM 1924 C C . ASN B 1 9 ? 10.695 15.891 21.125 1 82 9 ASN B C 1
ATOM 1926 O O . ASN B 1 9 ? 10.43 14.703 21.297 1 82 9 ASN B O 1
ATOM 1930 N N . ILE B 1 10 ? 10.141 16.594 20.203 1 85.69 10 ILE B N 1
ATOM 1931 C CA . ILE B 1 10 ? 9.016 16.094 19.406 1 85.69 10 ILE B CA 1
ATOM 1932 C C . ILE B 1 10 ? 9.539 15.188 18.297 1 85.69 10 ILE B C 1
ATOM 1934 O O . ILE B 1 10 ? 8.977 14.117 18.047 1 85.69 10 ILE B O 1
ATOM 1938 N N . PHE B 1 11 ? 10.672 15.523 17.75 1 91.38 11 PHE B N 1
ATOM 1939 C CA . PHE B 1 11 ? 11.102 14.852 16.531 1 91.38 11 PHE B CA 1
ATOM 1940 C C . PHE B 1 11 ? 12.094 13.742 16.844 1 91.38 11 PHE B C 1
ATOM 1942 O O . PHE B 1 11 ? 12.234 12.789 16.062 1 91.38 11 PHE B O 1
ATOM 1949 N N . THR B 1 12 ? 12.75 13.836 17.969 1 88.56 12 THR B N 1
ATOM 1950 C CA . THR B 1 12 ? 13.773 12.852 18.312 1 88.56 12 THR B CA 1
ATOM 1951 C C . THR B 1 12 ? 13.172 11.453 18.375 1 88.56 12 THR B C 1
ATOM 1953 O O . THR B 1 12 ? 13.695 10.516 17.766 1 88.56 12 THR B O 1
ATOM 1956 N N . PRO B 1 13 ? 12.031 11.32 19 1 90.38 13 PRO B N 1
ATOM 1957 C CA . PRO B 1 13 ? 11.414 9.992 19.016 1 90.38 13 PRO B CA 1
ATOM 1958 C C . PRO B 1 13 ? 11.016 9.5 17.625 1 90.38 13 PRO B C 1
ATOM 1960 O O . PRO B 1 13 ? 10.992 8.289 17.391 1 90.38 13 PRO B O 1
ATOM 1963 N N . PHE B 1 14 ? 10.703 10.375 16.766 1 93.44 14 PHE B N 1
ATOM 1964 C CA . PHE B 1 14 ? 10.305 9.992 15.422 1 93.44 14 PHE B CA 1
ATOM 1965 C C . PHE B 1 14 ? 11.477 9.391 14.656 1 93.44 14 PHE B C 1
ATOM 1967 O O . PHE B 1 14 ? 11.297 8.469 13.859 1 93.44 14 PHE B O 1
ATOM 1974 N N . GLN B 1 15 ? 12.672 9.977 14.938 1 92 15 GLN B N 1
ATOM 1975 C CA . GLN B 1 15 ? 13.867 9.469 14.266 1 92 15 GLN B CA 1
ATOM 1976 C C . GLN B 1 15 ? 14.094 7.992 14.594 1 92 15 GLN B C 1
ATOM 1978 O O . GLN B 1 15 ? 14.414 7.195 13.711 1 92 15 GLN B O 1
ATOM 1983 N N . GLU B 1 16 ? 13.93 7.727 15.836 1 91.62 16 GLU B N 1
ATOM 1984 C CA . GLU B 1 16 ? 14.102 6.34 16.25 1 91.62 16 GLU B CA 1
ATOM 1985 C C . GLU B 1 16 ? 13.078 5.426 15.578 1 91.62 16 GLU B C 1
ATOM 1987 O O . GLU B 1 16 ? 13.422 4.332 15.133 1 91.62 16 GLU B O 1
ATOM 1992 N N . CYS B 1 17 ? 11.883 5.902 15.555 1 92.81 17 CYS B N 1
ATOM 1993 C CA . CYS B 1 17 ? 10.812 5.141 14.914 1 92.81 17 CYS B CA 1
ATOM 1994 C C . CYS B 1 17 ? 11.125 4.914 13.438 1 92.81 17 CYS B C 1
ATOM 1996 O O . CYS B 1 17 ? 11.008 3.793 12.938 1 92.81 17 CYS B O 1
ATOM 1998 N N . ILE B 1 18 ? 11.555 5.906 12.797 1 93.25 18 ILE B N 1
ATOM 1999 C CA . ILE B 1 18 ? 11.844 5.871 11.367 1 93.25 18 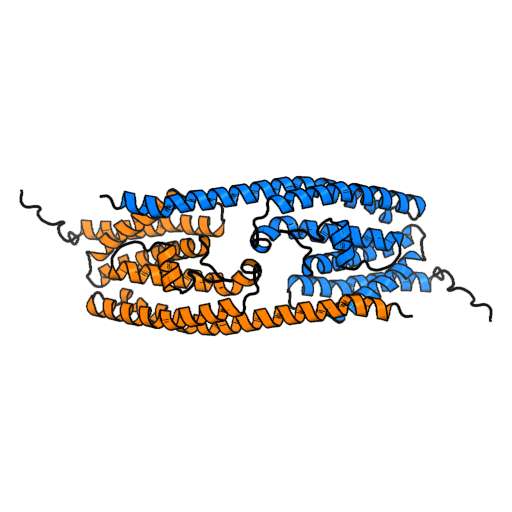ILE B CA 1
ATOM 2000 C C . ILE B 1 18 ? 13.031 4.949 11.109 1 93.25 18 ILE B C 1
ATOM 2002 O O . ILE B 1 18 ? 13.008 4.137 10.18 1 93.25 18 ILE B O 1
ATOM 2006 N N . ASN B 1 19 ? 14.047 5.094 11.914 1 93.12 19 ASN B N 1
ATOM 2007 C CA . ASN B 1 19 ? 15.219 4.242 11.773 1 93.12 19 ASN B CA 1
ATOM 2008 C C . ASN B 1 19 ? 14.875 2.771 11.977 1 93.12 19 ASN B C 1
ATOM 2010 O O . ASN B 1 19 ? 15.359 1.91 11.234 1 93.12 19 ASN B O 1
ATOM 2014 N N . ASN B 1 20 ? 14.078 2.523 12.938 1 94 20 ASN B N 1
ATOM 2015 C CA . ASN B 1 20 ? 13.656 1.148 13.195 1 94 20 ASN B CA 1
ATOM 2016 C C . ASN B 1 20 ? 12.906 0.559 12.008 1 94 20 ASN B C 1
ATOM 2018 O O . ASN B 1 20 ? 13.141 -0.588 11.625 1 94 20 ASN B O 1
ATOM 2022 N N . GLU B 1 21 ? 11.977 1.276 11.539 1 93.69 21 GLU B N 1
ATOM 2023 C CA . GLU B 1 21 ? 11.234 0.831 10.367 1 93.69 21 GLU B CA 1
ATOM 2024 C C . GLU B 1 21 ? 12.172 0.538 9.195 1 93.69 21 GLU B C 1
ATOM 2026 O O . GLU B 1 21 ? 11.992 -0.453 8.484 1 93.69 21 GLU B O 1
ATOM 2031 N N . GLN B 1 22 ? 13.148 1.371 9 1 93.56 22 GLN B N 1
ATOM 2032 C CA . GLN B 1 22 ? 14.133 1.18 7.934 1 93.56 22 GLN B CA 1
ATOM 2033 C C . GLN B 1 22 ? 14.945 -0.093 8.156 1 93.56 22 GLN B C 1
ATOM 2035 O O . GLN B 1 22 ? 15.25 -0.813 7.207 1 93.56 22 GLN B O 1
ATOM 2040 N N . ASP B 1 23 ? 15.273 -0.277 9.336 1 96.44 23 ASP B N 1
ATOM 2041 C CA . ASP B 1 23 ? 16.031 -1.486 9.656 1 96.44 23 ASP B CA 1
ATOM 2042 C C . ASP B 1 23 ? 15.219 -2.74 9.344 1 96.44 23 ASP B C 1
ATOM 2044 O O . ASP B 1 23 ? 15.75 -3.707 8.789 1 96.44 23 ASP B O 1
ATOM 2048 N N . VAL B 1 24 ? 13.953 -2.688 9.695 1 97.44 24 VAL B N 1
ATOM 2049 C CA . VAL B 1 24 ? 13.07 -3.814 9.406 1 97.44 24 VAL B CA 1
ATOM 2050 C C . VAL B 1 24 ? 12.984 -4.031 7.898 1 97.44 24 VAL B C 1
ATOM 2052 O O . VAL B 1 24 ? 13.117 -5.164 7.422 1 97.44 24 VAL B O 1
ATOM 2055 N N . ARG B 1 25 ? 12.797 -3.002 7.152 1 97.19 25 ARG B N 1
ATOM 2056 C CA . ARG B 1 25 ? 12.703 -3.096 5.699 1 97.19 25 ARG B CA 1
ATOM 2057 C C . ARG B 1 25 ? 13.977 -3.684 5.105 1 97.19 25 ARG B C 1
ATOM 2059 O O . ARG B 1 25 ? 13.922 -4.508 4.191 1 97.19 25 ARG B O 1
ATOM 2066 N N . GLU B 1 26 ? 15.109 -3.232 5.621 1 97.06 26 GLU B N 1
ATOM 2067 C CA . GLU B 1 26 ? 16.391 -3.73 5.133 1 97.06 26 GLU B CA 1
ATOM 2068 C C . GLU B 1 26 ? 16.547 -5.219 5.426 1 97.06 26 GLU B C 1
ATOM 2070 O O . GLU B 1 26 ? 17.016 -5.98 4.574 1 97.06 26 GLU B O 1
ATOM 2075 N N . GLU B 1 27 ? 16.156 -5.527 6.559 1 98.44 27 GLU B N 1
ATOM 2076 C CA . GLU B 1 27 ? 16.219 -6.938 6.922 1 98.44 27 GLU B CA 1
ATOM 2077 C C . GLU B 1 27 ? 15.297 -7.777 6.035 1 98.44 27 GLU B C 1
ATOM 2079 O O . GLU B 1 27 ? 15.688 -8.852 5.57 1 98.44 27 GLU B O 1
ATOM 2084 N N . ILE B 1 28 ? 14.109 -7.32 5.812 1 98.69 28 ILE B N 1
ATOM 2085 C CA . ILE B 1 28 ? 13.148 -8 4.941 1 98.69 28 ILE B CA 1
ATOM 2086 C C . ILE B 1 28 ? 13.742 -8.148 3.543 1 98.69 28 ILE B C 1
ATOM 2088 O O . ILE B 1 28 ? 13.688 -9.227 2.949 1 98.69 28 ILE B O 1
ATOM 2092 N N . ARG B 1 29 ? 14.32 -7.121 3.072 1 98.12 29 ARG B N 1
ATOM 2093 C CA . ARG B 1 29 ? 14.914 -7.145 1.742 1 98.12 29 ARG B CA 1
ATOM 2094 C C . ARG B 1 29 ? 16 -8.211 1.647 1 98.12 29 ARG B C 1
ATOM 2096 O O . ARG B 1 29 ? 16.078 -8.938 0.655 1 98.12 29 ARG B O 1
ATOM 2103 N N . ASN B 1 30 ? 16.812 -8.25 2.646 1 98.44 30 ASN B N 1
ATOM 2104 C CA . ASN B 1 30 ? 17.891 -9.234 2.662 1 98.44 30 ASN B CA 1
ATOM 2105 C C . ASN B 1 30 ? 17.328 -10.664 2.672 1 98.44 30 ASN B C 1
ATOM 2107 O O . ASN B 1 30 ? 17.828 -11.531 1.951 1 98.44 30 ASN B O 1
ATOM 2111 N N . ILE B 1 31 ? 16.328 -10.852 3.441 1 98.81 31 ILE B N 1
ATOM 2112 C CA . ILE B 1 31 ? 15.703 -12.172 3.498 1 98.81 31 ILE B CA 1
ATOM 2113 C C . ILE B 1 31 ? 15.109 -12.516 2.137 1 98.81 31 ILE B C 1
ATOM 2115 O O . ILE B 1 31 ? 15.258 -13.648 1.656 1 98.81 31 ILE B O 1
ATOM 2119 N N . MET B 1 32 ? 14.508 -11.531 1.557 1 98.75 32 MET B N 1
ATOM 2120 C CA . MET B 1 32 ? 13.867 -11.766 0.263 1 98.75 32 MET B CA 1
ATOM 2121 C C . MET B 1 32 ? 14.914 -12.047 -0.812 1 98.75 32 MET B C 1
ATOM 2123 O O . MET B 1 32 ? 14.672 -12.844 -1.725 1 98.75 32 MET B O 1
ATOM 2127 N N . LYS B 1 33 ? 16.047 -11.453 -0.724 1 98.12 33 LYS B N 1
ATOM 2128 C CA . LYS B 1 33 ? 17.141 -11.789 -1.636 1 98.12 33 LYS B CA 1
ATOM 2129 C C . LYS B 1 33 ? 17.484 -13.266 -1.546 1 98.12 33 LYS B C 1
ATOM 2131 O O . LYS B 1 33 ? 17.719 -13.922 -2.566 1 98.12 33 LYS B O 1
ATOM 2136 N N . ASP B 1 34 ? 17.484 -13.703 -0.369 1 98.25 34 ASP B N 1
ATOM 2137 C CA . ASP B 1 34 ? 17.812 -15.102 -0.133 1 98.25 34 ASP B CA 1
ATOM 2138 C C . ASP B 1 34 ? 16.719 -16.031 -0.65 1 98.25 34 ASP B C 1
ATOM 2140 O O . ASP B 1 34 ? 17 -17.141 -1.116 1 98.25 34 ASP B O 1
ATOM 2144 N N . ILE B 1 35 ? 15.477 -15.633 -0.545 1 98.69 35 ILE B N 1
ATOM 2145 C CA . ILE B 1 35 ? 14.352 -16.438 -1.015 1 98.69 35 ILE B CA 1
ATOM 2146 C C . ILE B 1 35 ? 14.32 -16.438 -2.541 1 98.69 35 ILE B C 1
ATOM 2148 O O . ILE B 1 35 ? 13.969 -17.438 -3.158 1 98.69 35 ILE B O 1
ATOM 2152 N N . GLU B 1 36 ? 14.781 -15.391 -3.105 1 98.56 36 GLU B N 1
ATOM 2153 C CA . GLU B 1 36 ? 14.703 -15.25 -4.555 1 98.56 36 GLU B CA 1
ATOM 2154 C C . GLU B 1 36 ? 15.742 -16.125 -5.246 1 98.56 36 GLU B C 1
ATOM 2156 O O . GLU B 1 36 ? 15.602 -16.453 -6.43 1 98.56 36 GLU B O 1
ATOM 2161 N N . LYS B 1 37 ? 16.766 -16.516 -4.535 1 98.44 37 LYS B N 1
ATOM 2162 C CA . LYS B 1 37 ? 17.766 -17.422 -5.105 1 98.44 37 LYS B CA 1
ATOM 2163 C C . LYS B 1 37 ? 17.141 -18.766 -5.465 1 98.44 37 LYS B C 1
ATOM 2165 O O . LYS B 1 37 ? 17.125 -19.156 -6.633 1 98.44 37 LYS B O 1
ATOM 2170 N N . PRO B 1 38 ? 16.578 -19.469 -4.43 1 98.69 38 PRO B N 1
ATOM 2171 C CA . PRO B 1 38 ? 15.922 -20.719 -4.801 1 98.69 38 PRO B CA 1
ATOM 2172 C C . PRO B 1 38 ? 14.758 -20.516 -5.77 1 98.69 38 PRO B C 1
ATOM 2174 O O . PRO B 1 38 ? 14.492 -21.375 -6.613 1 98.69 38 PRO B O 1
ATOM 2177 N N . LEU B 1 39 ? 14.031 -19.422 -5.68 1 98.81 39 LEU B N 1
ATOM 2178 C CA . LEU B 1 39 ? 12.953 -19.125 -6.621 1 98.81 39 LEU B CA 1
ATOM 2179 C C . LEU B 1 39 ? 13.469 -19.156 -8.055 1 98.81 39 LEU B C 1
ATOM 2181 O O . LEU B 1 39 ? 12.891 -19.828 -8.914 1 98.81 39 LEU B O 1
ATOM 2185 N N . ARG B 1 40 ? 14.578 -18.453 -8.328 1 98.44 40 ARG B N 1
ATOM 2186 C CA . ARG B 1 40 ? 15.172 -18.406 -9.664 1 98.44 40 ARG B CA 1
ATOM 2187 C C . ARG B 1 40 ? 15.617 -19.797 -10.109 1 98.44 40 ARG B C 1
ATOM 2189 O O . ARG B 1 40 ? 15.453 -20.156 -11.273 1 98.44 40 ARG B O 1
ATOM 2196 N N . GLU B 1 41 ? 16.156 -20.469 -9.219 1 98.62 41 GLU B N 1
ATOM 2197 C CA . GLU B 1 41 ? 16.609 -21.812 -9.531 1 98.62 41 GLU B CA 1
ATOM 2198 C C . GLU B 1 41 ? 15.43 -22.719 -9.898 1 98.62 41 GLU B C 1
ATOM 2200 O O . GLU B 1 41 ? 15.539 -23.562 -10.797 1 98.62 41 GLU B O 1
ATOM 2205 N N . ILE B 1 42 ? 14.344 -22.609 -9.141 1 98.81 42 ILE B N 1
ATOM 2206 C CA . ILE B 1 42 ? 13.156 -23.391 -9.445 1 98.81 42 ILE B CA 1
ATOM 2207 C C . ILE B 1 42 ? 12.664 -23.062 -10.852 1 98.81 42 ILE B C 1
ATOM 2209 O O . ILE B 1 42 ? 12.359 -23.969 -11.633 1 98.81 42 ILE B O 1
ATOM 2213 N N . VAL B 1 43 ? 12.602 -21.812 -11.164 1 98.5 43 VAL B N 1
ATOM 2214 C CA . VAL B 1 43 ? 12.18 -21.375 -12.492 1 98.5 43 VAL B CA 1
ATOM 2215 C C . VAL B 1 43 ? 13.055 -22.031 -13.555 1 98.5 43 VAL B C 1
ATOM 2217 O O . VAL B 1 43 ? 12.547 -22.609 -14.516 1 98.5 43 VAL B O 1
ATOM 2220 N N . THR B 1 44 ? 14.344 -21.953 -13.359 1 97.88 44 THR B N 1
ATOM 2221 C CA . THR B 1 44 ? 15.305 -22.484 -14.312 1 97.88 44 THR B CA 1
ATOM 2222 C C . THR B 1 44 ? 15.148 -23.984 -14.461 1 97.88 44 THR B C 1
ATOM 2224 O O . THR B 1 44 ? 15.141 -24.516 -15.578 1 97.88 44 THR B O 1
ATOM 2227 N N . THR B 1 45 ? 14.984 -24.656 -13.359 1 98.06 45 THR B N 1
ATOM 2228 C CA . THR B 1 45 ? 14.859 -26.109 -13.328 1 98.06 45 THR B CA 1
ATOM 2229 C C . THR B 1 45 ? 13.617 -26.562 -14.102 1 98.06 45 THR B C 1
ATOM 2231 O O . THR B 1 45 ? 13.672 -27.531 -14.859 1 98.06 45 THR B O 1
ATOM 2234 N N . LEU B 1 46 ? 12.531 -25.828 -13.969 1 98.06 46 LEU B N 1
ATOM 2235 C CA . LEU B 1 46 ? 11.258 -26.25 -14.547 1 98.06 46 LEU B CA 1
ATOM 2236 C C . LEU B 1 46 ? 11.172 -25.844 -16.016 1 98.06 46 LEU B C 1
ATOM 2238 O O . LEU B 1 46 ? 10.297 -26.328 -16.734 1 98.06 46 LEU B O 1
ATOM 2242 N N . GLN B 1 47 ? 12.133 -25.094 -16.5 1 96.25 47 GLN B N 1
ATOM 2243 C CA . GLN B 1 47 ? 12.117 -24.688 -17.906 1 96.25 47 GLN B CA 1
ATOM 2244 C C . GLN B 1 47 ? 12.312 -25.875 -18.844 1 96.25 47 GLN B C 1
ATOM 2246 O O . GLN B 1 47 ? 12.047 -25.781 -20.031 1 96.25 47 GLN B O 1
ATOM 2251 N N . ILE B 1 48 ? 12.711 -26.953 -18.25 1 95.56 48 ILE B N 1
ATOM 2252 C CA . ILE B 1 48 ? 13 -28.172 -19 1 95.56 48 ILE B CA 1
ATOM 2253 C C . ILE B 1 48 ? 11.734 -28.625 -19.734 1 95.56 48 ILE B C 1
ATOM 2255 O O . ILE B 1 48 ? 11.812 -29.312 -20.75 1 95.56 48 ILE B O 1
ATOM 2259 N N . ILE B 1 49 ? 10.531 -28.25 -19.219 1 94.25 49 ILE B N 1
ATOM 2260 C CA . ILE B 1 49 ? 9.273 -28.719 -19.797 1 94.25 49 ILE B CA 1
ATOM 2261 C C . ILE B 1 49 ? 9.133 -28.188 -21.219 1 94.25 49 ILE B C 1
ATOM 2263 O O . ILE B 1 49 ? 8.344 -28.719 -22 1 94.25 49 ILE B O 1
ATOM 2267 N N . HIS B 1 50 ? 9.906 -27.188 -21.594 1 95.69 50 HIS B N 1
ATOM 2268 C CA . HIS B 1 50 ? 9.805 -26.578 -22.906 1 95.69 50 HIS B CA 1
ATOM 2269 C C . HIS B 1 50 ? 10.844 -27.156 -23.859 1 95.69 50 HIS B C 1
ATOM 2271 O O . HIS B 1 50 ? 10.906 -26.75 -25.031 1 95.69 50 HIS B O 1
ATOM 2277 N N . ARG B 1 51 ? 11.617 -28.078 -23.391 1 91.06 51 ARG B N 1
ATOM 2278 C CA . ARG B 1 51 ? 12.742 -28.531 -24.203 1 91.06 51 ARG B CA 1
ATOM 2279 C C . ARG B 1 51 ? 12.742 -30.062 -24.328 1 91.06 51 ARG B C 1
ATOM 2281 O O . ARG B 1 51 ? 13.695 -30.641 -24.828 1 91.06 51 ARG B O 1
ATOM 2288 N N . THR B 1 52 ? 11.812 -30.688 -23.719 1 87.06 52 THR B N 1
ATOM 2289 C CA . THR B 1 52 ? 11.781 -32.156 -23.812 1 87.06 52 THR B CA 1
ATOM 2290 C C . THR B 1 52 ? 10.375 -32.688 -23.547 1 87.06 52 THR B C 1
ATOM 2292 O O . THR B 1 52 ? 9.547 -31.984 -22.938 1 87.06 52 THR B O 1
ATOM 2295 N N . HIS B 1 53 ? 10.125 -33.844 -24.062 1 84.69 53 HIS B N 1
ATOM 2296 C CA . HIS B 1 53 ? 8.891 -34.562 -23.75 1 84.69 53 HIS B CA 1
ATOM 2297 C C . HIS B 1 53 ? 9.156 -35.781 -22.875 1 84.69 53 HIS B C 1
ATOM 2299 O O . HIS B 1 53 ? 8.234 -36.531 -22.547 1 84.69 53 HIS B O 1
ATOM 2305 N N . ASN B 1 54 ? 10.328 -35.906 -22.5 1 89 54 ASN B N 1
ATOM 2306 C CA . ASN B 1 54 ? 10.719 -37.062 -21.672 1 89 54 ASN B CA 1
ATOM 2307 C C . ASN B 1 54 ? 10.117 -36.969 -20.266 1 89 54 ASN B C 1
ATOM 2309 O O . ASN B 1 54 ? 10.5 -36.094 -19.484 1 89 54 ASN B O 1
ATOM 2313 N N . GLY B 1 55 ? 9.242 -37.875 -19.875 1 89.56 55 GLY B N 1
ATOM 2314 C CA . GLY B 1 55 ? 8.547 -37.875 -18.594 1 89.56 55 GLY B CA 1
ATOM 2315 C C . GLY B 1 55 ? 9.484 -38.031 -17.406 1 89.56 55 GLY B C 1
ATOM 2316 O O . GLY B 1 55 ? 9.258 -37.406 -16.359 1 89.56 55 GLY B O 1
ATOM 2317 N N . GLU B 1 56 ? 10.461 -38.781 -17.641 1 93.81 56 GLU B N 1
ATOM 2318 C CA . GLU B 1 56 ? 11.422 -38.969 -16.547 1 93.81 56 GLU B CA 1
ATOM 2319 C C . GLU B 1 56 ? 12.195 -37.719 -16.234 1 93.81 56 GLU B C 1
ATOM 2321 O O . GLU B 1 56 ? 12.445 -37.406 -15.07 1 93.81 56 GLU B O 1
ATOM 2326 N N . GLU B 1 57 ? 12.586 -36.969 -17.266 1 94.81 57 GLU B N 1
ATOM 2327 C CA . GLU B 1 57 ? 13.312 -35.719 -17.062 1 94.81 57 GLU B CA 1
ATOM 2328 C C . GLU B 1 57 ? 12.438 -34.688 -16.375 1 94.81 57 GLU B C 1
ATOM 2330 O O . GLU B 1 57 ? 12.906 -33.969 -15.5 1 94.81 57 GLU B O 1
ATOM 2335 N N . ILE B 1 58 ? 11.219 -34.656 -16.766 1 95.31 58 ILE B N 1
ATOM 2336 C CA . ILE B 1 58 ? 10.273 -33.719 -16.172 1 95.31 58 ILE B CA 1
ATOM 2337 C C . ILE B 1 58 ? 10.047 -34.062 -14.711 1 95.31 58 ILE B C 1
ATOM 2339 O O . ILE B 1 58 ? 10.039 -33.188 -13.844 1 95.31 58 ILE B O 1
ATOM 2343 N N . SER B 1 59 ? 9.914 -35.312 -14.445 1 96.56 59 SER B N 1
ATOM 2344 C CA . SER B 1 59 ? 9.719 -35.781 -13.07 1 96.56 59 SER B CA 1
ATOM 2345 C C . SER B 1 59 ? 10.922 -35.438 -12.203 1 96.56 59 SER B C 1
ATOM 2347 O O . SER B 1 59 ? 10.773 -35.031 -11.047 1 96.56 59 SER B O 1
ATOM 2349 N N . ALA B 1 60 ? 12.062 -35.625 -12.766 1 97.06 60 ALA B N 1
ATOM 2350 C CA . ALA B 1 60 ? 13.289 -35.312 -12.039 1 97.06 60 ALA B CA 1
ATOM 2351 C C . ALA B 1 60 ? 13.375 -33.812 -11.75 1 97.06 60 ALA B C 1
ATOM 2353 O O . ALA B 1 60 ? 13.812 -33.406 -10.672 1 97.06 60 ALA B O 1
ATOM 2354 N N . ALA B 1 61 ? 13.023 -33.031 -12.719 1 97.69 61 ALA B N 1
ATOM 2355 C CA . ALA B 1 61 ? 13.016 -31.578 -12.539 1 97.69 61 ALA B CA 1
ATOM 2356 C C . ALA B 1 61 ? 12.039 -31.156 -11.445 1 97.69 61 ALA B C 1
ATOM 2358 O O . ALA B 1 61 ? 12.352 -30.312 -10.617 1 97.69 61 ALA B O 1
ATOM 2359 N N . CYS B 1 62 ? 10.875 -31.781 -11.445 1 98.12 62 CYS B N 1
ATOM 2360 C CA . CYS B 1 62 ? 9.883 -31.5 -10.414 1 98.12 62 CYS B CA 1
ATOM 2361 C C . CYS B 1 62 ? 10.406 -31.875 -9.039 1 98.12 62 CYS B C 1
ATOM 2363 O O . CYS B 1 62 ? 10.227 -31.109 -8.078 1 98.12 62 CYS B O 1
ATOM 2365 N N . PHE B 1 63 ? 11.039 -33 -8.977 1 97.81 63 PHE B N 1
ATOM 2366 C CA . PHE B 1 63 ? 11.602 -33.438 -7.711 1 97.81 63 PHE B CA 1
ATOM 2367 C C . PHE B 1 63 ? 12.656 -32.469 -7.215 1 97.81 63 PHE B C 1
ATOM 2369 O O . PHE B 1 63 ? 12.656 -32.094 -6.043 1 97.81 63 PHE B O 1
ATOM 2376 N N . ALA B 1 64 ? 13.516 -32.062 -8.109 1 98.06 64 ALA B N 1
ATOM 2377 C CA . ALA B 1 64 ? 14.562 -31.094 -7.762 1 98.06 64 ALA B CA 1
ATOM 2378 C C . ALA B 1 64 ? 13.953 -29.766 -7.312 1 98.06 64 ALA B C 1
ATOM 2380 O O . ALA B 1 64 ? 14.422 -29.156 -6.344 1 98.06 64 ALA B O 1
ATOM 2381 N N . ALA B 1 65 ? 12.961 -29.297 -8.016 1 98.31 65 ALA B N 1
ATOM 2382 C CA . ALA B 1 65 ? 12.281 -28.047 -7.676 1 98.31 65 ALA B CA 1
ATOM 2383 C C . ALA B 1 65 ? 11.633 -28.125 -6.297 1 98.31 65 ALA B C 1
ATOM 2385 O O . ALA B 1 65 ? 11.711 -27.188 -5.512 1 98.31 65 ALA B O 1
ATOM 2386 N N . ARG B 1 66 ? 11.023 -29.234 -5.961 1 97.81 66 ARG B N 1
ATOM 2387 C CA . ARG B 1 66 ? 10.375 -29.438 -4.668 1 97.81 66 ARG B CA 1
ATOM 2388 C C . ARG B 1 66 ? 11.383 -29.328 -3.527 1 97.81 66 ARG B C 1
ATOM 2390 O O . ARG B 1 66 ? 11.07 -28.797 -2.461 1 97.81 66 ARG B O 1
ATOM 2397 N N . GLU B 1 67 ? 12.547 -29.859 -3.836 1 98.12 67 GLU B N 1
ATOM 2398 C CA . GLU B 1 67 ? 13.594 -29.781 -2.824 1 98.12 67 GLU B CA 1
ATOM 2399 C C . GLU B 1 67 ? 13.984 -28.328 -2.547 1 98.12 67 GLU B C 1
ATOM 2401 O O . GLU B 1 67 ? 14.281 -27.969 -1.406 1 98.12 67 GLU B O 1
ATOM 2406 N N . LEU B 1 68 ? 13.961 -27.562 -3.57 1 98.5 68 LEU B N 1
ATOM 2407 C CA . LEU B 1 68 ? 14.359 -26.156 -3.441 1 98.5 68 LEU B CA 1
ATOM 2408 C C . LEU B 1 68 ? 13.328 -25.375 -2.629 1 98.5 68 LEU B C 1
ATOM 2410 O O . LEU B 1 68 ? 13.664 -24.344 -2.031 1 98.5 68 LEU B O 1
ATOM 2414 N N . PHE B 1 69 ? 12.086 -25.906 -2.516 1 98.69 69 PHE B N 1
ATOM 2415 C CA . PHE B 1 69 ? 11.047 -25.234 -1.729 1 98.69 69 PHE B CA 1
ATOM 2416 C C . PHE B 1 69 ? 11.375 -25.312 -0.241 1 98.69 69 PHE B C 1
ATOM 2418 O O . PHE B 1 69 ? 10.844 -24.531 0.554 1 98.69 69 PHE B O 1
ATOM 2425 N N . GLU B 1 70 ? 12.242 -26.234 0.107 1 98.31 70 GLU B N 1
ATOM 2426 C CA . GLU B 1 70 ? 12.688 -26.266 1.496 1 98.31 70 GLU B CA 1
ATOM 2427 C C . GLU B 1 70 ? 13.406 -24.984 1.884 1 98.31 70 GLU B C 1
ATOM 2429 O O . GLU B 1 70 ? 13.172 -24.438 2.967 1 98.31 70 GLU B O 1
ATOM 2434 N N . SER B 1 71 ? 14.234 -24.562 0.962 1 98.38 71 SER B N 1
ATOM 2435 C CA . SER B 1 71 ? 14.945 -23.312 1.197 1 98.38 71 SER B CA 1
ATOM 2436 C C . SER B 1 71 ? 13.977 -22.125 1.226 1 98.38 71 SER B C 1
ATOM 2438 O O . SER B 1 71 ? 14.164 -21.188 1.998 1 98.38 71 SER B O 1
ATOM 2440 N N . VA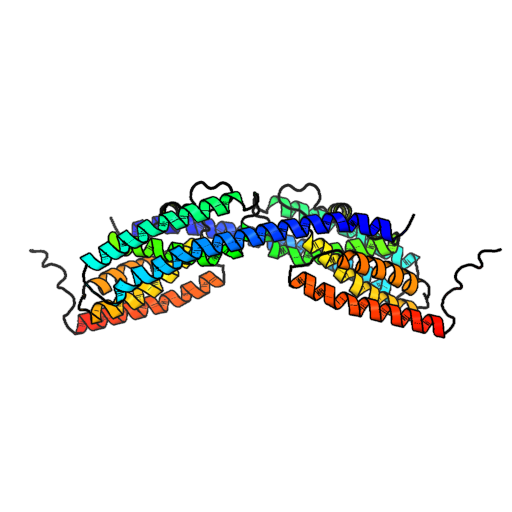L B 1 72 ? 12.938 -22.141 0.39 1 98.75 72 VAL B N 1
ATOM 2441 C CA . VAL B 1 72 ? 11.914 -21.109 0.352 1 98.75 72 VAL B CA 1
ATOM 2442 C C . VAL B 1 72 ? 11.188 -21.031 1.696 1 98.75 72 VAL B C 1
ATOM 2444 O O . VAL B 1 72 ? 11.023 -19.953 2.27 1 98.75 72 VAL B O 1
ATOM 2447 N N . ARG B 1 73 ? 10.828 -22.234 2.23 1 98.62 73 ARG B N 1
ATOM 2448 C CA . ARG B 1 73 ? 10.125 -22.312 3.506 1 98.62 73 ARG B CA 1
ATOM 2449 C C . ARG B 1 73 ? 10.977 -21.766 4.641 1 98.62 73 ARG B C 1
ATOM 2451 O O . ARG B 1 73 ? 10.477 -21.078 5.523 1 98.62 73 ARG B O 1
ATOM 2458 N N . ALA B 1 74 ? 12.258 -22.078 4.574 1 98.5 74 ALA B N 1
ATOM 2459 C CA . ALA B 1 74 ? 13.172 -21.562 5.582 1 98.5 74 ALA B CA 1
ATOM 2460 C C . ALA B 1 74 ? 13.242 -20.031 5.527 1 98.5 74 ALA B C 1
ATOM 2462 O O . ALA B 1 74 ? 13.305 -19.375 6.562 1 98.5 74 ALA B O 1
ATOM 2463 N N . GLY B 1 75 ? 13.266 -19.531 4.336 1 98.69 75 GLY B N 1
ATOM 2464 C CA . GLY B 1 75 ? 13.266 -18.094 4.16 1 98.69 75 GLY B CA 1
ATOM 2465 C C . GLY B 1 75 ? 12.023 -17.422 4.703 1 98.69 75 GLY B C 1
ATOM 2466 O O . GLY B 1 75 ? 12.117 -16.422 5.422 1 98.69 75 GLY B O 1
ATOM 2467 N N . TYR B 1 76 ? 10.852 -18 4.414 1 98.75 76 TYR B N 1
ATOM 2468 C CA . TYR B 1 76 ? 9.602 -17.406 4.887 1 98.75 76 TYR B CA 1
ATOM 2469 C C . TYR B 1 76 ? 9.469 -17.547 6.398 1 98.75 76 TYR B C 1
ATOM 2471 O O . TYR B 1 76 ? 8.859 -16.703 7.055 1 98.75 76 TYR B O 1
ATOM 2479 N N . GLU B 1 77 ? 10.07 -18.625 6.922 1 98.62 77 GLU B N 1
ATOM 2480 C CA . GLU B 1 77 ? 10.117 -18.734 8.375 1 98.62 77 GLU B CA 1
ATOM 2481 C C . GLU B 1 77 ? 10.898 -17.594 9 1 98.62 77 GLU B C 1
ATOM 2483 O O . GLU B 1 77 ? 10.461 -17 9.984 1 98.62 77 GLU B O 1
ATOM 2488 N N . LYS B 1 78 ? 12.047 -17.266 8.414 1 98.62 78 LYS B N 1
ATOM 2489 C CA . LYS B 1 78 ? 12.836 -16.125 8.867 1 98.62 78 LYS B CA 1
ATOM 2490 C C . LYS B 1 78 ? 12.062 -14.828 8.719 1 98.62 78 LYS B C 1
ATOM 2492 O O . LYS B 1 78 ? 12.086 -13.977 9.617 1 98.62 78 LYS B O 1
ATOM 2497 N N . LEU B 1 79 ? 11.383 -14.68 7.594 1 98.75 79 LEU B N 1
ATOM 2498 C CA . LEU B 1 79 ? 10.602 -13.477 7.316 1 98.75 79 LEU B CA 1
ATOM 2499 C C . LEU B 1 79 ? 9.5 -13.297 8.352 1 98.75 79 LEU B C 1
ATOM 2501 O O . LEU B 1 79 ? 9.25 -12.18 8.805 1 98.75 79 LEU B O 1
ATOM 2505 N N . ASP B 1 80 ? 8.844 -14.43 8.703 1 98.56 80 ASP B N 1
ATOM 2506 C CA . ASP B 1 80 ? 7.773 -14.414 9.695 1 98.56 80 ASP B CA 1
ATOM 2507 C C . ASP B 1 80 ? 8.266 -13.867 11.039 1 98.56 80 ASP B C 1
ATOM 2509 O O . ASP B 1 80 ? 7.508 -13.25 11.781 1 98.56 80 ASP B O 1
ATOM 2513 N N . GLY B 1 81 ? 9.531 -14.047 11.336 1 98.12 81 GLY B N 1
ATOM 2514 C CA . GLY B 1 81 ? 10.109 -13.602 12.594 1 98.12 81 GLY B CA 1
ATOM 2515 C C . GLY B 1 81 ? 10.469 -12.125 12.594 1 98.12 81 GLY B C 1
ATOM 2516 O O . GLY B 1 81 ? 10.6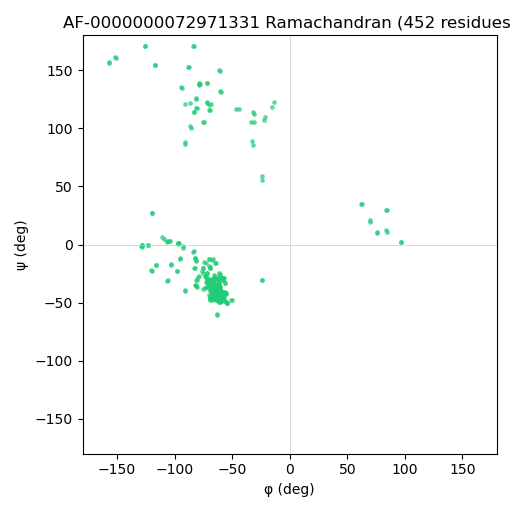64 -11.531 13.656 1 98.12 81 GLY B O 1
ATOM 2517 N N . VAL B 1 82 ? 10.484 -11.562 11.461 1 98.25 82 VAL B N 1
ATOM 2518 C CA . VAL B 1 82 ? 11 -10.203 11.336 1 98.25 82 VAL B CA 1
ATOM 2519 C C . VAL B 1 82 ? 9.844 -9.227 11.133 1 98.25 82 VAL B C 1
ATOM 2521 O O . VAL B 1 82 ? 9.898 -8.086 11.594 1 98.25 82 VAL B O 1
ATOM 2524 N N . VAL B 1 83 ? 8.75 -9.695 10.484 1 97.75 83 VAL B N 1
ATOM 2525 C CA . VAL B 1 83 ? 7.613 -8.82 10.195 1 97.75 83 VAL B CA 1
ATOM 2526 C C . VAL B 1 83 ? 6.855 -8.516 11.484 1 97.75 83 VAL B C 1
ATOM 2528 O O . VAL B 1 83 ? 6.449 -9.43 12.203 1 97.75 83 VAL B O 1
ATOM 2531 N N . PRO B 1 84 ? 6.734 -7.285 11.805 1 95.81 84 PRO B N 1
ATOM 2532 C CA . PRO B 1 84 ? 6.008 -6.938 13.023 1 95.81 84 PRO B CA 1
ATOM 2533 C C . PRO B 1 84 ? 4.551 -7.395 12.992 1 95.81 84 PRO B C 1
ATOM 2535 O O . PRO B 1 84 ? 3.928 -7.414 11.93 1 95.81 84 PRO B O 1
ATOM 2538 N N . ALA B 1 85 ? 4.051 -7.695 14.188 1 93.56 85 ALA B N 1
ATOM 2539 C CA . ALA B 1 85 ? 2.688 -8.203 14.32 1 93.56 85 ALA B CA 1
ATOM 2540 C C . ALA B 1 85 ? 1.674 -7.199 13.781 1 93.56 85 ALA B C 1
ATOM 2542 O O . ALA B 1 85 ? 1.741 -6.012 14.094 1 93.56 85 ALA B O 1
ATOM 2543 N N . GLY B 1 86 ? 0.781 -7.719 12.961 1 91.62 86 GLY B N 1
ATOM 2544 C CA . GLY B 1 86 ? -0.305 -6.898 12.453 1 91.62 86 GLY B CA 1
ATOM 2545 C C . GLY B 1 86 ? 0.132 -5.945 11.359 1 91.62 86 GLY B C 1
ATOM 2546 O O . GLY B 1 86 ? -0.617 -5.039 10.977 1 91.62 86 GLY B O 1
ATOM 2547 N N . GLN B 1 87 ? 1.331 -6.117 10.875 1 94.56 87 GLN B N 1
ATOM 2548 C CA . GLN B 1 87 ? 1.831 -5.16 9.891 1 94.56 87 GLN B CA 1
ATOM 2549 C C . GLN B 1 87 ? 2.162 -5.852 8.57 1 94.56 87 GLN B C 1
ATOM 2551 O O . GLN B 1 87 ? 3.014 -5.383 7.816 1 94.56 87 GLN B O 1
ATOM 2556 N N . TYR B 1 88 ? 1.453 -6.988 8.328 1 97.12 88 TYR B N 1
ATOM 2557 C CA . TYR B 1 88 ? 1.628 -7.742 7.09 1 97.12 88 TYR B CA 1
ATOM 2558 C C . TYR B 1 88 ? 1.52 -6.828 5.875 1 97.12 88 TYR B C 1
ATOM 2560 O O . TYR B 1 88 ? 2.436 -6.766 5.051 1 97.12 88 TYR B O 1
ATOM 2568 N N . TYR B 1 89 ? 0.531 -6.023 5.836 1 95.94 89 TYR B N 1
ATOM 2569 C CA . TYR B 1 89 ? 0.224 -5.266 4.629 1 95.94 89 TYR B CA 1
ATOM 2570 C C . TYR B 1 89 ? 1.087 -4.016 4.535 1 95.94 89 TYR B C 1
ATOM 2572 O O . TYR B 1 89 ? 1.165 -3.385 3.477 1 95.94 89 TYR B O 1
ATOM 2580 N N . ARG B 1 90 ? 1.696 -3.77 5.609 1 95.19 90 ARG B N 1
ATOM 2581 C CA . ARG B 1 90 ? 2.625 -2.643 5.59 1 95.19 90 ARG B CA 1
ATOM 2582 C C . ARG B 1 90 ? 3.879 -2.98 4.793 1 95.19 90 ARG B C 1
ATOM 2584 O O . ARG B 1 90 ? 4.473 -2.104 4.16 1 95.19 90 ARG B O 1
ATOM 2591 N N . TYR B 1 91 ? 4.203 -4.25 4.762 1 97 91 TYR B N 1
ATOM 2592 C CA . TYR B 1 91 ? 5.504 -4.621 4.215 1 97 91 TYR B CA 1
ATOM 2593 C C . TYR B 1 91 ? 5.352 -5.605 3.061 1 97 91 TYR B C 1
ATOM 2595 O O . TYR B 1 91 ? 6.332 -5.973 2.416 1 97 91 TYR B O 1
ATOM 2603 N N . ASN B 1 92 ? 4.137 -5.977 2.723 1 97.31 92 ASN B N 1
ATOM 2604 C CA . ASN B 1 92 ? 3.934 -7.121 1.845 1 97.31 92 ASN B CA 1
ATOM 2605 C C . ASN B 1 92 ? 4.379 -6.82 0.416 1 97.31 92 ASN B C 1
ATOM 2607 O O . ASN B 1 92 ? 4.578 -7.738 -0.382 1 97.31 92 ASN B O 1
ATOM 2611 N N . ASP B 1 93 ? 4.629 -5.594 0.106 1 96.06 93 ASP B N 1
ATOM 2612 C CA . ASP B 1 93 ? 5.16 -5.238 -1.206 1 96.06 93 ASP B CA 1
ATOM 2613 C C . ASP B 1 93 ? 6.52 -5.891 -1.442 1 96.06 93 ASP B C 1
ATOM 2615 O O . ASP B 1 93 ? 6.918 -6.113 -2.588 1 96.06 93 ASP B O 1
ATOM 2619 N N . HIS B 1 94 ? 7.199 -6.137 -0.425 1 97.69 94 HIS B N 1
ATOM 2620 C CA . HIS B 1 94 ? 8.547 -6.68 -0.527 1 97.69 94 HIS B CA 1
ATOM 2621 C C . HIS B 1 94 ? 8.523 -8.133 -0.979 1 97.69 94 HIS B C 1
ATOM 2623 O O . HIS B 1 94 ? 9.492 -8.625 -1.559 1 97.69 94 HIS B O 1
ATOM 2629 N N . TRP B 1 95 ? 7.391 -8.797 -0.708 1 98.56 95 TRP B N 1
ATOM 2630 C CA . TRP B 1 95 ? 7.445 -10.219 -1.023 1 98.56 95 TRP B CA 1
ATOM 2631 C C . TRP B 1 95 ? 6.258 -10.633 -1.889 1 98.56 95 TRP B C 1
ATOM 2633 O O . TRP B 1 95 ? 6.164 -11.781 -2.32 1 98.56 95 TRP B O 1
ATOM 2643 N N . ARG B 1 96 ? 5.398 -9.789 -2.184 1 97.88 96 ARG B N 1
ATOM 2644 C CA . ARG B 1 96 ? 4.156 -10.117 -2.879 1 97.88 96 ARG B CA 1
ATOM 2645 C C . ARG B 1 96 ? 4.438 -10.742 -4.238 1 97.88 96 ARG B C 1
ATOM 2647 O O . ARG B 1 96 ? 3.898 -11.805 -4.559 1 97.88 96 ARG B O 1
ATOM 2654 N N . PHE B 1 97 ? 5.332 -10.156 -5.004 1 98 97 PHE B N 1
ATOM 2655 C CA . PHE B 1 97 ? 5.598 -10.633 -6.355 1 98 97 PHE B CA 1
ATOM 2656 C C . PHE B 1 97 ? 6.309 -11.984 -6.32 1 98 97 PHE B C 1
ATOM 2658 O O . PHE B 1 97 ? 5.988 -12.883 -7.098 1 98 97 PHE B O 1
ATOM 2665 N N . ALA B 1 98 ? 7.285 -12.055 -5.426 1 98.75 98 ALA B N 1
ATOM 2666 C CA . ALA B 1 98 ? 7.969 -13.336 -5.27 1 98.75 98 ALA B CA 1
ATOM 2667 C C . ALA B 1 98 ? 6.992 -14.43 -4.852 1 98.75 98 ALA B C 1
ATOM 2669 O O . ALA B 1 98 ? 7.066 -15.562 -5.344 1 98.75 98 ALA B O 1
ATOM 2670 N N . THR B 1 99 ? 6.062 -14.109 -3.959 1 98.88 99 THR B N 1
ATOM 2671 C CA . THR B 1 99 ? 5.078 -15.07 -3.48 1 98.88 99 THR B CA 1
ATOM 2672 C C . THR B 1 99 ? 4.16 -15.516 -4.617 1 98.88 99 THR B C 1
ATOM 2674 O O . THR B 1 99 ? 3.848 -16.703 -4.742 1 98.88 99 THR B O 1
ATOM 2677 N N . GLN B 1 100 ? 3.758 -14.625 -5.441 1 98.75 100 GLN B N 1
ATOM 2678 C CA . GLN B 1 100 ? 2.941 -14.945 -6.605 1 98.75 100 GLN B CA 1
ATOM 2679 C C . GLN B 1 100 ? 3.66 -15.93 -7.523 1 98.75 100 GLN B C 1
ATOM 2681 O O . GLN B 1 100 ? 3.068 -16.906 -7.973 1 98.75 100 GLN B O 1
ATOM 2686 N N . ARG B 1 101 ? 4.906 -15.656 -7.754 1 98.81 101 ARG B N 1
ATOM 2687 C CA . ARG B 1 101 ? 5.703 -16.531 -8.609 1 98.81 101 ARG B CA 1
ATOM 2688 C C . ARG B 1 101 ? 5.848 -17.922 -7.988 1 98.81 101 ARG B C 1
ATOM 2690 O O . ARG B 1 101 ? 5.77 -18.922 -8.695 1 98.81 101 ARG B O 1
ATOM 2697 N N . LEU B 1 102 ? 6.031 -17.891 -6.719 1 98.94 102 LEU B N 1
ATOM 2698 C CA . LEU B 1 102 ? 6.176 -19.172 -6.031 1 98.94 102 LEU B CA 1
ATOM 2699 C C . LEU B 1 102 ? 4.871 -19.953 -6.059 1 98.94 102 LEU B C 1
ATOM 2701 O O . LEU B 1 102 ? 4.879 -21.188 -6.172 1 98.94 102 LEU B O 1
ATOM 2705 N N . CYS B 1 103 ? 3.752 -19.281 -5.93 1 98.88 103 CYS B N 1
ATOM 2706 C CA . CYS B 1 103 ? 2.455 -19.922 -6.094 1 98.88 103 CYS B CA 1
ATOM 2707 C C . CYS B 1 103 ? 2.33 -20.547 -7.48 1 98.88 103 CYS B C 1
ATOM 2709 O O . CYS B 1 103 ? 1.891 -21.688 -7.609 1 98.88 103 CYS B O 1
ATOM 2711 N N . PHE B 1 104 ? 2.721 -19.797 -8.461 1 98.81 104 PHE B N 1
ATOM 2712 C CA . PHE B 1 104 ? 2.748 -20.266 -9.836 1 98.81 104 PHE B CA 1
ATOM 2713 C C . PHE B 1 104 ? 3.562 -21.547 -9.953 1 98.81 104 PHE B C 1
ATOM 2715 O O . PHE B 1 104 ? 3.078 -22.547 -10.492 1 98.81 104 PHE B O 1
ATOM 2722 N N . LEU B 1 105 ? 4.734 -21.547 -9.43 1 98.94 105 LEU B N 1
ATOM 2723 C CA . LEU B 1 105 ? 5.66 -22.672 -9.555 1 98.94 105 LEU B CA 1
ATOM 2724 C C . LEU B 1 105 ? 5.141 -23.891 -8.805 1 98.94 105 LEU B C 1
ATOM 2726 O O . LEU B 1 105 ? 5.242 -25.016 -9.297 1 98.94 105 LEU B O 1
ATOM 2730 N N . ALA B 1 106 ? 4.613 -23.656 -7.598 1 98.88 106 ALA B N 1
ATOM 2731 C CA . ALA B 1 106 ? 4.008 -24.766 -6.848 1 98.88 106 ALA B CA 1
ATOM 2732 C C . ALA B 1 106 ? 2.861 -25.391 -7.629 1 98.88 106 ALA B C 1
ATOM 2734 O O . ALA B 1 106 ? 2.768 -26.625 -7.719 1 98.88 106 ALA B O 1
ATOM 2735 N N . ALA B 1 107 ? 2.031 -24.562 -8.164 1 98.62 107 ALA B N 1
ATOM 2736 C CA . ALA B 1 107 ? 0.896 -25.047 -8.945 1 98.62 107 ALA B CA 1
ATOM 2737 C C . ALA B 1 107 ? 1.366 -25.797 -10.188 1 98.62 107 ALA B C 1
ATOM 2739 O O . ALA B 1 107 ? 0.776 -26.797 -10.57 1 98.62 107 ALA B O 1
ATOM 2740 N N . LEU B 1 108 ? 2.422 -25.312 -10.836 1 98.81 108 LEU B N 1
ATOM 2741 C CA . LEU B 1 108 ? 2.98 -25.969 -12.008 1 98.81 108 LEU B CA 1
ATOM 2742 C C . LEU B 1 108 ? 3.477 -27.359 -11.672 1 98.81 108 LEU B C 1
ATOM 2744 O O . LEU B 1 108 ? 3.188 -28.312 -12.391 1 98.81 108 LEU B O 1
ATOM 2748 N N . ILE B 1 109 ? 4.148 -27.469 -10.586 1 98.69 109 ILE B N 1
ATOM 2749 C CA . ILE B 1 109 ? 4.688 -28.75 -10.164 1 98.69 109 ILE B CA 1
ATOM 2750 C C . ILE B 1 109 ? 3.545 -29.75 -9.93 1 98.69 109 ILE B C 1
ATOM 2752 O O . ILE B 1 109 ? 3.59 -30.875 -10.414 1 98.69 109 ILE B O 1
ATOM 2756 N N . ILE B 1 110 ? 2.529 -29.328 -9.266 1 98.06 110 ILE B N 1
ATOM 2757 C CA . ILE B 1 110 ? 1.402 -30.203 -8.953 1 98.06 110 ILE B CA 1
ATOM 2758 C C . ILE B 1 110 ? 0.686 -30.594 -10.25 1 98.06 110 ILE B C 1
ATOM 2760 O O . ILE B 1 110 ? 0.276 -31.75 -10.414 1 98.06 110 ILE B O 1
ATOM 2764 N N . PHE B 1 111 ? 0.542 -29.688 -11.133 1 97.75 111 PHE B N 1
ATOM 2765 C CA . PHE B 1 111 ? -0.063 -30 -12.422 1 97.75 111 PHE B CA 1
ATOM 2766 C C . PHE B 1 111 ? 0.749 -31.062 -13.164 1 97.75 111 PHE B C 1
ATOM 2768 O O . PHE B 1 111 ? 0.19 -32.031 -13.695 1 97.75 111 PHE B O 1
ATOM 2775 N N . LEU B 1 112 ? 2.047 -30.875 -13.188 1 97.12 112 LEU B N 1
ATOM 2776 C CA . LEU B 1 112 ? 2.922 -31.766 -13.938 1 97.12 112 LEU B CA 1
ATOM 2777 C C . LEU B 1 112 ? 2.92 -33.156 -13.32 1 97.12 112 LEU B C 1
ATOM 2779 O O . LEU B 1 112 ? 2.99 -34.156 -14.039 1 97.12 112 LEU B O 1
ATOM 2783 N N . GLU B 1 113 ? 2.771 -33.156 -12.07 1 95.94 113 GLU B N 1
ATOM 2784 C CA . GLU B 1 113 ? 2.883 -34.438 -11.375 1 95.94 113 GLU B CA 1
ATOM 2785 C C . GLU B 1 113 ? 1.524 -35.125 -11.258 1 95.94 113 GLU B C 1
ATOM 2787 O O . GLU B 1 113 ? 1.429 -36.344 -11.391 1 95.94 113 GLU B O 1
ATOM 2792 N N . LYS B 1 114 ? 0.474 -34.344 -10.984 1 94.56 114 LYS B N 1
ATOM 2793 C CA . LYS B 1 114 ? -0.799 -34.938 -10.609 1 94.56 114 LYS B CA 1
ATOM 2794 C C . LYS B 1 114 ? -1.905 -34.562 -11.586 1 94.56 114 LYS B C 1
ATOM 2796 O O . LYS B 1 114 ? -2.957 -35.188 -11.633 1 94.56 114 LYS B O 1
ATOM 2801 N N . GLY B 1 115 ? -1.727 -33.5 -12.266 1 94.06 115 GLY B N 1
ATOM 2802 C CA . GLY B 1 115 ? -2.66 -33.094 -13.312 1 94.06 115 GLY B CA 1
ATOM 2803 C C . GLY B 1 115 ? -3.859 -32.344 -12.789 1 94.06 115 GLY B C 1
ATOM 2804 O O . GLY B 1 115 ? -4.855 -32.188 -13.492 1 94.06 115 GLY B O 1
ATOM 2805 N N . PHE B 1 116 ? -3.818 -31.906 -11.492 1 92.31 116 PHE B N 1
ATOM 2806 C CA . PHE B 1 116 ? -4.969 -31.172 -10.984 1 92.31 116 PHE B CA 1
ATOM 2807 C C . PHE B 1 116 ? -4.535 -29.828 -10.406 1 92.31 116 PHE B C 1
ATOM 2809 O O . PHE B 1 116 ? -3.34 -29.547 -10.297 1 92.31 116 PHE B O 1
ATOM 2816 N N . LEU B 1 117 ? -5.496 -29.047 -10.117 1 95.56 117 LEU B N 1
ATOM 2817 C CA . LEU B 1 117 ? -5.281 -27.719 -9.562 1 95.56 117 LEU B CA 1
ATOM 2818 C C . LEU B 1 117 ? -5.031 -27.797 -8.062 1 95.56 117 LEU B C 1
ATOM 2820 O O . LEU B 1 117 ? -5.832 -28.359 -7.32 1 95.56 117 LEU B O 1
ATOM 2824 N N . VAL B 1 118 ? -3.965 -27.25 -7.625 1 96 118 VAL B N 1
ATOM 2825 C CA . VAL B 1 118 ? -3.658 -27.203 -6.199 1 96 118 VAL B CA 1
ATOM 2826 C C . VAL B 1 118 ? -4.473 -26.109 -5.527 1 96 118 VAL B C 1
ATOM 2828 O O . VAL B 1 118 ? -4.629 -25.016 -6.082 1 96 118 VAL B O 1
ATOM 2831 N N . ASP B 1 119 ? -5 -26.391 -4.352 1 95.19 119 ASP B N 1
ATOM 2832 C CA . ASP B 1 119 ? -5.797 -25.391 -3.66 1 95.19 119 ASP B CA 1
ATOM 2833 C C . ASP B 1 119 ? -4.902 -24.438 -2.867 1 95.19 119 ASP B C 1
ATOM 2835 O O . ASP B 1 119 ? -3.693 -24.641 -2.768 1 95.19 119 ASP B O 1
ATOM 2839 N N . LYS B 1 120 ? -5.469 -23.406 -2.361 1 96.94 120 LYS B N 1
ATOM 2840 C CA . LYS B 1 120 ? -4.734 -22.344 -1.682 1 96.94 120 LYS B CA 1
ATOM 2841 C C . LYS B 1 120 ? -4.062 -22.859 -0.413 1 96.94 120 LYS B C 1
ATOM 2843 O O . LYS B 1 120 ? -2.924 -22.5 -0.112 1 96.94 120 LYS B O 1
ATOM 2848 N N . GLU B 1 121 ? -4.727 -23.703 0.334 1 96.44 121 GLU B N 1
ATOM 2849 C CA . GLU B 1 121 ? -4.203 -24.234 1.588 1 96.44 121 GLU B CA 1
ATOM 2850 C C . GLU B 1 121 ? -2.951 -25.062 1.352 1 96.44 121 GLU B C 1
ATOM 2852 O O . GLU B 1 121 ? -1.941 -24.891 2.037 1 96.44 121 GLU B O 1
ATOM 2857 N N . THR B 1 122 ? -3.049 -25.938 0.391 1 97.5 122 THR B N 1
ATOM 2858 C CA . THR B 1 122 ? -1.906 -26.781 0.049 1 97.5 122 THR B CA 1
ATOM 2859 C C . THR B 1 122 ? -0.752 -25.938 -0.483 1 97.5 122 THR B C 1
ATOM 2861 O O . THR B 1 122 ? 0.411 -26.188 -0.168 1 97.5 122 THR B O 1
ATOM 2864 N N . THR B 1 123 ? -1.077 -24.953 -1.312 1 98.44 123 THR B N 1
ATOM 2865 C CA . THR B 1 123 ? -0.054 -24.047 -1.813 1 98.44 123 THR B CA 1
ATOM 2866 C C . THR B 1 123 ? 0.668 -23.344 -0.661 1 98.44 123 THR B C 1
ATOM 2868 O O . THR B 1 123 ? 1.898 -23.266 -0.651 1 98.44 123 THR B O 1
ATOM 2871 N N . ALA B 1 124 ? -0.129 -22.938 0.324 1 98.62 124 ALA B N 1
ATOM 2872 C CA . ALA B 1 124 ? 0.452 -22.297 1.5 1 98.62 124 ALA B CA 1
ATOM 2873 C C . ALA B 1 124 ? 1.404 -23.234 2.227 1 98.62 124 ALA B C 1
ATOM 2875 O O . ALA B 1 124 ? 2.445 -22.812 2.732 1 98.62 124 ALA B O 1
ATOM 2876 N N . GLN B 1 125 ? 1.055 -24.469 2.236 1 98.38 125 GLN B N 1
ATOM 2877 C CA . GLN B 1 125 ? 1.902 -25.469 2.871 1 98.38 125 GLN B CA 1
ATOM 2878 C C . GLN B 1 125 ? 3.203 -25.656 2.098 1 98.38 125 GLN B C 1
ATOM 2880 O O . GLN B 1 125 ? 4.277 -25.766 2.693 1 98.38 125 GLN B O 1
ATOM 2885 N N . ILE B 1 126 ? 3.082 -25.672 0.829 1 98.62 126 ILE B N 1
ATOM 2886 C CA . ILE B 1 126 ? 4.258 -25.859 -0.013 1 98.62 126 ILE B CA 1
ATOM 2887 C C . ILE B 1 126 ? 5.215 -24.688 0.172 1 98.62 126 ILE B C 1
ATOM 2889 O O . ILE B 1 126 ? 6.434 -24.875 0.247 1 98.62 126 ILE B O 1
ATOM 2893 N N . LEU B 1 127 ? 4.703 -23.547 0.298 1 98.75 127 LEU B N 1
ATOM 2894 C CA . LEU B 1 127 ? 5.516 -22.344 0.425 1 98.75 127 LEU B CA 1
ATOM 2895 C C . LEU B 1 127 ? 5.98 -22.141 1.864 1 98.75 127 LEU B C 1
ATOM 2897 O O . LEU B 1 127 ? 6.922 -21.391 2.121 1 98.75 127 LEU B O 1
ATOM 2901 N N . GLY B 1 128 ? 5.293 -22.766 2.816 1 98.19 128 GLY B N 1
ATOM 2902 C CA . GLY B 1 128 ? 5.59 -22.578 4.227 1 98.19 128 GLY B CA 1
ATOM 2903 C C . GLY B 1 128 ? 4.914 -21.359 4.82 1 98.19 128 GLY B C 1
ATOM 2904 O O . GLY B 1 128 ? 5.465 -20.703 5.711 1 98.19 128 GLY B O 1
ATOM 2905 N N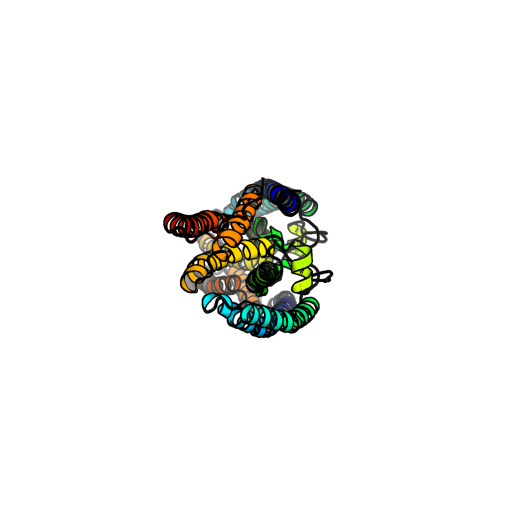 . LEU B 1 129 ? 3.801 -21.031 4.281 1 98.44 129 LEU B N 1
ATOM 2906 C CA . LEU B 1 129 ? 3.102 -19.828 4.742 1 98.44 129 LEU B CA 1
ATOM 2907 C C . LEU B 1 129 ? 1.88 -20.203 5.574 1 98.44 129 LEU B C 1
ATOM 2909 O O . LEU B 1 129 ? 1.137 -19.328 6.023 1 98.44 129 LEU B O 1
ATOM 2913 N N . HIS B 1 130 ? 1.733 -21.562 5.754 1 96.56 130 HIS B N 1
ATOM 2914 C CA . HIS B 1 130 ? 0.62 -22.016 6.578 1 96.56 130 HIS B CA 1
ATOM 2915 C C . HIS B 1 130 ? 0.931 -21.859 8.062 1 96.56 130 HIS B C 1
ATOM 2917 O O . HIS B 1 130 ? 2.072 -22.062 8.484 1 96.56 130 HIS B O 1
ATOM 2923 N N . GLU B 1 131 ? -0.034 -21.422 8.82 1 93.69 131 GLU B N 1
ATOM 2924 C CA . GLU B 1 131 ? 0.047 -21.375 10.281 1 93.69 131 GLU B CA 1
ATOM 2925 C C . GLU B 1 131 ? 1.179 -20.453 10.734 1 93.69 131 GLU B C 1
ATOM 2927 O O . GLU B 1 131 ? 1.955 -20.812 11.617 1 93.69 131 GLU B O 1
ATOM 2932 N N . LYS B 1 132 ? 1.468 -19.406 10.086 1 96.19 132 LYS B N 1
ATOM 2933 C CA . LYS B 1 132 ? 2.43 -18.391 10.508 1 96.19 132 LYS B CA 1
ATOM 2934 C C . LYS B 1 132 ? 1.761 -17.328 11.367 1 96.19 132 LYS B C 1
ATOM 2936 O O . LYS B 1 132 ? 0.541 -17.156 11.32 1 96.19 132 LYS B O 1
ATOM 2941 N N . SER B 1 133 ? 2.506 -16.734 12.211 1 96.12 133 SER B N 1
ATOM 2942 C CA . SER B 1 133 ? 1.978 -15.742 13.141 1 96.12 133 SER B CA 1
ATOM 2943 C C . SER B 1 133 ? 1.849 -14.375 12.477 1 96.12 133 SER B C 1
ATOM 2945 O O . SER B 1 133 ? 0.916 -13.625 12.766 1 96.12 133 SER B O 1
ATOM 2947 N N . ARG B 1 134 ? 2.818 -14.117 11.57 1 96.38 134 ARG B N 1
ATOM 2948 C CA . ARG B 1 134 ? 2.861 -12.773 11.016 1 96.38 134 ARG B CA 1
ATOM 2949 C C . ARG B 1 134 ? 2.588 -12.781 9.516 1 96.38 134 ARG B C 1
ATOM 2951 O O . ARG B 1 134 ? 2.197 -11.766 8.945 1 96.38 134 ARG B O 1
ATOM 2958 N N . LEU B 1 135 ? 2.723 -13.914 8.93 1 97.94 135 LEU B N 1
ATOM 2959 C CA . LEU B 1 135 ? 2.559 -14.031 7.484 1 97.94 135 LEU B CA 1
ATOM 2960 C C . LEU B 1 135 ? 1.386 -14.938 7.141 1 97.94 135 LEU B C 1
ATOM 2962 O O . LEU B 1 135 ? 0.969 -15.758 7.961 1 97.94 135 LEU B O 1
ATOM 2966 N N . HIS B 1 136 ? 0.835 -14.742 6.02 1 97.38 136 HIS B N 1
ATOM 2967 C CA . HIS B 1 136 ? -0.153 -15.641 5.438 1 97.38 136 HIS B CA 1
ATOM 2968 C C . HIS B 1 136 ? -0.123 -15.586 3.914 1 97.38 136 HIS B C 1
ATOM 2970 O O . HIS B 1 136 ? 0.474 -14.68 3.334 1 97.38 136 HIS B O 1
ATOM 2976 N N . LEU B 1 137 ? -0.66 -16.578 3.314 1 98.31 137 LEU B N 1
ATOM 2977 C CA . LEU B 1 137 ? -0.814 -16.516 1.864 1 98.31 137 LEU B CA 1
ATOM 2978 C C . LEU B 1 137 ? -2.07 -15.742 1.48 1 98.31 137 LEU B C 1
ATOM 2980 O O . LEU B 1 137 ? -3.188 -16.203 1.737 1 98.31 137 LEU B O 1
ATOM 2984 N N . ASP B 1 138 ? -1.862 -14.656 0.875 1 96.44 138 ASP B N 1
ATOM 2985 C CA . ASP B 1 138 ? -2.963 -13.805 0.43 1 96.44 138 ASP B CA 1
ATOM 2986 C C . ASP B 1 138 ? -3.691 -14.422 -0.758 1 96.44 138 ASP B C 1
ATOM 2988 O O . ASP B 1 138 ? -3.061 -14.992 -1.655 1 96.44 138 ASP B O 1
ATOM 2992 N N . LEU B 1 139 ? -4.996 -14.336 -0.764 1 96.19 139 LEU B N 1
ATOM 2993 C CA . LEU B 1 139 ? -5.809 -14.906 -1.833 1 96.19 139 LEU B CA 1
ATOM 2994 C C . LEU B 1 139 ? -5.426 -14.312 -3.184 1 96.19 139 LEU B C 1
ATOM 2996 O O . LEU B 1 139 ? -5.328 -15.031 -4.18 1 96.19 139 LEU B O 1
ATOM 3000 N N . GLU B 1 140 ? -5.227 -13.047 -3.213 1 96.25 140 GLU B N 1
ATOM 3001 C CA . GLU B 1 140 ? -4.871 -12.375 -4.461 1 96.25 140 GLU B CA 1
ATOM 3002 C C . GLU B 1 140 ? -3.562 -12.922 -5.023 1 96.25 140 GLU B C 1
ATOM 3004 O O . GLU B 1 140 ? -3.436 -13.109 -6.234 1 96.25 140 GLU B O 1
ATOM 3009 N N . ASP B 1 141 ? -2.594 -13.164 -4.148 1 97.81 141 ASP B N 1
ATOM 3010 C CA . ASP B 1 141 ? -1.307 -13.688 -4.59 1 97.81 141 ASP B CA 1
ATOM 3011 C C . ASP B 1 141 ? -1.455 -15.094 -5.168 1 97.81 141 ASP B C 1
ATOM 3013 O O . ASP B 1 141 ? -0.843 -15.422 -6.188 1 97.81 141 ASP B O 1
ATOM 3017 N N . TYR B 1 142 ? -2.25 -15.883 -4.477 1 98.38 142 TYR B N 1
ATOM 3018 C CA . TYR B 1 142 ? -2.553 -17.219 -4.973 1 98.38 142 TYR B CA 1
ATOM 3019 C C . TYR B 1 142 ? -3.207 -17.156 -6.344 1 98.38 142 TYR B C 1
ATOM 3021 O O . TYR B 1 142 ? -2.777 -17.844 -7.277 1 98.38 142 TYR B O 1
ATOM 3029 N N . LEU B 1 143 ? -4.211 -16.328 -6.496 1 97.94 143 LEU B N 1
ATOM 3030 C CA . LEU B 1 143 ? -4.941 -16.203 -7.75 1 97.94 143 LEU B CA 1
ATOM 3031 C C . LEU B 1 143 ? -4.035 -15.688 -8.859 1 97.94 143 LEU B C 1
ATOM 3033 O O . LEU B 1 143 ? -4.098 -16.172 -9.992 1 97.94 143 LEU B O 1
ATOM 3037 N N . MET B 1 144 ? -3.186 -14.742 -8.539 1 98.44 144 MET B N 1
ATOM 3038 C CA . MET B 1 144 ? -2.225 -14.234 -9.508 1 98.44 144 MET B CA 1
ATOM 3039 C C . MET B 1 144 ? -1.287 -15.344 -9.977 1 98.44 144 MET B C 1
ATOM 3041 O O . MET B 1 144 ? -0.971 -15.438 -11.164 1 98.44 144 MET B O 1
ATOM 3045 N N . GLY B 1 145 ? -0.882 -16.125 -9.016 1 98.62 145 GLY B N 1
ATOM 3046 C CA . GLY B 1 145 ? -0.055 -17.266 -9.367 1 98.62 145 GLY B CA 1
ATOM 3047 C C . GLY B 1 145 ? -0.722 -18.203 -10.352 1 98.62 145 GLY B C 1
ATOM 3048 O O . GLY B 1 145 ? -0.086 -18.672 -11.297 1 98.62 145 GLY B O 1
ATOM 3049 N N . LEU B 1 146 ? -1.973 -18.453 -10.18 1 98.31 146 LEU B N 1
ATOM 3050 C CA . LEU B 1 146 ? -2.719 -19.344 -11.055 1 98.31 146 LEU B CA 1
ATOM 3051 C C . LEU B 1 146 ? -2.828 -18.75 -12.461 1 98.31 146 LEU B C 1
ATOM 3053 O O . LEU B 1 146 ? -2.781 -19.484 -13.445 1 98.31 146 LEU B O 1
ATOM 3057 N N . LEU B 1 147 ? -3.023 -17.484 -12.531 1 98.38 147 LEU B N 1
ATOM 3058 C CA . LEU B 1 147 ? -3.104 -16.844 -13.836 1 98.38 147 LEU B CA 1
ATOM 3059 C C . LEU B 1 147 ? -1.762 -16.906 -14.562 1 98.38 147 LEU B C 1
ATOM 3061 O O . LEU B 1 147 ? -1.715 -17.125 -15.773 1 98.38 147 LEU B O 1
ATOM 3065 N N . ASN B 1 148 ? -0.686 -16.75 -13.812 1 98.44 148 ASN B N 1
ATOM 3066 C CA . ASN B 1 148 ? 0.644 -16.938 -14.383 1 98.44 148 ASN B CA 1
ATOM 3067 C C . ASN B 1 148 ? 0.836 -18.359 -14.891 1 98.44 148 ASN B C 1
ATOM 3069 O O . ASN B 1 148 ? 1.467 -18.578 -15.93 1 98.44 148 ASN B O 1
ATOM 3073 N N . LEU B 1 149 ? 0.308 -19.281 -14.164 1 98.56 149 LEU B N 1
ATOM 3074 C CA . LEU B 1 149 ? 0.372 -20.672 -14.57 1 98.56 149 LEU B CA 1
ATOM 3075 C C . LEU B 1 149 ? -0.283 -20.875 -15.938 1 98.56 149 LEU B C 1
ATOM 3077 O O . LEU B 1 149 ? 0.271 -21.562 -16.797 1 98.56 149 LEU B O 1
ATOM 3081 N N . ALA B 1 150 ? -1.456 -20.312 -16.062 1 98.19 150 ALA B N 1
ATOM 3082 C CA . ALA B 1 150 ? -2.174 -20.438 -17.328 1 98.19 150 ALA B CA 1
ATOM 3083 C C . ALA B 1 150 ? -1.324 -19.953 -18.5 1 98.19 150 ALA B C 1
ATOM 3085 O O . ALA B 1 150 ? -1.267 -20.609 -19.547 1 98.19 150 ALA B O 1
ATOM 3086 N N . THR B 1 151 ? -0.662 -18.875 -18.328 1 98.25 151 THR B N 1
ATOM 3087 C CA . THR B 1 151 ? 0.196 -18.312 -19.375 1 98.25 151 THR B CA 1
ATOM 3088 C C . THR B 1 151 ? 1.354 -19.25 -19.688 1 98.25 151 THR B C 1
ATOM 3090 O O . THR B 1 151 ? 1.664 -19.5 -20.844 1 98.25 151 THR B O 1
ATOM 3093 N N . GLU B 1 152 ? 1.964 -19.812 -18.688 1 98.44 152 GLU B N 1
ATOM 3094 C CA . GLU B 1 152 ? 3.059 -20.75 -18.859 1 98.44 152 GLU B CA 1
ATOM 3095 C C . GLU B 1 152 ? 2.584 -22.016 -19.594 1 98.44 152 GLU B C 1
ATOM 3097 O O . GLU B 1 152 ? 3.285 -22.547 -20.453 1 98.44 152 GLU B O 1
ATOM 3102 N N . LEU B 1 153 ? 1.414 -22.453 -19.203 1 98.31 153 LEU B N 1
ATOM 3103 C CA . LEU B 1 153 ? 0.875 -23.672 -19.812 1 98.31 153 LEU B CA 1
ATOM 3104 C C . LEU B 1 153 ? 0.53 -23.438 -21.281 1 98.31 153 LEU B C 1
ATOM 3106 O O . LEU B 1 153 ? 0.623 -24.359 -22.094 1 98.31 153 LEU B O 1
ATOM 3110 N N . SER B 1 154 ? 0.11 -22.25 -21.594 1 98.25 154 SER B N 1
ATOM 3111 C CA . SER B 1 154 ? -0.134 -21.938 -22.984 1 98.25 154 SER B CA 1
ATOM 3112 C C . SER B 1 154 ? 1.136 -22.094 -23.828 1 98.25 154 SER B C 1
ATOM 3114 O O . SER B 1 154 ? 1.097 -22.625 -24.938 1 98.25 154 SER B O 1
ATOM 3116 N N . ARG B 1 155 ? 2.223 -21.625 -23.281 1 97.75 155 ARG B N 1
ATOM 3117 C CA . ARG B 1 155 ? 3.518 -21.812 -23.938 1 97.75 155 ARG B CA 1
ATOM 3118 C C . ARG B 1 155 ? 3.879 -23.297 -23.984 1 97.75 155 ARG B C 1
ATOM 3120 O O . ARG B 1 155 ? 4.348 -23.781 -25.016 1 97.75 155 ARG B O 1
ATOM 3127 N N . PHE B 1 156 ? 3.639 -23.984 -22.922 1 97.94 156 PHE B N 1
ATOM 3128 C CA . PHE B 1 156 ? 3.957 -25.406 -22.812 1 97.94 156 PHE B CA 1
ATOM 3129 C C . PHE B 1 156 ? 3.16 -26.219 -23.828 1 97.94 156 PHE B C 1
ATOM 3131 O O . PHE B 1 156 ? 3.686 -27.156 -24.422 1 97.94 156 PHE B O 1
ATOM 3138 N N . ALA B 1 157 ? 1.924 -25.859 -24.016 1 97.25 157 ALA B N 1
ATOM 3139 C CA . ALA B 1 157 ? 1.074 -26.547 -24.984 1 97.25 157 ALA B CA 1
ATOM 3140 C C . ALA B 1 157 ? 1.682 -26.5 -26.375 1 97.25 157 ALA B C 1
ATOM 3142 O O . ALA B 1 157 ? 1.742 -27.531 -27.078 1 97.25 157 ALA B O 1
ATOM 3143 N N . VAL B 1 158 ? 2.176 -25.391 -26.781 1 96.62 158 VAL B N 1
ATOM 3144 C CA . VAL B 1 158 ? 2.77 -25.219 -28.094 1 96.62 158 VAL B CA 1
ATOM 3145 C C . VAL B 1 158 ? 4.062 -26.016 -28.203 1 96.62 158 VAL B C 1
ATOM 3147 O O . VAL B 1 158 ? 4.262 -26.766 -29.156 1 96.62 158 VAL B O 1
ATOM 3150 N N . ASN B 1 159 ? 4.875 -25.891 -27.234 1 96.19 159 ASN B N 1
ATOM 3151 C CA . ASN B 1 159 ? 6.188 -26.531 -27.266 1 96.19 159 ASN B CA 1
ATOM 3152 C C . ASN B 1 159 ? 6.074 -28.047 -27.172 1 96.19 159 ASN B C 1
ATOM 3154 O O . ASN B 1 159 ? 6.914 -28.766 -27.719 1 96.19 159 ASN B O 1
ATOM 3158 N N . SER B 1 160 ? 5.074 -28.531 -26.469 1 95.06 160 SER B N 1
ATOM 3159 C CA . SER B 1 160 ? 4.887 -29.969 -26.359 1 95.06 160 SER B CA 1
ATOM 3160 C C . SER B 1 160 ? 4.645 -30.609 -27.719 1 95.06 160 SER B C 1
ATOM 3162 O O . SER B 1 160 ? 5.117 -31.703 -28 1 95.06 160 SER B O 1
ATOM 3164 N N . VAL B 1 161 ? 3.939 -29.922 -28.625 1 93.5 161 VAL B N 1
ATOM 3165 C CA . VAL B 1 161 ? 3.695 -30.406 -29.969 1 93.5 161 VAL B CA 1
ATOM 3166 C C . VAL B 1 161 ? 5.012 -30.484 -30.75 1 93.5 161 VAL B C 1
ATOM 3168 O O . VAL B 1 161 ? 5.273 -31.469 -31.438 1 93.5 161 VAL B O 1
ATOM 3171 N N . THR B 1 162 ? 5.777 -29.438 -30.547 1 92 162 THR B N 1
ATOM 3172 C CA . THR B 1 162 ? 7.07 -29.375 -31.219 1 92 162 THR B CA 1
ATOM 3173 C C . THR B 1 162 ? 7.934 -30.578 -30.844 1 92 162 THR B C 1
ATOM 3175 O O . THR B 1 162 ? 8.711 -31.062 -31.672 1 92 162 THR B O 1
ATOM 3178 N N . TYR B 1 163 ? 7.785 -31.141 -29.703 1 91.25 163 TYR B N 1
ATOM 3179 C CA . TYR B 1 163 ? 8.617 -32.219 -29.219 1 91.25 163 TYR B CA 1
ATOM 3180 C C . TYR B 1 163 ? 7.879 -33.562 -29.312 1 91.25 163 TYR B C 1
ATOM 3182 O O . TYR B 1 163 ? 8.328 -34.562 -28.766 1 91.25 163 TYR B O 1
ATOM 3190 N N . GLY B 1 164 ? 6.594 -33.531 -29.891 1 89.19 164 GLY B N 1
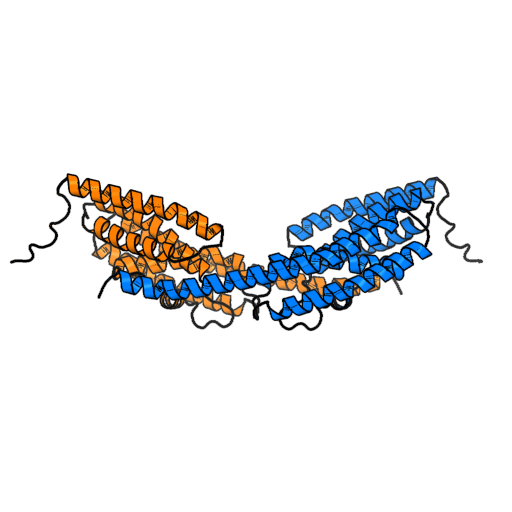ATOM 3191 C CA . GLY B 1 164 ? 5.918 -34.781 -30.281 1 89.19 164 GLY B CA 1
ATOM 3192 C C . GLY B 1 164 ? 4.957 -35.281 -29.219 1 89.19 164 GLY B C 1
ATOM 3193 O O . GLY B 1 164 ? 4.48 -36.406 -29.297 1 89.19 164 GLY B O 1
ATOM 3194 N N . ASP B 1 165 ? 4.801 -34.562 -28.125 1 91.94 165 ASP B N 1
ATOM 3195 C CA . ASP B 1 165 ? 3.797 -34.906 -27.125 1 91.94 165 ASP B CA 1
ATOM 3196 C C . ASP B 1 165 ? 2.438 -34.312 -27.469 1 91.94 165 ASP B C 1
ATOM 3198 O O . ASP B 1 165 ? 2.137 -33.188 -27.078 1 91.94 165 ASP B O 1
ATOM 3202 N N . TYR B 1 166 ? 1.635 -35.094 -27.984 1 92.88 166 TYR B N 1
ATOM 3203 C CA . TYR B 1 166 ? 0.376 -34.562 -28.5 1 92.88 166 TYR B CA 1
ATOM 3204 C C . TYR B 1 166 ? -0.739 -34.688 -27.469 1 92.88 166 TYR B C 1
ATOM 3206 O O . TYR B 1 166 ? -1.808 -34.094 -27.625 1 92.88 166 TYR B O 1
ATOM 3214 N N . ASN B 1 167 ? -0.525 -35.438 -26.422 1 92.69 167 ASN B N 1
ATOM 3215 C CA . ASN B 1 167 ? -1.515 -35.562 -25.359 1 92.69 167 ASN B CA 1
ATOM 3216 C C . ASN B 1 167 ? -1.508 -34.375 -24.422 1 92.69 167 ASN B C 1
ATOM 3218 O O . ASN B 1 167 ? -2.549 -34 -23.875 1 92.69 167 ASN B O 1
ATOM 3222 N N . ARG B 1 168 ? -0.349 -33.719 -24.312 1 94.31 168 ARG B N 1
ATOM 3223 C CA . ARG B 1 168 ? -0.161 -32.656 -23.344 1 94.31 168 ARG B CA 1
ATOM 3224 C C . ARG B 1 168 ? -1.049 -31.469 -23.672 1 94.31 168 ARG B C 1
ATOM 3226 O O . ARG B 1 168 ? -1.714 -30.906 -22.797 1 94.31 168 ARG B O 1
ATOM 3233 N N . PRO B 1 169 ? -1.082 -31.047 -24.875 1 96.44 169 PRO B N 1
ATOM 3234 C CA . PRO B 1 169 ? -1.962 -29.922 -25.203 1 96.44 169 PRO B CA 1
ATOM 3235 C C . PRO B 1 169 ? -3.418 -30.188 -24.828 1 96.44 169 PRO B C 1
ATOM 3237 O O . PRO B 1 169 ? -4.129 -29.266 -24.406 1 96.44 169 PRO B O 1
ATOM 3240 N N . LEU B 1 170 ? -3.838 -31.406 -24.922 1 95.75 170 LEU B N 1
ATOM 3241 C CA . LEU B 1 170 ? -5.207 -31.766 -24.562 1 95.75 170 LEU B CA 1
ATOM 3242 C C . LEU B 1 170 ? -5.418 -31.641 -23.062 1 95.75 170 LEU B C 1
ATOM 3244 O O . LEU B 1 170 ? -6.434 -31.109 -22.609 1 95.75 170 LEU B O 1
ATOM 3248 N N . GLN B 1 171 ? -4.484 -32.188 -22.375 1 95.69 171 GLN B N 1
ATOM 3249 C CA . GLN B 1 171 ? -4.527 -32.094 -20.922 1 95.69 171 GLN B CA 1
ATOM 3250 C C . GLN B 1 171 ? -4.531 -30.641 -20.469 1 95.69 171 GLN B C 1
ATOM 3252 O O . GLN B 1 171 ? -5.32 -30.266 -19.594 1 95.69 171 GLN B O 1
ATOM 3257 N N . ILE B 1 172 ? -3.674 -29.875 -21.078 1 98.06 172 ILE B N 1
ATOM 3258 C CA . ILE B 1 172 ? -3.539 -28.453 -20.734 1 98.06 172 ILE B CA 1
ATOM 3259 C C . ILE B 1 172 ? -4.832 -27.719 -21.062 1 98.06 172 ILE B C 1
ATOM 3261 O O . ILE B 1 172 ? -5.301 -26.891 -20.281 1 98.06 172 ILE B O 1
ATOM 3265 N N . SER B 1 173 ? -5.359 -28.016 -22.203 1 97.38 173 SER B N 1
ATOM 3266 C CA . SER B 1 173 ? -6.602 -27.375 -22.625 1 97.38 173 SER B CA 1
ATOM 3267 C C . SER B 1 173 ? -7.719 -27.609 -21.625 1 97.38 173 SER B C 1
ATOM 3269 O O . SER B 1 173 ? -8.414 -26.656 -21.234 1 97.38 173 SER B O 1
ATOM 3271 N N . LYS B 1 174 ? -7.848 -28.844 -21.172 1 95.62 174 LYS B N 1
ATOM 3272 C CA . LYS B 1 174 ? -8.867 -29.156 -20.188 1 95.62 174 LYS B CA 1
ATOM 3273 C C . LYS B 1 174 ? -8.617 -28.422 -18.875 1 95.62 174 LYS B C 1
ATOM 3275 O O . LYS B 1 174 ? -9.539 -27.828 -18.312 1 95.62 174 LYS B O 1
ATOM 3280 N N . PHE B 1 175 ? -7.469 -28.469 -18.422 1 96.5 175 PHE B N 1
ATOM 3281 C CA . PHE B 1 175 ? -7.078 -27.859 -17.156 1 96.5 175 PHE B CA 1
ATOM 3282 C C . PHE B 1 175 ? -7.32 -26.344 -17.188 1 96.5 175 PHE B C 1
ATOM 3284 O O . PHE B 1 175 ? -7.914 -25.797 -16.266 1 96.5 175 PHE B O 1
ATOM 3291 N N . VAL B 1 176 ? -6.859 -25.672 -18.234 1 97.44 176 VAL B N 1
ATOM 3292 C CA . VAL B 1 176 ? -6.941 -24.219 -18.328 1 97.44 176 VAL B CA 1
ATOM 3293 C C . VAL B 1 176 ? -8.398 -23.797 -18.531 1 97.44 176 VAL B C 1
ATOM 3295 O O . VAL B 1 176 ? -8.812 -22.734 -18.047 1 97.44 176 VAL B O 1
ATOM 3298 N N . ALA B 1 177 ? -9.125 -24.625 -19.219 1 95 177 ALA B N 1
ATOM 3299 C CA . ALA B 1 177 ? -10.562 -24.375 -19.359 1 95 177 ALA B CA 1
ATOM 3300 C C . ALA B 1 177 ? -11.242 -24.375 -17.984 1 95 177 ALA B C 1
ATOM 3302 O O . ALA B 1 177 ? -12.109 -23.547 -17.719 1 95 177 ALA B O 1
ATOM 3303 N N . GLU B 1 178 ? -10.828 -25.297 -17.203 1 93.56 178 GLU B N 1
ATOM 3304 C CA . GLU B 1 178 ? -11.359 -25.359 -15.844 1 93.56 178 GLU B CA 1
ATOM 3305 C C . GLU B 1 178 ? -10.953 -24.141 -15.039 1 93.56 178 GLU B C 1
ATOM 3307 O O . GLU B 1 178 ? -11.766 -23.578 -14.305 1 93.56 178 GLU B O 1
ATOM 3312 N N . LEU B 1 179 ? -9.734 -23.719 -15.172 1 95.25 179 LEU B N 1
ATOM 3313 C CA . LEU B 1 179 ? -9.266 -22.516 -14.508 1 95.25 179 LEU B CA 1
ATOM 3314 C C . LEU B 1 179 ? -10.094 -21.297 -14.938 1 95.25 179 LEU B C 1
ATOM 3316 O O . LEU B 1 179 ? -10.516 -20.5 -14.094 1 95.25 179 LEU B O 1
ATOM 3320 N N . ASN B 1 180 ? -10.289 -21.266 -16.234 1 95.56 180 ASN B N 1
ATOM 3321 C CA . ASN B 1 180 ? -11.078 -20.156 -16.766 1 95.56 180 ASN B CA 1
ATOM 3322 C C . ASN B 1 180 ? -12.492 -20.141 -16.188 1 95.56 180 ASN B C 1
ATOM 3324 O O . ASN B 1 180 ? -13.008 -19.094 -15.836 1 95.56 180 ASN B O 1
ATOM 3328 N N . ALA B 1 181 ? -13.094 -21.328 -16.125 1 93.75 181 ALA B N 1
ATOM 3329 C CA . ALA B 1 181 ? -14.43 -21.453 -15.539 1 93.75 181 ALA B CA 1
ATOM 3330 C C . ALA B 1 181 ? -14.438 -21 -14.086 1 93.75 181 ALA B C 1
ATOM 3332 O O . ALA B 1 181 ? -15.359 -20.297 -13.648 1 93.75 181 ALA B O 1
ATOM 3333 N N . GLY B 1 182 ? -13.43 -21.359 -13.336 1 94.12 182 GLY B N 1
ATOM 3334 C CA . GLY B 1 182 ? -13.312 -20.953 -11.945 1 94.12 182 GLY B CA 1
ATOM 3335 C C . GLY B 1 182 ? -13.211 -19.453 -11.773 1 94.12 182 GLY B C 1
ATOM 3336 O O . GLY B 1 182 ? -13.922 -18.859 -10.961 1 94.12 182 GLY B O 1
ATOM 3337 N N . PHE B 1 183 ? -12.367 -18.844 -12.555 1 95.62 183 PHE B N 1
ATOM 3338 C CA . PHE B 1 183 ? -12.164 -17.391 -12.461 1 95.62 183 PHE B CA 1
ATOM 3339 C C . PHE B 1 183 ? -13.414 -16.641 -12.875 1 95.62 183 PHE B C 1
ATOM 3341 O O . PHE B 1 183 ? -13.68 -15.547 -12.375 1 95.62 183 PHE B O 1
ATOM 3348 N N . ARG B 1 184 ? -14.164 -17.172 -13.742 1 92.56 184 ARG B N 1
ATOM 3349 C CA . ARG B 1 184 ? -15.391 -16.547 -14.211 1 92.56 184 ARG B CA 1
ATOM 3350 C C . ARG B 1 184 ? -16.422 -16.438 -13.078 1 92.56 184 ARG B C 1
ATOM 3352 O O . ARG B 1 184 ? -17.312 -15.602 -13.125 1 92.56 184 ARG B O 1
ATOM 3359 N N . LEU B 1 185 ? -16.312 -17.344 -12.133 1 92.06 185 LEU B N 1
ATOM 3360 C CA . LEU B 1 185 ? -17.219 -17.344 -10.992 1 92.06 185 LEU B CA 1
ATOM 3361 C C . LEU B 1 185 ? -16.891 -16.188 -10.039 1 92.06 185 LEU B C 1
ATOM 3363 O O . LEU B 1 185 ? -17.703 -15.852 -9.172 1 92.06 185 LEU B O 1
ATOM 3367 N N . LEU B 1 186 ? -15.758 -15.641 -10.203 1 93.69 186 LEU B N 1
ATOM 3368 C CA . LEU B 1 186 ? -15.273 -14.633 -9.266 1 93.69 186 LEU B CA 1
ATOM 3369 C C . LEU B 1 186 ? -15.617 -13.227 -9.758 1 93.69 186 LEU B C 1
ATOM 3371 O O . LEU B 1 186 ? -15.555 -12.953 -10.953 1 93.69 186 LEU B O 1
ATOM 3375 N N . ASN B 1 187 ? -16.094 -12.422 -8.891 1 91.06 187 ASN B N 1
ATOM 3376 C CA . ASN B 1 187 ? -16.266 -11 -9.18 1 91.06 187 ASN B CA 1
ATOM 3377 C C . ASN B 1 187 ? -15.039 -10.195 -8.789 1 91.06 187 ASN B C 1
ATOM 3379 O O . ASN B 1 187 ? -15 -9.602 -7.703 1 91.06 187 ASN B O 1
ATOM 3383 N N . LEU B 1 188 ? -14.125 -10.109 -9.727 1 91.38 188 LEU B N 1
ATOM 3384 C CA . LEU B 1 188 ? -12.836 -9.492 -9.43 1 91.38 188 LEU B CA 1
ATOM 3385 C C . LEU B 1 188 ? -12.93 -7.973 -9.508 1 91.38 188 LEU B C 1
ATOM 3387 O O . LEU B 1 188 ? -13.203 -7.418 -10.57 1 91.38 188 LEU B O 1
ATOM 3391 N N . LYS B 1 189 ? -12.688 -7.363 -8.414 1 87.44 189 LYS B N 1
ATOM 3392 C CA . LYS B 1 189 ? -12.719 -5.906 -8.359 1 87.44 189 LYS B CA 1
ATOM 3393 C C . LYS B 1 189 ? -11.312 -5.324 -8.336 1 87.44 189 LYS B C 1
ATOM 3395 O O . LYS B 1 189 ? -11.125 -4.129 -8.562 1 87.44 189 LYS B O 1
ATOM 3400 N N . ASN B 1 190 ? -10.375 -6.156 -8.039 1 89 190 ASN B N 1
ATOM 3401 C CA . ASN B 1 190 ? -8.969 -5.754 -8.07 1 89 190 ASN B CA 1
ATOM 3402 C C . ASN B 1 190 ? -8.484 -5.52 -9.5 1 89 190 ASN B C 1
ATOM 3404 O O . ASN B 1 190 ? -8.516 -6.434 -10.32 1 89 190 ASN B O 1
ATOM 3408 N N . ASP B 1 191 ? -8.055 -4.367 -9.766 1 89.81 191 ASP B N 1
ATOM 3409 C CA . ASP B 1 191 ? -7.715 -3.961 -11.125 1 89.81 191 ASP B CA 1
ATOM 3410 C C . ASP B 1 191 ? -6.609 -4.844 -11.703 1 89.81 191 ASP B C 1
ATOM 3412 O O . ASP B 1 191 ? -6.688 -5.27 -12.859 1 89.81 191 ASP B O 1
ATOM 3416 N N . SER B 1 192 ? -5.672 -5.117 -10.883 1 93.88 192 SER B N 1
ATOM 3417 C CA . SER B 1 192 ? -4.547 -5.914 -11.359 1 93.88 192 SER B CA 1
ATOM 3418 C C . SER B 1 192 ? -4.98 -7.336 -11.703 1 93.88 192 SER B C 1
ATOM 3420 O O . SER B 1 192 ? -4.656 -7.852 -12.773 1 93.88 192 SER B O 1
ATOM 3422 N N . LEU B 1 193 ? -5.777 -7.938 -10.867 1 95 193 LEU B N 1
ATOM 3423 C CA . LEU B 1 193 ? -6.281 -9.289 -11.094 1 95 193 LEU B CA 1
ATOM 3424 C C . LEU B 1 193 ? -7.211 -9.328 -12.305 1 95 193 LEU B C 1
ATOM 3426 O O . LEU B 1 193 ? -7.148 -10.258 -13.109 1 95 193 LEU B O 1
ATOM 3430 N N . ARG B 1 194 ? -8.039 -8.312 -12.375 1 94.38 194 ARG B N 1
ATOM 3431 C CA . ARG B 1 194 ? -8.984 -8.258 -13.484 1 94.38 194 ARG B CA 1
ATOM 3432 C C . ARG B 1 194 ? -8.258 -8.172 -14.82 1 94.38 194 ARG B C 1
ATOM 3434 O O . ARG B 1 194 ? -8.602 -8.891 -15.766 1 94.38 194 ARG B O 1
ATOM 3441 N N . LYS B 1 195 ? -7.27 -7.371 -14.859 1 96.06 195 LYS B N 1
ATOM 3442 C CA . LYS B 1 195 ? -6.488 -7.219 -16.078 1 96.06 195 LYS B CA 1
ATOM 3443 C C . LYS B 1 195 ? -5.824 -8.531 -16.484 1 96.06 195 LYS B C 1
ATOM 3445 O O . LYS B 1 195 ? -5.852 -8.914 -17.656 1 96.06 195 LYS B O 1
ATOM 3450 N N . ARG B 1 196 ? -5.309 -9.188 -15.539 1 96.5 196 ARG B N 1
ATOM 3451 C CA . ARG B 1 196 ? -4.656 -10.461 -15.82 1 96.5 196 ARG B CA 1
ATOM 3452 C C . ARG B 1 196 ? -5.672 -11.523 -16.219 1 96.5 196 ARG B C 1
ATOM 3454 O O . ARG B 1 196 ? -5.406 -12.344 -17.094 1 96.5 196 ARG B O 1
ATOM 3461 N N . PHE B 1 197 ? -6.773 -11.492 -15.57 1 97.06 197 PHE B N 1
ATOM 3462 C CA . PHE B 1 197 ? -7.828 -12.43 -15.93 1 97.06 197 PHE B CA 1
ATOM 3463 C C . PHE B 1 197 ? -8.273 -12.219 -17.375 1 97.06 197 PHE B C 1
ATOM 3465 O O . PHE B 1 197 ? -8.516 -13.18 -18.109 1 97.06 197 PHE B O 1
ATOM 3472 N N . ASP B 1 198 ? -8.32 -11.016 -17.781 1 95.06 198 ASP B N 1
ATOM 3473 C CA . ASP B 1 198 ? -8.68 -10.695 -19.156 1 95.06 198 ASP B CA 1
ATOM 3474 C C . ASP B 1 198 ? -7.684 -11.297 -20.141 1 95.06 198 ASP B C 1
ATOM 3476 O O . ASP B 1 198 ? -8.055 -11.695 -21.25 1 95.06 198 ASP B O 1
ATOM 3480 N N . ALA B 1 199 ? -6.5 -11.391 -19.703 1 96.25 199 ALA B N 1
ATOM 3481 C CA . ALA B 1 199 ? -5.465 -11.961 -20.562 1 96.25 199 ALA B CA 1
ATOM 3482 C C . ALA B 1 199 ? -5.609 -13.477 -20.656 1 96.25 199 ALA B C 1
ATOM 3484 O O . ALA B 1 199 ? -5.113 -14.102 -21.594 1 96.25 199 ALA B O 1
ATOM 3485 N N . LEU B 1 200 ? -6.242 -14.086 -19.641 1 97.5 200 LEU B N 1
ATOM 3486 C CA . LEU B 1 200 ? -6.43 -15.531 -19.609 1 97.5 200 LEU B CA 1
ATOM 3487 C C . LEU B 1 200 ? -7.191 -16 -20.844 1 97.5 200 LEU B C 1
ATOM 3489 O O . LEU B 1 200 ? -6.93 -17.094 -21.359 1 97.5 200 LEU B O 1
ATOM 3493 N N . LYS B 1 201 ? -8.062 -15.172 -21.375 1 95.56 201 LYS B N 1
ATOM 3494 C CA . LYS B 1 201 ? -8.844 -15.523 -22.547 1 95.56 201 LYS B CA 1
ATOM 3495 C C . LYS B 1 201 ? -7.934 -15.773 -23.75 1 95.56 201 LYS B C 1
ATOM 3497 O O . LYS B 1 201 ? -8.203 -16.656 -24.578 1 95.56 201 LYS B O 1
ATOM 3502 N N . TYR B 1 202 ? -6.887 -15.008 -23.781 1 96.69 202 TYR B N 1
ATOM 3503 C CA . TYR B 1 202 ? -5.949 -15.172 -24.891 1 96.69 202 TYR B CA 1
ATOM 3504 C C . TYR B 1 202 ? -5.152 -16.469 -24.75 1 96.69 202 TYR B C 1
ATOM 3506 O O . TYR B 1 202 ? -4.875 -17.141 -25.734 1 96.69 202 TYR B O 1
ATOM 3514 N N . ASP B 1 203 ? -4.828 -16.797 -23.562 1 97.69 203 ASP B N 1
ATOM 3515 C CA . ASP B 1 203 ? -4.152 -18.078 -23.312 1 97.69 203 ASP B CA 1
ATOM 3516 C C . ASP B 1 203 ? -5.035 -19.25 -23.703 1 97.69 203 ASP B C 1
ATOM 3518 O O . ASP B 1 203 ? -4.578 -20.188 -24.359 1 97.69 203 ASP B O 1
ATOM 3522 N N . VAL B 1 204 ? -6.289 -19.203 -23.312 1 97.62 204 VAL B N 1
ATOM 3523 C CA . VAL B 1 204 ? -7.25 -20.25 -23.641 1 97.62 204 VAL B CA 1
ATOM 3524 C C . VAL B 1 204 ? -7.359 -20.406 -25.156 1 97.62 204 VAL B C 1
ATOM 3526 O O . VAL B 1 204 ? -7.301 -21.516 -25.672 1 97.62 204 VAL B O 1
ATOM 3529 N N . LYS B 1 205 ? -7.461 -19.328 -25.781 1 97.56 205 LYS B N 1
ATOM 3530 C CA . LYS B 1 205 ? -7.59 -19.328 -27.234 1 97.56 205 LYS B CA 1
ATOM 3531 C C . LYS B 1 205 ? -6.363 -19.953 -27.891 1 97.56 205 LYS B C 1
ATOM 3533 O O . LYS B 1 205 ? -6.488 -20.766 -28.812 1 97.56 205 LYS B O 1
ATOM 3538 N N . LYS B 1 206 ? -5.254 -19.578 -27.469 1 97.75 206 LYS B N 1
ATOM 3539 C CA . LYS B 1 206 ? -4.004 -20.094 -28.016 1 97.75 206 LYS B CA 1
ATOM 3540 C C . LYS B 1 206 ? -3.93 -21.625 -27.859 1 97.75 206 LYS B C 1
ATOM 3542 O O . LYS B 1 206 ? -3.555 -22.328 -28.797 1 97.75 206 LYS B O 1
ATOM 3547 N N . ILE B 1 207 ? -4.27 -22.109 -26.75 1 98.25 207 ILE B N 1
ATOM 3548 C CA . ILE B 1 207 ? -4.23 -23.547 -26.469 1 98.25 207 ILE B CA 1
ATOM 3549 C C . ILE B 1 207 ? -5.246 -24.266 -27.359 1 98.25 207 ILE B C 1
ATOM 3551 O O . ILE B 1 207 ? -4.953 -25.328 -27.906 1 98.25 207 ILE B O 1
ATOM 3555 N N . GLU B 1 208 ? -6.418 -23.688 -27.484 1 97.5 208 GLU B N 1
ATOM 3556 C CA . GLU B 1 208 ? -7.465 -24.281 -28.312 1 97.5 208 GLU B CA 1
ATOM 3557 C C . GLU B 1 208 ? -7.027 -24.359 -29.766 1 97.5 208 GLU B C 1
ATOM 3559 O O . GLU B 1 208 ? -7.344 -25.328 -30.469 1 97.5 208 GLU B O 1
ATOM 3564 N N . GLU B 1 209 ? -6.355 -23.359 -30.203 1 97.75 209 GLU B N 1
ATOM 3565 C CA . GLU B 1 209 ? -5.832 -23.375 -31.562 1 97.75 209 GLU B CA 1
ATOM 3566 C C . GLU B 1 209 ? -4.824 -24.5 -31.766 1 97.75 209 GLU B C 1
ATOM 3568 O O . GLU B 1 209 ? -4.809 -25.156 -32.812 1 97.75 209 GLU B O 1
ATOM 3573 N N . VAL B 1 210 ? -3.973 -24.719 -30.844 1 97.31 210 VAL B N 1
ATOM 3574 C CA . VAL B 1 210 ? -2.998 -25.797 -30.891 1 97.31 210 VAL B CA 1
ATOM 3575 C C . VAL B 1 210 ? -3.723 -27.141 -30.984 1 97.31 210 VAL B C 1
ATOM 3577 O O . VAL B 1 210 ? -3.377 -27.984 -31.828 1 97.31 210 VAL B O 1
ATOM 3580 N N . VAL B 1 211 ? -4.73 -27.359 -30.141 1 96.81 211 VAL B N 1
ATOM 3581 C CA . VAL B 1 211 ? -5.492 -28.594 -30.141 1 96.81 211 VAL B CA 1
ATOM 3582 C C . VAL B 1 211 ? -6.223 -28.766 -31.469 1 96.81 211 VAL B C 1
ATOM 3584 O O . VAL B 1 211 ? -6.285 -29.875 -32 1 96.81 211 VAL B O 1
ATOM 3587 N N . TYR B 1 212 ? -6.73 -27.656 -31.969 1 96.5 212 TYR B N 1
ATOM 3588 C CA . TYR B 1 212 ? -7.406 -27.672 -33.281 1 96.5 212 TYR B CA 1
ATOM 3589 C C . TYR B 1 212 ? -6.465 -28.141 -34.375 1 96.5 212 TYR B C 1
ATOM 3591 O O . TYR B 1 212 ? -6.816 -29.016 -35.156 1 96.5 212 TYR B O 1
ATOM 3599 N N . ASP B 1 213 ? -5.305 -27.594 -34.406 1 95.5 213 ASP B N 1
ATOM 3600 C CA . ASP B 1 213 ? -4.309 -27.953 -35.406 1 95.5 213 ASP B CA 1
ATOM 3601 C C . ASP B 1 213 ? -3.949 -29.438 -35.312 1 95.5 213 ASP B C 1
ATOM 3603 O O . ASP B 1 213 ? -3.787 -30.109 -36.344 1 95.5 213 ASP B O 1
ATOM 3607 N N . LEU B 1 214 ? -3.842 -29.938 -34.125 1 95.06 214 LEU B N 1
ATOM 3608 C CA . LEU B 1 214 ? -3.541 -31.359 -33.906 1 95.06 214 LEU B CA 1
ATOM 3609 C C . LEU B 1 214 ? -4.672 -32.25 -34.406 1 95.06 214 LEU B C 1
ATOM 3611 O O . LEU B 1 214 ? -4.418 -33.281 -35 1 95.06 214 LEU B O 1
ATOM 3615 N N . SER B 1 215 ? -5.859 -31.781 -34.156 1 92.88 215 SER B N 1
ATOM 3616 C CA . SER B 1 215 ? -7.035 -32.531 -34.594 1 92.88 215 SER B CA 1
ATOM 3617 C C . SER B 1 215 ? -7.137 -32.594 -36.125 1 92.88 215 SER B C 1
ATOM 3619 O O . SER B 1 215 ? -7.473 -33.625 -36.656 1 92.88 215 SER B O 1
ATOM 3621 N N . LEU B 1 216 ? -6.816 -31.516 -36.719 1 93.06 216 LEU B N 1
ATOM 3622 C CA . LEU B 1 216 ? -6.875 -31.438 -38.188 1 93.06 216 LEU B CA 1
ATOM 3623 C C . LEU B 1 216 ? -5.84 -32.375 -38.812 1 93.06 216 LEU B C 1
ATOM 3625 O O . LEU B 1 216 ? -6.051 -32.875 -39.906 1 93.06 216 LEU B O 1
ATOM 3629 N N . ARG B 1 217 ? -4.797 -32.594 -38.125 1 91.88 217 ARG B N 1
ATOM 3630 C CA . ARG B 1 217 ? -3.689 -33.375 -38.656 1 91.88 217 ARG B CA 1
ATOM 3631 C C . ARG B 1 217 ? -3.777 -34.844 -38.219 1 91.88 217 ARG B C 1
ATOM 3633 O O . ARG B 1 217 ? -2.904 -35.656 -38.562 1 91.88 217 ARG B O 1
ATOM 3640 N N . GLY B 1 218 ? -4.824 -35.219 -37.469 1 87.81 218 GLY B N 1
ATOM 3641 C CA . GLY B 1 218 ? -5.031 -36.594 -37 1 87.81 218 GLY B CA 1
ATOM 3642 C C . GLY B 1 218 ? -4.02 -37 -35.938 1 87.81 218 GLY B C 1
ATOM 3643 O O . GLY B 1 218 ? -3.693 -38.188 -35.844 1 87.81 218 GLY B O 1
ATOM 3644 N N . LEU B 1 219 ? -3.406 -36.062 -35.312 1 86.38 219 LEU B N 1
ATOM 3645 C CA . LEU B 1 219 ? -2.346 -36.344 -34.344 1 86.38 219 LEU B CA 1
ATOM 3646 C C . LEU B 1 219 ? -2.91 -36.438 -32.938 1 86.38 219 LEU B C 1
ATOM 3648 O O . LEU B 1 219 ? -2.176 -36.75 -32 1 86.38 219 LEU B O 1
ATOM 3652 N N . VAL B 1 220 ? -4.211 -36.219 -32.875 1 82.5 220 VAL B N 1
ATOM 3653 C CA . VAL B 1 220 ? -4.828 -36.344 -31.547 1 82.5 220 VAL B CA 1
ATOM 3654 C C . VAL B 1 220 ? -4.953 -37.812 -31.172 1 82.5 220 VAL B C 1
ATOM 3656 O O . VAL B 1 220 ? -5.512 -38.594 -31.938 1 82.5 220 VAL B O 1
ATOM 3659 N N . PRO B 1 221 ? -4.098 -38.25 -30.281 1 72.19 221 PRO B N 1
ATOM 3660 C CA . PRO B 1 221 ? -4.188 -39.656 -29.891 1 72.19 221 PRO B CA 1
ATOM 3661 C C . PRO B 1 221 ? -5.625 -40.125 -29.641 1 72.19 221 PRO B C 1
ATOM 3663 O O . PRO B 1 221 ? -6.461 -39.312 -29.219 1 72.19 221 PRO B O 1
ATOM 3666 N N . ASN B 1 222 ? -6.117 -41.094 -30.469 1 56.81 222 ASN B N 1
ATOM 3667 C CA . ASN B 1 222 ? -7.457 -41.656 -30.391 1 56.81 222 ASN B CA 1
ATOM 3668 C C . ASN B 1 222 ? -7.957 -41.719 -28.953 1 56.81 222 ASN B C 1
ATOM 3670 O O . ASN B 1 222 ? -7.191 -42.031 -28.031 1 56.81 222 ASN B O 1
ATOM 3674 N N . ARG B 1 223 ? -8.898 -40.812 -28.562 1 53.12 223 ARG B N 1
ATOM 3675 C CA . ARG B 1 223 ? -9.617 -41.188 -27.344 1 53.12 223 ARG B CA 1
ATOM 3676 C C . ARG B 1 223 ? -9.719 -42.719 -27.234 1 53.12 223 ARG B C 1
ATOM 3678 O O . ARG B 1 223 ? -9.891 -43.406 -28.25 1 53.12 223 ARG B O 1
ATOM 3685 N N . GLY B 1 224 ? -9.242 -43.562 -26.484 1 40.41 224 GLY B N 1
ATOM 3686 C CA . GLY B 1 224 ? -9.656 -44.969 -26.375 1 40.41 224 GLY B CA 1
ATOM 3687 C C . GLY B 1 224 ? -10.984 -45.25 -27.047 1 40.41 224 GLY B C 1
ATOM 3688 O O . GLY B 1 224 ? -11.859 -44.375 -27.094 1 40.41 224 GLY B O 1
ATOM 3689 N N . GLU B 1 225 ? -11.008 -46.281 -28.109 1 38.28 225 GLU B N 1
ATOM 3690 C CA . GLU B 1 225 ? -11.961 -47.375 -28.359 1 38.28 225 GLU B CA 1
ATOM 3691 C C . GLU B 1 225 ? -12.688 -47.781 -27.078 1 38.28 225 GLU B C 1
ATOM 3693 O O . GLU B 1 225 ? -12.109 -48.406 -26.203 1 38.28 225 GLU B O 1
ATOM 3698 N N . VAL B 1 226 ? -13.336 -47.094 -26.312 1 39.34 226 VAL B N 1
ATOM 3699 C CA . VAL B 1 226 ? -14.383 -47.812 -25.594 1 39.34 226 VAL B CA 1
ATOM 3700 C C . VAL B 1 226 ? -14.938 -48.938 -26.469 1 39.34 226 VAL B C 1
ATOM 3702 O O . VAL B 1 226 ? -15.359 -48.688 -27.609 1 39.34 226 VAL B O 1
ATOM 3705 N N . VAL B 1 227 ? -14.32 -50.25 -26.516 1 35.84 227 VAL B N 1
ATOM 3706 C CA . VAL B 1 227 ? -15.047 -51.469 -26.844 1 35.84 227 VAL B CA 1
ATOM 3707 C C . VAL B 1 227 ? -16.531 -51.25 -26.594 1 35.84 227 VAL B C 1
ATOM 3709 O O . VAL B 1 227 ? -16.953 -50.875 -25.5 1 35.84 227 VAL B O 1
ATOM 3712 N N . GLU B 1 228 ? -17.453 -51.156 -27.594 1 28.27 228 GLU B N 1
ATOM 3713 C CA . GLU B 1 228 ? -18.828 -51.562 -27.328 1 28.27 228 GLU B CA 1
ATOM 3714 C C . GLU B 1 228 ? -18.891 -52.781 -26.438 1 28.27 228 GLU B C 1
ATOM 3716 O O . GLU B 1 228 ? -18.172 -53.781 -26.688 1 28.27 228 GLU B O 1
#

InterPro domains:
  IPR002848 Translin family [PF01997] (23-218)
  IPR002848 Translin family [PTHR10741] (4-221)
  IPR016068 Translin, N-terminal [G3DSA:1.20.58.190] (1-134)
  IPR016069 Translin, C-terminal [G3DSA:1.20.58.200] (135-228)
  IPR033956 Translin [cd14819] (14-218)
  IPR036081 Translin superfamily [SSF74784] (6-219)